Protein AF-0000000074766963 (afdb_homodimer)

InterPro domains:
  IPR006813 Glycosyl transferase, family 17 [PF04724] (10-363)
  IPR006813 Glycosyl transferase, family 17 [PTHR12224] (11-363)

Radius of gyration: 30.23 Å; Cα contacts (8 Å, |Δi|>4): 1271; chains: 2; bounding box: 102×80×58 Å

Solvent-accessible surface area (backbone atoms only — not comparable to full-atom values): 39158 Å² total; per-residue (Å²): 120,71,75,59,56,57,56,62,53,39,50,56,47,51,49,50,47,48,48,48,50,48,49,47,45,39,66,75,32,67,57,47,62,59,46,49,48,38,70,50,28,38,78,77,47,68,80,81,79,68,66,84,35,72,40,66,26,68,41,36,84,87,62,50,67,60,43,44,21,44,59,69,76,29,40,58,54,70,78,57,58,90,94,48,80,70,72,47,31,36,41,40,31,66,51,68,78,58,59,68,41,43,50,44,37,49,64,45,30,52,90,63,41,58,30,40,36,41,37,34,37,37,29,40,40,60,20,44,79,47,68,55,48,59,73,75,44,46,75,82,44,53,93,47,49,94,30,52,44,77,50,78,41,88,54,62,60,57,54,90,93,57,56,35,63,58,48,47,50,51,51,29,51,49,49,35,52,49,44,60,73,68,65,67,46,76,60,16,36,36,34,46,34,55,52,45,43,31,63,33,42,70,45,51,43,48,61,75,41,31,40,83,60,67,62,39,31,26,32,24,33,48,36,20,46,39,23,61,19,22,58,44,91,69,83,47,74,73,48,34,36,43,31,49,41,46,94,82,62,66,58,66,88,64,86,77,46,42,36,33,34,30,72,26,29,36,26,43,46,76,55,57,60,36,61,66,55,52,43,49,47,49,63,38,36,88,64,31,79,54,66,81,52,77,63,57,63,33,62,69,51,45,48,52,24,54,59,53,34,39,58,75,65,71,61,69,53,90,32,55,36,65,69,51,34,62,70,50,53,71,50,42,62,75,43,45,57,39,62,73,44,62,39,57,46,51,65,37,31,83,84,36,30,45,41,35,64,92,20,52,72,62,103,121,70,73,60,55,56,56,63,52,41,50,56,47,50,48,48,47,50,48,48,51,48,49,47,45,39,68,76,31,67,56,46,60,60,47,50,46,39,70,49,28,38,78,77,47,70,77,81,81,67,67,84,36,73,40,64,25,68,41,36,82,88,62,51,67,59,43,44,20,43,61,69,76,28,41,59,55,71,80,58,58,89,94,47,78,69,71,47,32,37,42,40,30,66,52,68,78,59,61,68,42,42,50,44,38,50,63,45,31,52,91,62,42,60,29,40,35,41,37,34,38,37,29,42,41,60,20,45,80,48,68,55,48,58,74,76,45,45,73,84,46,53,94,47,51,92,30,53,43,78,49,77,41,88,53,61,61,59,56,91,91,58,56,35,61,57,47,47,49,50,50,30,52,48,50,34,52,48,44,60,72,69,67,67,45,76,60,18,36,37,34,46,36,54,52,47,45,31,62,34,42,71,46,52,42,48,62,74,40,31,38,82,61,68,62,42,30,25,32,23,34,46,37,20,47,40,23,60,19,22,58,44,91,67,85,49,75,72,47,35,34,44,32,49,40,45,94,86,63,66,59,66,87,63,89,78,45,42,36,33,34,28,72,27,28,36,26,44,46,76,55,57,60,36,61,67,55,52,44,48,47,48,64,39,36,86,64,30,79,54,66,80,52,77,64,58,64,32,62,69,52,45,49,52,24,55,58,53,34,38,59,73,64,72,59,68,54,92,31,56,36,66,68,50,34,62,69,52,51,71,49,42,61,76,44,44,56,39,63,71,44,63,40,58,47,52,65,36,33,82,84,39,31,46,40,36,62,90,20,52,72,64,102

Foldseek 3Di:
DVVVVCVPVVVVVVVVVVVVVVVVCCVVVVCVVVQVCLQCQLVPPDFPFAFPAEAEQDDDPPDDLQRRQVVRVWGFDDDDPPPDDAAFEEEEEEDDAAVVLLLLQCVQQVVLHQAYEYEYEQAFLQFHGDDRNCVVPVVSVVV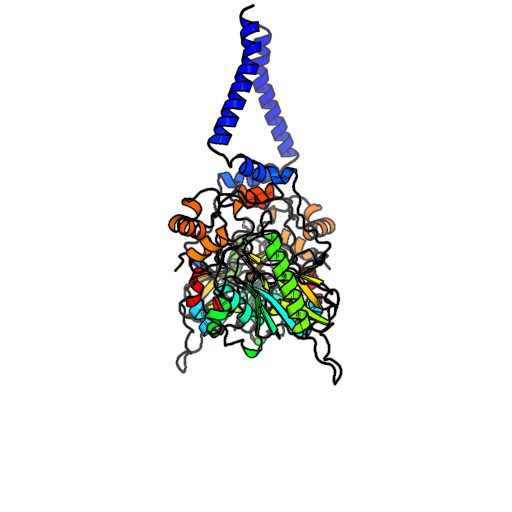RVNRYDYDYDYDGGDPPPDASVVVVVVRQQVSQVSCVVVDRDFFHKYKQAYSQWHFGNVLSNNQSTIPPRDQKEWEQAFEEEQAPFFTDPPVRSGTIMMHGDDPPDTRDRDDPDSYYYYHGYHGYHNNDQALVVVLVCCCRPSVVVLQPDPCLSPSVLSLVCQLQQHDSSNHQDRDNDPVSSVVRPDGGHTDQDPPPHRPVCVVPVVVSVCRHPPNVGHD/DVVVVCVVVVVVVVVVVVVVVVVVCCVVVVCVVVQVCLQCQLVPPDDPFAFPAEQEQDDDPPDDLQRRQVVRVWGFDDDDPPPDDAAFEEEEEEDEAAVVLLLLQCVQQVVLHQAYEYEYEQAFLQFHGDDPNCVVPVVSVPVRVNRYDYDYDYDGGDPPPDASVVVVVVRQQVSQVSCVVVDRDFFHKYKQAYSQWHFGNVLSNNQSTIPPRDQKEWEQAFEEEQAPFFTDPPVRSGTIMMHGDDPPDTRDRDDPDSYYYYHGYHGYHNNDQALVVVLVCCCRPSVVVLQPDPCLSPSVLSLVCQLQQHDSSNHQDRDNDVVSSVVRPDGGHTDQDPPPHRPVCVVPVVVSVCRHPPNVGHD

Organism: Mortierella alpina (NCBI:txid64518)

Sequence (726 aa):
MGLRIFRRRTLPMVLISLVISLLLLINIFPYMYVDFVYLIRPLWDKEILKWDEIMVHYYSEGLTMEERCHAHGWTVTPPPPEGTPKAKVYDAVIFSVELDMLEIRMRELLDVVDHFVVLESTHTFTGHEKELVFAKNRKRFEFAEDKIIYKAVPLGPLPPGQEPWFNEGAMRDQMTILLRTSGVRVGDHLIFSDVDEVPSRHTVELLSSCQGVPQAIHLNMQSYQYSYEFPVDDGGKNTPTFRRWTDDLYYARAQASTVLFANAGWHCSFCFRYLQDFVFKMDAYSHSDRVRYSYMKDPAHIQDAICNGEDLFGMFPEAYSYRDLIHRLGPIPKTKNAVGLPMWVVKNSDKFKFLLPGGCKREMGLRIFRRRTLPMVLISLVISLLLLINIFPYMYVDFVYLIRPLWDKEILKWDEIMVHYYSEGLTMEERCHAHGWTVTPPPPEGTPKAKVYDAVIFSVELDMLEIRMRELLDVVDHFVVLESTHTFTGHEKELVFAKNRKRFEFAEDKIIYKAVPLGPLPPGQEPWFNEGAMRDQMTILLRTSGVRVGDHLIFSDVDEVPSRHTVELLSSCQGVPQAIHLNMQSYQYSYEFPVDDGGKNTPTFRRWTDDLYYARAQASTVLFANAGWHCSFCFRYLQDFVFKMDAYSHSDRVRYSYMKDPAHIQDAICNGEDLFGMFPEAYSYRDLIHRLGPIPKTKNAVGLPMWVVKNSDKFKFLLPGGCKRE

Nearest PDB structures (foldseek):
  5y7f-assembly1_A  TM=5.134E-01  e=9.621E-04  Thermomyces dupontii
  6ts2-assembly3_C  TM=4.392E-01  e=8.356E-03  Thermochaetoides thermophila DSM 1495
  1z85-assembly2_B  TM=3.067E-01  e=5.330E-02  Thermotoga maritima MSB8
  1tq8-assembly2_E-2  TM=3.693E-01  e=1.523E-01  Mycobacterium tuberculosis H37Rv
  5y7f-assembly1_A  TM=5.134E-01  e=5.834E-04  Thermomyces dupontii

pLDDT: mean 88.65, std 12.26, range [34.75, 98.88]

Secondary structure (DSSP, 8-state):
-HHHHHHHHHHHHHHHHHHHHHHHHHHHSTTHHHHHHHHHGGGT---S---SEEE-EEE-TT--HHHHHHHTT-EEPPPPPTTSPPPPEEEEEEESS-HHHHHHHHHHHTTT-SEEEEEEESB-TTS-B---HHHHTGGGGGGGGGGEEEEEE---PPPTT--THHHHHHHHHHHHHHHHHTT--TT-EEEE--TTEEE-HHHHHHHHHEES--SEEEEEEEEEESSTTSEE--TT-S--EEEE--TT-----S---SEEEEEEEEEEET--SSHHHHHHHHHHSTTGGG--SGGGG-HHHHHHHHHHT--TT-PPP--SSHHHHHHH-SSPPP--EEET--HHHHHTTTTTGGGSTT-----/-HHHHHHHHHHHHHHHHHHHHHHHHHHHSTTHHHHHHHHHGGGT---S---SEEE-EEE-TT--HHHHHHHTT-EEPPPPPTTSPPPPEEEEEEESS-HHHHHHHHHHHTTT-SEEEEEEESB-TTS-B---HHHHTGGGGGGGGGGEEEEEE---PPPTT--THHHHHHHHHHHHHHHHHTT--TT-EEEE--TTEEE-HHHHHHHHHEES--SEEEEEEEEEESSTTSEE--TT-S--EEEE--TT-----S---SEEEEEEEEEEET--SSHHHHHHHHHHSTTGGG--SGGGG-HHHHHHHHHHT--TT-PPP--SSHHHHHHH-SSPPP--EEET--HHHHHTTTTTGGGSTT-----

Structure (mmCIF, N/CA/C/O backbone):
data_AF-0000000074766963-model_v1
#
loop_
_entity.id
_entity.type
_entity.pdbx_description
1 polymer 'Beta-1,4-mannosyl-glycoprotein 4-beta-N-acetylglucosaminyltransferase'
#
loop_
_atom_site.group_PDB
_atom_site.id
_atom_site.type_symbol
_atom_site.label_atom_id
_atom_site.label_alt_id
_atom_site.label_comp_id
_atom_site.label_asym_id
_atom_site.label_entity_id
_atom_site.label_seq_id
_atom_site.pdbx_PDB_ins_code
_atom_site.Cartn_x
_atom_site.Cartn_y
_atom_site.Cartn_z
_atom_site.occupancy
_atom_site.B_iso_or_equiv
_atom_site.auth_seq_id
_atom_site.auth_comp_id
_atom_site.auth_asym_id
_atom_site.auth_atom_id
_atom_site.pdbx_PDB_model_num
ATOM 1 N N . MET A 1 1 ? -72.938 -13.906 -5.844 1 35.53 1 MET A N 1
ATOM 2 C CA . MET A 1 1 ? -72.312 -15.172 -6.191 1 35.53 1 MET A CA 1
ATOM 3 C C . MET A 1 1 ? -71.125 -14.953 -7.141 1 35.53 1 MET A C 1
ATOM 5 O O . MET A 1 1 ? -70.312 -15.844 -7.312 1 35.53 1 MET A O 1
ATOM 9 N N . GLY A 1 2 ? -71.188 -13.891 -8.023 1 45.53 2 GLY A N 1
ATOM 10 C CA . GLY A 1 2 ? -70.25 -13.625 -9.078 1 45.53 2 GLY A CA 1
ATOM 11 C C . GLY A 1 2 ? -68.875 -13.219 -8.547 1 45.53 2 GLY A C 1
ATOM 12 O O . GLY A 1 2 ? -67.812 -13.492 -9.172 1 45.53 2 GLY A O 1
ATOM 13 N N . LEU A 1 3 ? -68.875 -12.5 -7.465 1 46.22 3 LEU A N 1
ATOM 14 C CA . LEU A 1 3 ? -67.562 -11.961 -6.996 1 46.22 3 LEU A CA 1
ATOM 15 C C . LEU A 1 3 ? -66.75 -13.047 -6.328 1 46.22 3 LEU A C 1
ATOM 17 O O . LEU A 1 3 ? -65.562 -12.852 -6.078 1 46.22 3 LEU A O 1
ATOM 21 N N . ARG A 1 4 ? -67.375 -14.25 -5.941 1 50.22 4 ARG A N 1
ATOM 22 C CA . ARG A 1 4 ? -66.625 -15.305 -5.254 1 50.22 4 ARG A CA 1
ATOM 23 C C . ARG A 1 4 ? -65.812 -16.125 -6.234 1 50.22 4 ARG A C 1
ATOM 25 O O . ARG A 1 4 ? -64.75 -16.641 -5.875 1 50.22 4 ARG A O 1
ATOM 32 N N . ILE A 1 5 ? -66.312 -16.328 -7.441 1 46.53 5 ILE A N 1
ATOM 33 C CA . ILE A 1 5 ? -65.625 -17.172 -8.406 1 46.53 5 ILE A CA 1
ATOM 34 C C . ILE A 1 5 ? -64.375 -16.469 -8.898 1 46.53 5 ILE A C 1
ATOM 36 O O . ILE A 1 5 ? -63.312 -17.109 -9.086 1 46.53 5 ILE A O 1
ATOM 40 N N . PHE A 1 6 ? -64.5 -15.117 -9.047 1 50.81 6 PHE A N 1
ATOM 41 C CA . PHE A 1 6 ? -63.344 -14.406 -9.586 1 50.81 6 PHE A CA 1
ATOM 42 C C . PHE A 1 6 ? -62.125 -14.508 -8.648 1 50.81 6 PHE A C 1
ATOM 44 O O . PHE A 1 6 ? -61 -14.594 -9.094 1 50.81 6 PHE A O 1
ATOM 51 N N . ARG A 1 7 ? -62.375 -14.656 -7.383 1 54.16 7 ARG A N 1
ATOM 52 C CA . ARG A 1 7 ? -61.312 -14.648 -6.383 1 54.16 7 ARG A CA 1
ATOM 53 C C . ARG A 1 7 ? -60.625 -16 -6.328 1 54.16 7 ARG A C 1
ATOM 55 O O . ARG A 1 7 ? -59.406 -16.078 -6.172 1 54.16 7 ARG A O 1
ATOM 62 N N . ARG A 1 8 ? -61.438 -17.062 -6.516 1 57.53 8 ARG A N 1
ATOM 63 C CA . ARG A 1 8 ? -60.812 -18.375 -6.301 1 57.53 8 ARG A CA 1
ATOM 64 C C . ARG A 1 8 ? -59.969 -18.781 -7.488 1 57.53 8 ARG A C 1
ATOM 66 O O . ARG A 1 8 ? -58.906 -19.438 -7.312 1 57.53 8 ARG A O 1
ATOM 73 N N . ARG A 1 9 ? -60.344 -18.469 -8.656 1 62.25 9 ARG A N 1
ATOM 74 C CA . ARG A 1 9 ? -59.562 -18.859 -9.836 1 62.25 9 ARG A CA 1
ATOM 75 C C . ARG A 1 9 ? -58.469 -17.844 -10.133 1 62.25 9 ARG A C 1
ATOM 77 O O . ARG A 1 9 ? -57.531 -18.141 -10.898 1 62.25 9 ARG A O 1
ATOM 84 N N . THR A 1 10 ? -58.656 -16.703 -9.5 1 63.69 10 THR A N 1
ATOM 85 C CA . THR A 1 10 ? -57.688 -15.648 -9.758 1 63.69 10 THR A CA 1
ATOM 86 C C . THR A 1 10 ? -56.344 -16 -9.141 1 63.69 10 THR A C 1
ATOM 88 O O . THR A 1 10 ? -55.312 -15.758 -9.75 1 63.69 10 THR A O 1
ATOM 91 N N . LEU A 1 11 ? -56.5 -16.594 -8.023 1 68.06 11 LEU A N 1
ATOM 92 C CA . LEU A 1 11 ? -55.25 -16.906 -7.34 1 68.06 11 LEU A CA 1
ATOM 93 C C . LEU A 1 11 ? -54.469 -17.953 -8.102 1 68.06 11 LEU A C 1
ATOM 95 O O . LEU A 1 11 ? -53.281 -17.781 -8.375 1 68.06 11 LEU A O 1
ATOM 99 N N . PRO A 1 12 ? -55.25 -19.078 -8.492 1 68.88 12 PRO A N 1
ATOM 100 C CA . PRO A 1 12 ? -54.5 -20.047 -9.297 1 68.88 12 PRO A CA 1
ATOM 101 C C . PRO A 1 12 ? -54.031 -19.469 -10.633 1 68.88 12 PRO A C 1
ATOM 103 O O . PRO A 1 12 ? -52.938 -19.781 -11.102 1 68.88 12 PRO A O 1
ATOM 106 N N . MET A 1 13 ? -54.75 -18.609 -11.172 1 69.56 13 MET A N 1
ATOM 107 C CA . MET A 1 13 ? -54.344 -17.984 -12.438 1 69.56 13 MET A CA 1
ATOM 108 C C . MET A 1 13 ? -53.156 -17.062 -12.234 1 69.56 13 MET A C 1
ATOM 110 O O . MET A 1 13 ? -52.281 -17 -13.078 1 69.56 13 MET A O 1
ATOM 114 N N . VAL A 1 14 ? -53.219 -16.312 -11.203 1 72.81 14 VAL A N 1
ATOM 115 C CA . VAL A 1 14 ? -52.094 -15.445 -10.883 1 72.81 14 VAL A CA 1
ATOM 116 C C . VAL A 1 14 ? -50.844 -16.281 -10.586 1 72.81 14 VAL A C 1
ATOM 118 O O . VAL A 1 14 ? -49.75 -15.969 -11.055 1 72.81 14 VAL A O 1
ATOM 121 N N . LEU A 1 15 ? -51.125 -17.375 -9.914 1 72.38 15 LEU A N 1
ATOM 122 C CA . LEU A 1 15 ? -50 -18.25 -9.578 1 72.38 15 LEU A CA 1
ATOM 123 C C . LEU A 1 15 ? -49.469 -18.922 -10.828 1 72.38 15 LEU A C 1
ATOM 125 O O . LEU A 1 15 ? -48.25 -19.016 -10.984 1 72.38 15 LEU A O 1
ATOM 129 N N . ILE A 1 16 ? -50.344 -19.344 -11.633 1 69.69 16 ILE A N 1
ATOM 130 C CA . ILE A 1 16 ? -49.938 -19.969 -12.891 1 69.69 16 ILE A CA 1
ATOM 131 C C . ILE A 1 16 ? -49.219 -18.938 -13.758 1 69.69 16 ILE A C 1
ATOM 133 O O . ILE A 1 16 ? -48.188 -19.25 -14.359 1 69.69 16 ILE A O 1
ATOM 137 N N . SER A 1 17 ? -49.719 -17.719 -13.781 1 70.25 17 SER A N 1
ATOM 138 C CA . SER A 1 17 ? -49.062 -16.656 -14.531 1 70.25 17 SER A CA 1
ATOM 139 C C . SER A 1 17 ? -47.688 -16.344 -13.961 1 70.25 17 SER A C 1
ATOM 141 O O . SER A 1 17 ? -46.719 -16.109 -14.711 1 70.25 17 SER A O 1
ATOM 143 N N . LEU A 1 18 ? -47.625 -16.312 -12.695 1 71.69 18 LEU A N 1
ATOM 144 C CA . LEU A 1 18 ? -46.344 -16.078 -12.047 1 71.69 18 LEU A CA 1
ATOM 145 C C . LEU A 1 18 ? -45.375 -17.203 -12.359 1 71.69 18 LEU A C 1
ATOM 147 O O . LEU A 1 18 ? -44.188 -16.938 -12.625 1 71.69 18 LEU A O 1
ATOM 151 N N . VAL A 1 19 ? -45.938 -18.375 -12.344 1 67.81 19 VAL A N 1
ATOM 152 C CA . VAL A 1 19 ? -45.094 -19.531 -12.648 1 67.81 19 VAL A CA 1
ATOM 153 C C . VAL A 1 19 ? -44.656 -19.5 -14.109 1 67.81 19 VAL A C 1
ATOM 155 O O . VAL A 1 19 ? -43.5 -19.734 -14.422 1 67.81 19 VAL A O 1
ATOM 158 N N . ILE A 1 20 ? -45.531 -19.203 -14.953 1 65 20 ILE A N 1
ATOM 159 C CA . ILE A 1 20 ? -45.188 -19.109 -16.375 1 65 20 ILE A CA 1
ATOM 160 C C . ILE A 1 20 ? -44.188 -17.969 -16.594 1 65 20 ILE A C 1
ATOM 162 O O . ILE A 1 20 ? -43.219 -18.109 -17.328 1 65 20 ILE A O 1
ATOM 166 N N . SER A 1 21 ? -44.5 -16.859 -15.984 1 67.06 21 SER A N 1
ATOM 167 C CA . SER A 1 21 ? -43.562 -15.727 -16.094 1 67.06 21 SER A CA 1
ATOM 168 C C . SER A 1 21 ? -42.188 -16.094 -15.555 1 67.06 21 SER A C 1
ATOM 170 O O . SER A 1 21 ? -41.156 -15.734 -16.141 1 67.06 21 SER A O 1
ATOM 172 N N . LEU A 1 22 ? -42.281 -16.766 -14.5 1 66.12 22 LEU A N 1
ATOM 173 C CA . LEU A 1 22 ? -41.031 -17.203 -13.922 1 66.12 22 LEU A CA 1
ATOM 174 C C . LEU A 1 22 ? -40.312 -18.188 -14.844 1 66.12 22 LEU A C 1
ATOM 176 O O . LEU A 1 22 ? -39.094 -18.109 -15.023 1 66.12 22 LEU A O 1
ATOM 180 N N . LEU A 1 23 ? -41.094 -19.062 -15.367 1 62.25 23 LEU A N 1
ATOM 181 C CA . LEU A 1 23 ? -40.531 -20.031 -16.312 1 62.25 23 LEU A CA 1
ATOM 182 C C . LEU A 1 23 ? -40 -19.344 -17.562 1 62.25 23 LEU A C 1
ATOM 184 O O . LEU A 1 23 ? -38.969 -19.703 -18.094 1 62.25 23 LEU A O 1
ATOM 188 N N . LEU A 1 24 ? -40.719 -18.422 -18.016 1 60.91 24 LEU A N 1
ATOM 189 C CA . LEU A 1 24 ? -40.281 -17.641 -19.156 1 60.91 24 LEU A CA 1
ATOM 190 C C . LEU A 1 24 ? -39 -16.859 -18.812 1 60.91 24 LEU A C 1
ATOM 192 O O . LEU A 1 24 ? -38.094 -16.781 -19.609 1 60.91 24 LEU A O 1
ATOM 196 N N . LEU A 1 25 ? -39.062 -16.297 -17.703 1 61.28 25 LEU A N 1
ATOM 197 C CA . LEU A 1 25 ? -37.875 -15.555 -17.281 1 61.28 25 LEU A CA 1
ATOM 198 C C . LEU A 1 25 ? -36.656 -16.469 -17.172 1 61.28 25 LEU A C 1
ATOM 200 O O . LEU A 1 25 ? -35.562 -16.094 -17.578 1 61.28 25 LEU A O 1
ATOM 204 N N . ILE A 1 26 ? -36.969 -17.609 -16.703 1 61.62 26 ILE A N 1
ATOM 205 C CA . ILE A 1 26 ? -35.906 -18.594 -16.547 1 61.62 26 ILE A CA 1
ATOM 206 C C . ILE A 1 26 ? -35.406 -19.016 -17.922 1 61.62 26 ILE A C 1
ATOM 208 O O . ILE A 1 26 ? -34.219 -19.234 -18.125 1 61.62 26 ILE A O 1
ATOM 212 N N . ASN A 1 27 ? -36.344 -19.172 -18.828 1 62.22 27 ASN A N 1
ATOM 213 C CA . ASN A 1 27 ? -35.969 -19.547 -20.188 1 62.22 27 ASN A CA 1
ATOM 214 C C . ASN A 1 27 ? -35.219 -18.422 -20.891 1 62.22 27 ASN A C 1
ATOM 216 O O . ASN A 1 27 ? -34.312 -18.672 -21.656 1 62.22 27 ASN A O 1
ATOM 220 N N . ILE A 1 28 ? -35.656 -17.203 -20.656 1 61.28 28 ILE A N 1
ATOM 221 C CA . ILE A 1 28 ? -35.062 -16.031 -21.312 1 61.28 28 ILE A CA 1
ATOM 222 C C . ILE A 1 28 ? -33.719 -15.703 -20.625 1 61.28 28 ILE A C 1
ATOM 224 O O . ILE A 1 28 ? -32.781 -15.305 -21.297 1 61.28 28 ILE A O 1
ATOM 228 N N . PHE A 1 29 ? -33.781 -15.984 -19.359 1 64.56 29 PHE A N 1
ATOM 229 C CA . PHE A 1 29 ? -32.562 -15.68 -18.609 1 64.56 29 PHE A CA 1
ATOM 230 C C . PHE A 1 29 ? -32.094 -16.906 -17.844 1 64.56 29 PHE A C 1
ATOM 232 O O . PHE A 1 29 ? -32.188 -16.953 -16.609 1 64.56 29 PHE A O 1
ATOM 239 N N . PRO A 1 30 ? -31.547 -17.828 -18.656 1 62.47 30 PRO A N 1
ATOM 240 C CA . PRO A 1 30 ? -31.219 -19.125 -18.031 1 62.47 30 PRO A CA 1
ATOM 241 C C . PRO A 1 30 ? -30.25 -18.984 -16.875 1 62.47 30 PRO A C 1
ATOM 243 O O . PRO A 1 30 ? -30.219 -19.828 -15.977 1 62.47 30 PRO A O 1
ATOM 246 N N . TYR A 1 31 ? -29.594 -17.938 -16.938 1 67.44 31 TYR A N 1
ATOM 247 C CA . TYR A 1 31 ? -28.609 -17.844 -15.867 1 67.44 31 TYR A CA 1
ATOM 248 C C . TYR A 1 31 ? -29.094 -16.922 -14.75 1 67.44 31 TYR A C 1
ATOM 250 O O . TYR A 1 31 ? -28.328 -16.594 -13.844 1 67.44 31 TYR A O 1
ATOM 258 N N . MET A 1 32 ? -30.344 -16.531 -14.789 1 70.31 32 MET A N 1
ATOM 259 C CA . MET A 1 32 ? -30.906 -15.633 -13.781 1 70.31 32 MET A CA 1
ATOM 260 C C . MET A 1 32 ? -30.844 -16.266 -12.398 1 70.31 32 MET A C 1
ATOM 262 O O . MET A 1 32 ? -30.625 -15.57 -11.406 1 70.31 32 MET A O 1
ATOM 266 N N . TYR A 1 33 ? -31.047 -17.594 -12.477 1 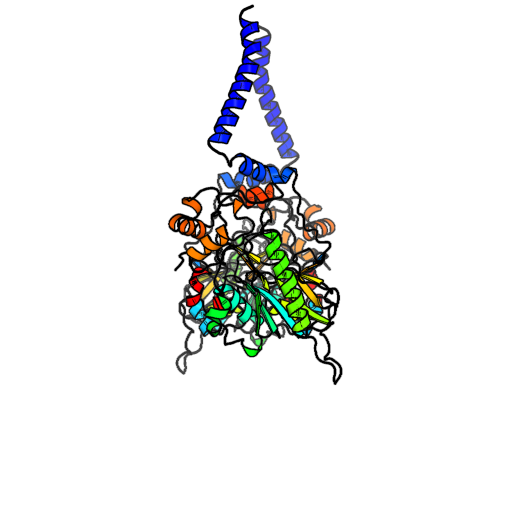69.38 33 TYR A N 1
ATOM 267 C CA . TYR A 1 33 ? -31 -18.281 -11.195 1 69.38 33 TYR A CA 1
ATOM 268 C C . TYR A 1 33 ? -29.625 -18.172 -10.57 1 69.38 33 TYR A C 1
ATOM 270 O O . TYR A 1 33 ? -29.484 -17.953 -9.359 1 69.38 33 TYR A O 1
ATOM 278 N N . VAL A 1 34 ? -28.625 -18.375 -11.422 1 67.88 34 VAL A N 1
ATOM 279 C CA . VAL A 1 34 ? -27.266 -18.281 -10.93 1 67.88 34 VAL A CA 1
ATOM 280 C C . VAL A 1 34 ? -27 -16.859 -10.406 1 67.88 34 VAL A C 1
ATOM 282 O O . VAL A 1 34 ? -26.438 -16.688 -9.32 1 67.88 34 VAL A O 1
ATOM 285 N N . ASP A 1 35 ? -27.531 -15.93 -11.07 1 72.75 35 ASP A N 1
ATOM 286 C CA . ASP A 1 35 ? -27.359 -14.539 -10.664 1 72.75 35 ASP A CA 1
ATOM 287 C C . ASP A 1 35 ? -28.062 -14.258 -9.344 1 72.75 35 ASP A C 1
ATOM 289 O O . ASP A 1 35 ? -27.516 -13.578 -8.469 1 72.75 35 ASP A O 1
ATOM 293 N N . PHE A 1 36 ? -29.219 -14.805 -9.266 1 71.5 36 PHE A N 1
ATOM 294 C CA . PHE A 1 36 ? -30 -14.625 -8.039 1 71.5 36 PHE A CA 1
ATOM 295 C C . PHE A 1 36 ? -29.281 -15.266 -6.852 1 71.5 36 PHE A C 1
ATOM 297 O O . PHE A 1 36 ? -29.234 -14.68 -5.766 1 71.5 36 PHE A O 1
ATOM 304 N N . VAL A 1 37 ? -28.703 -16.359 -7.105 1 69.31 37 VAL A N 1
ATOM 305 C CA . VAL A 1 37 ? -28 -17.062 -6.047 1 69.31 37 VAL A CA 1
ATOM 306 C C . VAL A 1 37 ? -26.812 -16.234 -5.57 1 69.31 37 VAL A C 1
ATOM 308 O O . VAL A 1 37 ? -26.547 -16.125 -4.367 1 69.31 37 VAL A O 1
ATOM 311 N N . TYR A 1 38 ? -26.188 -15.648 -6.473 1 71.75 38 TYR A N 1
ATOM 312 C CA . TYR A 1 38 ? -25.062 -14.805 -6.105 1 71.75 38 TYR A CA 1
ATOM 313 C C . TYR A 1 38 ? -25.516 -13.609 -5.281 1 71.75 38 TYR A C 1
ATOM 315 O O . TYR A 1 38 ? -24.828 -13.188 -4.348 1 71.75 38 TYR A O 1
ATOM 323 N N . LEU A 1 39 ? -26.672 -13.156 -5.52 1 71.5 39 LEU A N 1
ATOM 324 C CA . LEU A 1 39 ? -27.188 -11.969 -4.844 1 71.5 39 LEU A CA 1
ATOM 325 C C . LEU A 1 39 ? -27.625 -12.297 -3.424 1 71.5 39 LEU A C 1
ATOM 327 O O . LEU A 1 39 ? -27.5 -11.469 -2.521 1 71.5 39 LEU A O 1
ATOM 331 N N . ILE A 1 40 ? -28.062 -13.516 -3.227 1 74.38 40 ILE A N 1
ATOM 332 C CA . ILE A 1 40 ? -28.578 -13.844 -1.903 1 74.38 40 ILE A CA 1
ATOM 333 C C . ILE A 1 40 ? -27.547 -14.633 -1.115 1 74.38 40 ILE A C 1
ATOM 335 O O . ILE A 1 40 ? -27.781 -15.023 0.031 1 74.38 40 ILE A O 1
ATOM 339 N N . ARG A 1 41 ? -26.406 -14.883 -1.683 1 71.5 41 ARG A N 1
ATOM 340 C CA . ARG A 1 41 ? -25.328 -15.672 -1.108 1 71.5 41 ARG A CA 1
ATOM 341 C C . ARG A 1 41 ? -25 -15.211 0.31 1 71.5 41 ARG A C 1
ATOM 343 O O . ARG A 1 41 ? -24.781 -16.031 1.197 1 71.5 41 ARG A O 1
ATOM 350 N N . PRO A 1 42 ? -25.078 -13.922 0.582 1 72.56 42 PRO A N 1
ATOM 351 C CA . PRO A 1 42 ? -24.734 -13.484 1.937 1 72.56 42 PRO A CA 1
ATOM 352 C C . PRO A 1 42 ? -25.703 -14.023 2.994 1 72.56 42 PRO A C 1
ATOM 354 O O . PRO A 1 42 ? -25.375 -14.008 4.188 1 72.56 42 PRO A O 1
ATOM 357 N N . LEU A 1 43 ? -26.766 -14.484 2.594 1 71.31 43 LEU A N 1
ATOM 358 C CA . LEU A 1 43 ? -27.766 -14.961 3.543 1 71.31 43 LEU A CA 1
ATOM 359 C C . LEU A 1 43 ? -27.391 -16.328 4.109 1 71.31 43 LEU A C 1
ATOM 361 O O . LEU A 1 43 ? -27.766 -16.672 5.23 1 71.31 43 LEU A O 1
ATOM 365 N N . TRP A 1 44 ? -26.562 -17.172 3.246 1 72.44 44 TRP A N 1
ATOM 366 C CA . TRP A 1 44 ? -26.312 -18.531 3.736 1 72.44 44 TRP A CA 1
ATOM 367 C C . TRP A 1 44 ? -24.828 -18.875 3.65 1 72.44 44 TRP A C 1
ATOM 369 O O . TRP A 1 44 ? -24.375 -19.828 4.285 1 72.44 44 TRP A O 1
ATOM 379 N N . ASP A 1 45 ? -24.094 -18.328 2.828 1 68.56 45 ASP A N 1
ATOM 380 C CA . ASP A 1 45 ? -22.703 -18.688 2.562 1 68.56 45 ASP A CA 1
ATOM 381 C C . ASP A 1 45 ? -21.75 -17.891 3.441 1 68.56 45 ASP A C 1
ATOM 383 O O . ASP A 1 45 ? -22 -16.703 3.715 1 68.56 45 ASP A O 1
ATOM 387 N N . LYS A 1 46 ? -20.906 -18.625 4.105 1 69.31 46 LYS A N 1
ATOM 388 C CA . LYS A 1 46 ? -19.891 -17.984 4.934 1 69.31 46 LYS A CA 1
ATOM 389 C C . LYS A 1 46 ? -18.484 -18.25 4.395 1 69.31 46 LYS A C 1
ATOM 391 O O . LYS A 1 46 ? -18.281 -19.203 3.643 1 69.31 46 LYS A O 1
ATOM 396 N N . GLU A 1 47 ? -17.547 -17.453 4.711 1 65.19 47 GLU A N 1
ATOM 397 C CA . GLU A 1 47 ? -16.172 -17.625 4.281 1 65.19 47 GLU A CA 1
ATOM 398 C C . GLU A 1 47 ? -15.609 -18.953 4.785 1 65.19 47 GLU A C 1
ATOM 400 O O . GLU A 1 47 ? -15.797 -19.312 5.953 1 65.19 47 GLU A O 1
ATOM 405 N N . ILE A 1 48 ? -15.055 -19.703 3.789 1 63.75 48 ILE A N 1
ATOM 406 C CA . ILE A 1 48 ? -14.57 -21.047 4.086 1 63.75 48 ILE A CA 1
ATOM 407 C C . ILE A 1 48 ? -13.281 -20.969 4.902 1 63.75 48 ILE A C 1
ATOM 409 O O . ILE A 1 48 ? -13.117 -21.672 5.895 1 63.75 48 ILE A O 1
ATOM 413 N N . LEU A 1 49 ? -12.414 -20.109 4.496 1 70.69 49 LEU A N 1
ATOM 414 C CA . LEU A 1 49 ? -11.141 -20.031 5.207 1 70.69 49 LEU A CA 1
ATOM 415 C C . LEU A 1 49 ? -11.297 -19.25 6.508 1 70.69 49 LEU A C 1
ATOM 417 O O . LEU A 1 49 ? -11.914 -18.172 6.527 1 70.69 49 LEU A O 1
ATOM 421 N N . LYS A 1 50 ? -10.922 -19.844 7.652 1 79.31 50 LYS A N 1
ATOM 422 C CA . LYS A 1 50 ? -10.938 -19.203 8.961 1 79.31 50 LYS A CA 1
ATOM 423 C C . LYS A 1 50 ? -9.523 -18.938 9.469 1 79.31 50 LYS A C 1
ATOM 425 O O . LYS A 1 50 ? -8.672 -19.828 9.422 1 79.31 50 LYS A O 1
ATOM 430 N N . TRP A 1 51 ? -9.242 -17.766 9.727 1 88.25 51 TRP A N 1
ATOM 431 C CA . TRP A 1 51 ? -7.93 -17.391 10.25 1 88.25 51 TRP A CA 1
ATOM 432 C C . TRP A 1 51 ? -7.984 -17.172 11.758 1 88.25 51 TRP A C 1
ATOM 434 O O . TRP A 1 51 ? -8.742 -16.328 12.242 1 88.25 51 TRP A O 1
ATOM 444 N N . ASP A 1 52 ? -7.219 -18.031 12.492 1 91 52 ASP A N 1
ATOM 445 C CA . ASP A 1 52 ? -7.098 -17.812 13.93 1 91 52 ASP A CA 1
ATOM 446 C C . ASP A 1 52 ? -6.258 -16.578 14.227 1 91 52 ASP A C 1
ATOM 448 O O . ASP A 1 52 ? -6.449 -15.922 15.258 1 91 52 ASP A O 1
ATOM 452 N N . GLU A 1 53 ? -5.371 -16.359 13.25 1 93.62 53 GLU A N 1
ATOM 453 C CA . GLU A 1 53 ? -4.469 -15.227 13.453 1 93.62 53 GLU A CA 1
ATOM 454 C C . GLU A 1 53 ? -4.07 -14.602 12.117 1 93.62 53 GLU A C 1
ATOM 456 O O . GLU A 1 53 ? -3.689 -15.305 11.18 1 93.62 53 GLU A O 1
ATOM 461 N N . ILE A 1 54 ? -4.285 -13.375 12.062 1 94.19 54 ILE A N 1
ATOM 462 C CA . ILE A 1 54 ? -3.658 -12.602 11 1 94.19 54 ILE A CA 1
ATOM 463 C C . ILE A 1 54 ? -2.439 -11.867 11.547 1 94.19 54 ILE A C 1
ATOM 465 O O . ILE A 1 54 ? -2.572 -10.969 12.391 1 94.19 54 ILE A O 1
ATOM 469 N N . MET A 1 55 ? -1.293 -12.242 11.141 1 96.38 55 MET A N 1
ATOM 470 C CA . MET A 1 55 ? -0.041 -11.664 11.625 1 96.38 55 MET A CA 1
ATOM 471 C C . MET A 1 55 ? 0.273 -10.359 10.898 1 96.38 55 MET A C 1
ATOM 473 O O . MET A 1 55 ? 0.161 -10.289 9.672 1 96.38 55 MET A O 1
ATOM 477 N N . VAL A 1 56 ? 0.653 -9.383 11.719 1 97.69 56 VAL A N 1
ATOM 478 C CA . VAL A 1 56 ? 1.05 -8.102 11.141 1 97.69 56 VAL A CA 1
ATOM 479 C C . VAL A 1 56 ? 2.328 -8.273 10.32 1 97.69 56 VAL A C 1
ATOM 481 O O . VAL A 1 56 ? 3.238 -9 10.734 1 97.69 56 VAL A O 1
ATOM 484 N N . HIS A 1 57 ? 2.359 -7.691 9.18 1 98.19 57 HIS A N 1
ATOM 485 C CA . HIS A 1 57 ? 3.57 -7.656 8.367 1 98.19 57 HIS A CA 1
ATOM 486 C C . HIS A 1 57 ? 4.242 -6.293 8.445 1 98.19 57 HIS A C 1
ATOM 488 O O . HIS A 1 57 ? 3.727 -5.309 7.902 1 98.19 57 HIS A O 1
ATOM 494 N N . TYR A 1 58 ? 5.383 -6.238 9.117 1 98.44 58 TYR A N 1
ATOM 495 C CA . TYR A 1 58 ? 6.164 -5.012 9.258 1 98.44 58 TYR A CA 1
ATOM 496 C C . TYR A 1 58 ? 7.266 -4.945 8.211 1 98.44 58 TYR A C 1
ATOM 498 O O . TYR A 1 58 ? 8.156 -5.793 8.18 1 98.44 58 TYR A O 1
ATOM 506 N N . TYR A 1 59 ? 7.195 -3.887 7.371 1 98.06 59 TYR A N 1
ATOM 507 C CA . TYR A 1 59 ? 8.297 -3.705 6.434 1 98.06 59 TYR A CA 1
ATOM 508 C C . TYR A 1 59 ? 8.375 -2.258 5.957 1 98.06 59 TYR A C 1
ATOM 510 O O . TYR A 1 59 ? 7.348 -1.63 5.691 1 98.06 59 TYR A O 1
ATOM 518 N N . SER A 1 60 ? 9.516 -1.742 5.883 1 97.38 60 SER A N 1
ATOM 519 C CA . SER A 1 60 ? 9.852 -0.494 5.207 1 97.38 60 SER A CA 1
ATOM 520 C C . SER A 1 60 ? 11.234 -0.565 4.566 1 97.38 60 SER A C 1
ATOM 522 O O . SER A 1 60 ? 12.125 -1.238 5.082 1 97.38 60 SER A O 1
ATOM 524 N N . GLU A 1 61 ? 11.383 0.114 3.467 1 95.5 61 GLU A N 1
ATOM 525 C CA . GLU A 1 61 ? 12.672 0.156 2.795 1 95.5 61 GLU A CA 1
ATOM 526 C C . GLU A 1 61 ? 13.75 0.733 3.709 1 95.5 61 GLU A C 1
ATOM 528 O O . GLU A 1 61 ? 13.516 1.727 4.402 1 95.5 61 GLU A O 1
ATOM 533 N N . GLY A 1 62 ? 14.875 0.072 3.725 1 94 62 GLY A N 1
ATOM 534 C CA . GLY A 1 62 ? 16 0.589 4.477 1 94 62 GLY A CA 1
ATOM 535 C C . GLY A 1 62 ? 16.25 -0.163 5.77 1 94 62 GLY A C 1
ATOM 536 O O . GLY A 1 62 ? 17.312 -0.005 6.395 1 94 62 GLY A O 1
ATOM 537 N N . LEU A 1 63 ? 15.375 -1.008 6.18 1 97.31 63 LEU A N 1
ATOM 538 C CA . LEU A 1 63 ? 15.531 -1.765 7.418 1 97.31 63 LEU A CA 1
ATOM 539 C C . LEU A 1 63 ? 16.516 -2.906 7.238 1 97.31 63 LEU A C 1
ATOM 541 O O . LEU A 1 63 ? 16.531 -3.566 6.199 1 97.31 63 LEU A O 1
ATOM 545 N N . THR A 1 64 ? 17.328 -3.146 8.234 1 97.69 64 THR A N 1
ATOM 546 C CA . THR A 1 64 ? 18.172 -4.336 8.266 1 97.69 64 THR A CA 1
ATOM 547 C C . THR A 1 64 ? 17.344 -5.574 8.617 1 97.69 64 THR A C 1
ATOM 549 O O . THR A 1 64 ? 16.219 -5.465 9.086 1 97.69 64 THR A O 1
ATOM 552 N N . MET A 1 65 ? 17.875 -6.75 8.336 1 97.69 65 MET A N 1
ATOM 553 C CA . MET A 1 65 ? 17.172 -7.988 8.672 1 97.69 65 MET A CA 1
ATOM 554 C C . MET A 1 65 ? 16.922 -8.078 10.172 1 97.69 65 MET A C 1
ATOM 556 O O . MET A 1 65 ? 15.875 -8.555 10.602 1 97.69 65 MET A O 1
ATOM 560 N N . GLU A 1 66 ? 17.906 -7.641 11.016 1 98 66 GLU A N 1
ATOM 561 C CA . GLU A 1 66 ? 17.75 -7.633 12.461 1 98 66 GLU A CA 1
ATOM 562 C C . GLU A 1 66 ? 16.547 -6.789 12.883 1 98 66 GLU A C 1
ATOM 564 O O . GLU A 1 66 ? 15.75 -7.211 13.727 1 98 66 GLU A O 1
ATOM 569 N N . GLU A 1 67 ? 16.438 -5.617 12.305 1 98 67 GLU A N 1
ATOM 570 C CA . GLU A 1 67 ? 15.336 -4.707 12.617 1 98 67 GLU A CA 1
ATOM 571 C C . GLU A 1 67 ? 14 -5.289 12.172 1 98 67 GLU A C 1
ATOM 573 O O . GLU A 1 67 ? 13 -5.176 12.883 1 98 67 GLU A O 1
ATOM 578 N N . ARG A 1 68 ? 13.977 -5.898 10.969 1 98.12 68 ARG A N 1
ATOM 579 C CA . ARG A 1 68 ? 12.758 -6.504 10.445 1 98.12 68 ARG A CA 1
ATOM 580 C C . ARG A 1 68 ? 12.297 -7.656 11.328 1 98.12 68 ARG A C 1
ATOM 582 O O . ARG A 1 68 ? 11.109 -7.746 11.672 1 98.12 68 ARG A O 1
ATOM 589 N N . CYS A 1 69 ? 13.234 -8.539 11.688 1 98.56 69 CYS A N 1
ATOM 590 C CA . CYS A 1 69 ? 12.891 -9.648 12.562 1 98.56 69 CYS A CA 1
ATOM 591 C C . CYS A 1 69 ? 12.414 -9.148 13.922 1 98.56 69 CYS A C 1
ATOM 593 O O . CYS A 1 69 ? 11.406 -9.617 14.445 1 98.56 69 CYS A O 1
ATOM 595 N N . HIS A 1 70 ? 13.102 -8.18 14.461 1 97.94 70 HIS A N 1
ATOM 596 C CA . HIS A 1 70 ? 12.758 -7.625 15.766 1 97.94 70 HIS A CA 1
ATOM 597 C C . HIS A 1 70 ? 11.336 -7.059 15.766 1 97.94 70 HIS A C 1
ATOM 599 O O . HIS A 1 70 ? 10.594 -7.254 16.734 1 97.94 70 HIS A O 1
ATOM 605 N N . ALA A 1 71 ? 10.992 -6.328 14.719 1 97.5 71 ALA A N 1
ATOM 606 C CA . ALA A 1 71 ? 9.664 -5.73 14.625 1 97.5 71 ALA A CA 1
ATOM 607 C C . ALA A 1 71 ? 8.57 -6.797 14.711 1 97.5 71 ALA A C 1
ATOM 609 O O . ALA A 1 71 ? 7.438 -6.5 15.078 1 97.5 71 ALA A O 1
ATOM 610 N N . HIS A 1 72 ? 8.875 -8.055 14.406 1 98.06 72 HIS A N 1
ATOM 611 C CA . HIS A 1 72 ? 7.91 -9.148 14.43 1 98.06 72 HIS A CA 1
ATOM 612 C C . HIS A 1 72 ? 8.062 -10 15.688 1 98.06 72 HIS A C 1
ATOM 614 O O . HIS A 1 72 ? 7.395 -11.023 15.828 1 98.06 72 HIS A O 1
ATOM 620 N N . GLY A 1 73 ? 8.961 -9.547 16.578 1 96.75 73 GLY A N 1
ATOM 621 C CA . GLY A 1 73 ? 9.234 -10.344 17.75 1 96.75 73 GLY A CA 1
ATOM 622 C C . GLY A 1 73 ? 10.062 -11.578 17.469 1 96.75 73 GLY A C 1
ATOM 623 O O . GLY A 1 73 ? 9.992 -12.57 18.203 1 96.75 73 GLY A O 1
ATOM 624 N N . TRP A 1 74 ? 10.719 -11.617 16.281 1 98.19 74 TRP A N 1
ATOM 625 C CA . TRP A 1 74 ? 11.57 -12.719 15.844 1 98.19 74 TRP A CA 1
ATOM 626 C C . TRP A 1 74 ? 13.039 -12.344 15.961 1 98.19 74 TRP A C 1
ATOM 628 O O . TRP A 1 74 ? 13.375 -11.258 16.438 1 98.19 74 TRP A O 1
ATOM 638 N N . THR A 1 75 ? 13.945 -13.273 15.727 1 98.06 75 THR A N 1
ATOM 639 C CA . THR A 1 75 ? 15.383 -13.047 15.672 1 98.06 75 THR A CA 1
ATOM 640 C C . THR A 1 75 ? 15.977 -13.602 14.383 1 98.06 75 THR A C 1
ATOM 642 O O . THR A 1 75 ? 15.391 -14.492 13.758 1 98.06 75 THR A O 1
ATOM 645 N N . VAL A 1 76 ? 17.031 -13.016 13.93 1 97.62 76 VAL A N 1
ATOM 646 C CA . VAL A 1 76 ? 17.688 -13.469 12.711 1 97.62 76 VAL A CA 1
ATOM 647 C C . VAL A 1 76 ? 18.219 -14.891 12.898 1 97.62 76 VAL A C 1
ATOM 649 O O . VAL A 1 76 ? 18.781 -15.211 13.953 1 97.62 76 VAL A O 1
ATOM 652 N N . THR A 1 77 ? 17.984 -15.727 11.953 1 95.56 77 THR A N 1
ATOM 653 C CA . THR A 1 77 ? 18.516 -17.094 11.984 1 95.56 77 THR A CA 1
ATOM 654 C C . THR A 1 77 ? 20.031 -17.062 11.938 1 95.56 77 THR A C 1
ATOM 656 O O . THR A 1 77 ? 20.625 -16.516 11 1 95.56 77 THR A O 1
ATOM 659 N N . PRO A 1 78 ? 20.641 -17.625 12.898 1 92.88 78 PRO A N 1
ATOM 660 C CA . PRO A 1 78 ? 22.109 -17.688 12.867 1 92.88 78 PRO A CA 1
ATOM 661 C C . PRO A 1 78 ? 22.641 -18.594 11.766 1 92.88 78 PRO A C 1
ATOM 663 O O . PRO A 1 78 ? 21.906 -19.469 11.273 1 92.88 78 PRO A O 1
ATOM 666 N N . PRO A 1 79 ? 23.797 -18.281 11.344 1 89.81 79 PRO A N 1
ATOM 667 C CA . PRO A 1 79 ? 24.391 -19.219 10.391 1 89.81 79 PRO A CA 1
ATOM 668 C C . PRO A 1 79 ? 24.484 -20.641 10.938 1 89.81 79 PRO A C 1
ATOM 670 O O . PRO A 1 79 ? 24.719 -20.828 12.133 1 89.81 79 PRO A O 1
ATOM 673 N N . PRO A 1 80 ? 24.172 -21.516 10.055 1 87.94 80 PRO A N 1
ATOM 674 C CA . PRO A 1 80 ? 24.266 -22.891 10.531 1 87.94 80 PRO A CA 1
ATOM 675 C C . PRO A 1 80 ? 25.688 -23.266 10.977 1 87.94 80 PRO A C 1
ATOM 677 O O . PRO A 1 80 ? 26.656 -22.625 10.547 1 87.94 80 PRO A O 1
ATOM 680 N N . PRO A 1 81 ? 25.719 -24.234 11.883 1 87.31 81 PRO A N 1
ATOM 681 C CA . PRO A 1 81 ? 27.047 -24.719 12.289 1 87.31 81 PRO A CA 1
ATOM 682 C C . PRO A 1 81 ? 27.922 -25.125 11.102 1 87.31 81 PRO A C 1
ATOM 684 O O . PRO A 1 81 ? 27.391 -25.484 10.047 1 87.31 81 PRO A O 1
ATOM 687 N N . GLU A 1 82 ? 29.172 -25.062 11.359 1 86.88 82 GLU A N 1
ATOM 688 C CA . GLU A 1 82 ? 30.109 -25.469 10.312 1 86.88 82 GLU A CA 1
ATOM 689 C C . GLU A 1 82 ? 29.781 -26.859 9.789 1 86.88 82 GLU A C 1
ATOM 691 O O . GLU A 1 82 ? 29.516 -27.781 10.578 1 86.88 82 GLU A O 1
ATOM 696 N N . GLY A 1 83 ? 29.688 -27.141 8.492 1 83.19 83 GLY A N 1
ATOM 697 C CA . GLY A 1 83 ? 29.422 -28.422 7.879 1 83.19 83 GLY A CA 1
ATOM 698 C C . GLY A 1 83 ? 27.953 -28.656 7.598 1 83.19 83 GLY A C 1
ATOM 699 O O . GLY A 1 83 ? 27.594 -29.609 6.898 1 83.19 83 GLY A O 1
ATOM 700 N N . THR A 1 84 ? 27.109 -27.844 8.266 1 85.06 84 THR A N 1
ATOM 701 C CA . THR A 1 84 ? 25.672 -27.984 8.031 1 85.06 84 THR A CA 1
ATOM 702 C C . THR A 1 84 ? 25.203 -27.031 6.945 1 85.06 84 THR A C 1
ATOM 704 O O . THR A 1 84 ? 25.469 -25.828 7.016 1 85.06 84 THR A O 1
ATOM 707 N N . PRO A 1 85 ? 24.609 -27.625 6.004 1 86.94 85 PRO A N 1
ATOM 708 C CA . PRO A 1 85 ? 24.156 -26.734 4.934 1 86.94 85 PRO A CA 1
ATOM 709 C C . PRO A 1 85 ? 23.031 -25.812 5.379 1 86.94 85 PRO A C 1
ATOM 711 O O . PRO A 1 85 ? 22.203 -26.188 6.215 1 86.94 85 PRO A O 1
ATOM 714 N N . LYS A 1 86 ? 23.031 -24.641 4.898 1 90.12 86 LYS A N 1
ATOM 715 C CA . LYS A 1 86 ? 21.969 -23.672 5.148 1 90.12 86 LYS A CA 1
ATOM 716 C C . LYS A 1 86 ? 20.672 -24.094 4.488 1 90.12 86 LYS A C 1
ATOM 718 O O . LYS A 1 86 ? 20.672 -24.688 3.404 1 90.12 86 LYS A O 1
ATOM 723 N N . ALA A 1 87 ? 19.594 -23.859 5.109 1 95.38 87 ALA A N 1
ATOM 724 C CA . ALA A 1 87 ? 18.281 -24.141 4.539 1 95.38 87 ALA A CA 1
ATOM 725 C C . ALA A 1 87 ? 18.062 -23.391 3.23 1 95.38 87 ALA A C 1
ATOM 727 O O . ALA A 1 87 ? 18.391 -22.203 3.135 1 95.38 87 ALA A O 1
ATOM 728 N N . LYS A 1 88 ? 17.531 -24.062 2.258 1 97.44 88 LYS A N 1
ATOM 729 C CA . LYS A 1 88 ? 17.297 -23.484 0.942 1 97.44 88 LYS A CA 1
ATOM 730 C C . LYS A 1 88 ? 15.828 -23.078 0.771 1 97.44 88 LYS A C 1
ATOM 732 O O . LYS A 1 88 ? 14.961 -23.562 1.505 1 97.44 88 LYS A O 1
ATOM 737 N N . VAL A 1 89 ? 15.617 -22.172 -0.123 1 98.56 89 VAL A N 1
ATOM 738 C CA . VAL A 1 89 ? 14.258 -21.75 -0.472 1 98.56 89 VAL A CA 1
ATOM 739 C C . VAL A 1 89 ? 13.898 -22.281 -1.855 1 98.56 89 VAL A C 1
ATOM 741 O O . VAL A 1 89 ? 14.609 -22.031 -2.832 1 98.56 89 VAL A O 1
ATOM 744 N N . TYR A 1 90 ? 12.812 -23.031 -1.908 1 98.62 90 TYR A N 1
ATOM 745 C CA . TYR A 1 90 ? 12.281 -23.562 -3.158 1 98.62 90 TYR A CA 1
ATOM 746 C C . TYR A 1 90 ? 10.969 -22.875 -3.523 1 98.62 90 TYR A C 1
ATOM 748 O O . TYR A 1 90 ? 10.047 -22.812 -2.707 1 98.62 90 TYR A O 1
ATOM 756 N N . ASP A 1 91 ? 10.922 -22.359 -4.672 1 98.5 91 ASP A N 1
ATOM 757 C CA . ASP A 1 91 ? 9.703 -21.781 -5.238 1 98.5 91 ASP A CA 1
ATOM 758 C C . ASP A 1 91 ? 9.078 -22.719 -6.262 1 98.5 91 ASP A C 1
ATOM 760 O O . ASP A 1 91 ? 9.555 -22.828 -7.395 1 98.5 91 ASP A O 1
ATOM 764 N N . ALA A 1 92 ? 7.922 -23.312 -5.871 1 97.81 92 ALA A N 1
ATOM 765 C CA . ALA A 1 92 ? 7.352 -24.375 -6.691 1 97.81 92 ALA A CA 1
ATOM 766 C C . ALA A 1 92 ? 6.051 -23.922 -7.352 1 97.81 92 ALA A C 1
ATOM 768 O O . ALA A 1 92 ? 5.102 -23.531 -6.668 1 97.81 92 ALA A O 1
ATOM 769 N N . VAL A 1 93 ? 6.047 -24.016 -8.68 1 97.06 93 VAL A N 1
ATOM 770 C CA . VAL A 1 93 ? 4.824 -23.609 -9.359 1 97.06 93 VAL A CA 1
ATOM 771 C C . VAL A 1 93 ? 4.484 -24.625 -10.461 1 97.06 93 VAL A C 1
ATOM 773 O O . VAL A 1 93 ? 5.379 -25.234 -11.039 1 97.06 93 VAL A O 1
ATOM 776 N N . ILE A 1 94 ? 3.188 -24.812 -10.664 1 95.06 94 ILE A N 1
ATOM 777 C CA . ILE A 1 94 ? 2.674 -25.5 -11.844 1 95.06 94 ILE A CA 1
ATOM 778 C C . ILE A 1 94 ? 2.375 -24.484 -12.945 1 95.06 94 ILE A C 1
ATOM 780 O O . ILE A 1 94 ? 1.557 -23.578 -12.766 1 95.06 94 ILE A O 1
ATOM 784 N N . PHE A 1 95 ? 3.09 -24.656 -14.102 1 95.75 95 PHE A N 1
ATOM 785 C CA . PHE A 1 95 ? 3.059 -23.641 -15.148 1 95.75 95 PHE A CA 1
ATOM 786 C C . PHE A 1 95 ? 2.16 -24.062 -16.297 1 95.75 95 PHE A C 1
ATOM 788 O O . PHE A 1 95 ? 2.137 -25.25 -16.672 1 95.75 95 PHE A O 1
ATOM 795 N N . SER A 1 96 ? 1.435 -23.125 -16.812 1 91.81 96 SER A N 1
ATOM 796 C CA . SER A 1 96 ? 0.613 -23.375 -17.984 1 91.81 96 SER A CA 1
ATOM 797 C C . SER A 1 96 ? 1.025 -22.484 -19.156 1 91.81 96 SER A C 1
ATOM 799 O O . SER A 1 96 ? 1.917 -22.828 -19.938 1 91.81 96 SER A O 1
ATOM 801 N N . VAL A 1 97 ? 0.64 -21.141 -19.172 1 92.06 97 VAL A N 1
ATOM 802 C CA . VAL A 1 97 ? 0.923 -20.328 -20.344 1 92.06 97 VAL A CA 1
ATOM 803 C C . VAL A 1 97 ? 1.386 -18.938 -19.922 1 92.06 97 VAL A C 1
ATOM 805 O O . VAL A 1 97 ? 1.706 -18.094 -20.766 1 92.06 97 VAL A O 1
ATOM 808 N N . GLU A 1 98 ? 1.509 -18.672 -18.672 1 94.31 98 GLU A N 1
ATOM 809 C CA . GLU A 1 98 ? 1.681 -17.328 -18.141 1 94.31 98 GLU A CA 1
ATOM 810 C C . GLU A 1 98 ? 3.152 -16.922 -18.141 1 94.31 98 GLU A C 1
ATOM 812 O O . GLU A 1 98 ? 3.697 -16.562 -17.094 1 94.31 98 GLU A O 1
ATOM 817 N N . LEU A 1 99 ? 3.746 -16.734 -19.297 1 97.38 99 LEU A N 1
ATOM 818 C CA . LEU A 1 99 ? 5.172 -16.453 -19.438 1 97.38 99 LEU A CA 1
ATOM 819 C C . LEU A 1 99 ? 5.535 -15.133 -18.75 1 97.38 99 LEU A C 1
ATOM 821 O O . LEU A 1 99 ? 6.527 -15.055 -18.031 1 97.38 99 LEU A O 1
ATOM 825 N N . ASP A 1 100 ? 4.746 -14.078 -18.984 1 98.38 100 ASP A N 1
ATOM 826 C CA . ASP A 1 100 ? 5.051 -12.766 -18.422 1 98.38 100 ASP A CA 1
ATOM 827 C C . ASP A 1 100 ? 5.016 -12.805 -16.906 1 98.38 100 ASP A C 1
ATOM 829 O O . ASP A 1 100 ? 5.922 -12.289 -16.234 1 98.38 100 ASP A O 1
ATOM 833 N N . MET A 1 101 ? 3.992 -13.438 -16.359 1 98.25 101 MET A N 1
ATOM 834 C CA . MET A 1 101 ? 3.863 -13.516 -14.898 1 98.25 101 MET A CA 1
ATOM 835 C C . MET A 1 101 ? 5 -14.336 -14.297 1 98.25 101 MET A C 1
ATOM 837 O O . MET A 1 101 ? 5.5 -14.008 -13.219 1 98.25 101 MET A O 1
ATOM 841 N N . LEU A 1 102 ? 5.328 -15.438 -14.992 1 98.56 102 LEU A N 1
ATOM 842 C CA . LEU A 1 102 ? 6.434 -16.25 -14.508 1 98.56 102 LEU A CA 1
ATOM 843 C C . LEU A 1 102 ? 7.738 -15.461 -14.508 1 98.56 102 LEU A C 1
ATOM 845 O O . LEU A 1 102 ? 8.531 -15.562 -13.57 1 98.56 102 LEU A O 1
ATOM 849 N N . GLU A 1 103 ? 8 -14.719 -15.578 1 98.81 103 GLU A N 1
ATOM 850 C CA . GLU A 1 103 ? 9.188 -13.875 -15.648 1 98.81 103 GLU A CA 1
ATOM 851 C C . GLU A 1 103 ? 9.219 -12.867 -14.5 1 98.81 103 GLU A C 1
ATOM 853 O O . GLU A 1 103 ? 10.242 -12.711 -13.828 1 98.81 103 GLU A O 1
ATOM 858 N N . ILE A 1 104 ? 8.125 -12.148 -14.281 1 98.75 104 ILE A N 1
ATOM 859 C CA . ILE A 1 104 ? 8.008 -11.164 -13.211 1 98.75 104 ILE A CA 1
ATOM 860 C C . ILE A 1 104 ? 8.281 -11.828 -11.859 1 98.75 104 ILE A C 1
ATOM 862 O O . ILE A 1 104 ? 9.047 -11.297 -11.047 1 98.75 104 ILE A O 1
ATOM 866 N N . ARG A 1 105 ? 7.703 -13.008 -11.672 1 98.75 105 ARG A N 1
ATOM 867 C CA . ARG A 1 105 ? 7.855 -13.766 -10.43 1 98.75 105 ARG A CA 1
ATOM 868 C C . ARG A 1 105 ? 9.32 -14.141 -10.195 1 98.75 105 ARG A C 1
ATOM 870 O O . ARG A 1 105 ? 9.859 -13.898 -9.117 1 98.75 105 ARG A O 1
ATOM 877 N N . MET A 1 106 ? 9.961 -14.75 -11.211 1 98.81 106 MET A N 1
ATOM 878 C CA . MET A 1 106 ? 11.336 -15.211 -11.055 1 98.81 106 MET A CA 1
ATOM 879 C C . MET A 1 106 ? 12.281 -14.031 -10.852 1 98.81 106 MET A C 1
ATOM 881 O O . MET A 1 106 ? 13.234 -14.125 -10.07 1 98.81 106 MET A O 1
ATOM 885 N N . ARG A 1 107 ? 11.992 -12.93 -11.555 1 98.75 107 ARG A N 1
ATOM 886 C CA . ARG A 1 107 ? 12.812 -11.734 -11.367 1 98.75 107 ARG A CA 1
ATOM 887 C C . ARG A 1 107 ? 12.641 -11.156 -9.969 1 98.75 107 ARG A C 1
ATOM 889 O O . ARG A 1 107 ? 13.609 -10.711 -9.352 1 98.75 107 ARG A O 1
ATOM 896 N N . GLU A 1 108 ? 11.445 -11.133 -9.469 1 98.44 108 GLU A N 1
ATOM 897 C CA . GLU A 1 108 ? 11.148 -10.648 -8.125 1 98.44 108 GLU A CA 1
ATOM 898 C C . GLU A 1 108 ? 11.875 -11.461 -7.062 1 98.44 108 GLU A C 1
ATOM 900 O O . GLU A 1 108 ? 12.391 -10.906 -6.09 1 98.44 108 GLU A O 1
ATOM 905 N N . LEU A 1 109 ? 11.977 -12.773 -7.258 1 98.62 109 LEU A N 1
ATOM 906 C CA . LEU A 1 109 ? 12.398 -13.672 -6.191 1 98.62 109 LEU A CA 1
ATOM 907 C C . LEU A 1 109 ? 13.828 -14.164 -6.43 1 98.62 109 LEU A C 1
ATOM 909 O O . LEU A 1 109 ? 14.367 -14.93 -5.629 1 98.62 109 LEU A O 1
ATOM 913 N N . LEU A 1 110 ? 14.461 -13.703 -7.48 1 98.69 110 LEU A N 1
ATOM 914 C CA . LEU A 1 110 ? 15.727 -14.242 -7.969 1 98.69 110 LEU A CA 1
ATOM 915 C C . LEU A 1 110 ? 16.766 -14.305 -6.844 1 98.69 110 LEU A C 1
ATOM 917 O O . LEU A 1 110 ? 17.469 -15.305 -6.695 1 98.69 110 LEU A O 1
ATOM 921 N N . ASP A 1 111 ? 16.812 -13.305 -6.016 1 97.75 111 ASP A N 1
ATOM 922 C CA . ASP A 1 111 ? 17.906 -13.172 -5.051 1 97.75 111 ASP A CA 1
ATOM 923 C C . ASP A 1 111 ? 17.562 -13.875 -3.736 1 97.75 111 ASP A C 1
ATOM 925 O O . ASP A 1 111 ? 18.422 -14.039 -2.873 1 97.75 111 ASP A O 1
ATOM 929 N N . VAL A 1 112 ? 16.328 -14.32 -3.623 1 98.31 112 VAL A N 1
ATOM 930 C CA . VAL A 1 112 ? 15.938 -14.836 -2.314 1 98.31 112 VAL A CA 1
ATOM 931 C C . VAL A 1 112 ? 15.453 -16.281 -2.447 1 98.31 112 VAL A C 1
ATOM 933 O O . VAL A 1 112 ? 15.016 -16.891 -1.466 1 98.31 112 VAL A O 1
ATOM 936 N N . VAL A 1 113 ? 15.508 -16.812 -3.607 1 98.5 113 VAL A N 1
ATOM 937 C CA . VAL A 1 113 ? 15.141 -18.203 -3.875 1 98.5 113 VAL A CA 1
ATOM 938 C C . VAL A 1 113 ? 16.359 -18.969 -4.383 1 98.5 113 VAL A C 1
ATOM 940 O O . VAL A 1 113 ? 17.156 -18.438 -5.168 1 98.5 113 VAL A O 1
ATOM 943 N N . ASP A 1 114 ? 16.547 -20.203 -3.918 1 98.44 114 ASP A N 1
ATOM 944 C CA . ASP A 1 114 ? 17.656 -21.047 -4.359 1 98.44 114 ASP A CA 1
ATOM 945 C C . ASP A 1 114 ? 17.266 -21.844 -5.602 1 98.44 114 ASP A C 1
ATOM 947 O O . ASP A 1 114 ? 18.094 -22.031 -6.504 1 98.44 114 ASP A O 1
ATOM 951 N N . HIS A 1 115 ? 16.016 -22.297 -5.633 1 98.69 115 HIS A N 1
ATOM 952 C CA . HIS A 1 115 ? 15.562 -23.078 -6.777 1 98.69 115 HIS A CA 1
ATOM 953 C C . HIS A 1 115 ? 14.148 -22.703 -7.184 1 98.69 115 HIS A C 1
ATOM 955 O O . HIS A 1 115 ? 13.266 -22.547 -6.332 1 98.69 115 HIS A O 1
ATOM 961 N N . PHE A 1 116 ? 14.023 -22.5 -8.445 1 98.81 116 PHE A N 1
ATOM 962 C CA . PHE A 1 116 ? 12.703 -22.406 -9.062 1 98.81 116 PHE A CA 1
ATOM 963 C C . PHE A 1 116 ? 12.258 -23.75 -9.617 1 98.81 116 PHE A C 1
ATOM 965 O O . PHE A 1 116 ? 12.836 -24.234 -10.602 1 98.81 116 PHE A O 1
ATOM 972 N N . VAL A 1 117 ? 11.227 -24.328 -9.039 1 98.62 117 VAL A N 1
ATOM 973 C CA . VAL A 1 117 ? 10.727 -25.625 -9.484 1 98.62 117 VAL A CA 1
ATOM 974 C C . VAL A 1 117 ? 9.5 -25.438 -10.367 1 98.62 117 VAL A C 1
ATOM 976 O O . VAL A 1 117 ? 8.453 -24.984 -9.898 1 98.62 117 VAL A O 1
ATOM 979 N N . VAL A 1 118 ? 9.648 -25.766 -11.602 1 98.38 118 VAL A N 1
ATOM 980 C CA . VAL A 1 118 ? 8.594 -25.531 -12.578 1 98.38 118 VAL A CA 1
ATOM 981 C C . VAL A 1 118 ? 8.094 -26.859 -13.141 1 98.38 118 VAL A C 1
ATOM 983 O O . VAL A 1 118 ? 8.867 -27.625 -13.719 1 98.38 118 VAL A O 1
ATOM 986 N N . LEU A 1 119 ? 6.852 -27.125 -12.906 1 97.69 119 LEU A N 1
ATOM 987 C CA . LEU A 1 119 ? 6.184 -28.297 -13.461 1 97.69 119 LEU A CA 1
ATOM 988 C C . LEU A 1 119 ? 5.223 -27.891 -14.578 1 97.69 119 LEU A C 1
ATOM 990 O O . LEU A 1 119 ? 4.398 -27 -14.398 1 97.69 119 LEU A O 1
ATOM 994 N N . GLU A 1 120 ? 5.355 -28.484 -15.656 1 96.38 120 GLU A N 1
ATOM 995 C CA . GLU A 1 120 ? 4.535 -28.219 -16.828 1 96.38 120 GLU A CA 1
ATOM 996 C C . GLU A 1 120 ? 3.943 -29.5 -17.406 1 96.38 120 GLU A C 1
ATOM 998 O O . GLU A 1 120 ? 4.434 -30.594 -17.125 1 96.38 120 GLU A O 1
ATOM 1003 N N . SER A 1 121 ? 2.795 -29.359 -18.016 1 94.44 121 SER A N 1
ATOM 1004 C CA . SER A 1 121 ? 2.164 -30.547 -18.578 1 94.44 121 SER A CA 1
ATOM 1005 C C . SER A 1 121 ? 1.775 -30.328 -20.047 1 94.44 121 SER A C 1
ATOM 1007 O O . SER A 1 121 ? 1.701 -29.188 -20.5 1 94.44 121 SER A O 1
ATOM 1009 N N . THR A 1 122 ? 1.47 -31.422 -20.766 1 93.31 122 THR A N 1
ATOM 1010 C CA . THR A 1 122 ? 1.07 -31.391 -22.172 1 93.31 122 THR A CA 1
ATOM 1011 C C . THR A 1 122 ? -0.439 -31.203 -22.297 1 93.31 122 THR A C 1
ATOM 1013 O O . THR A 1 122 ? -0.957 -31.031 -23.406 1 93.31 122 THR A O 1
ATOM 1016 N N . HIS A 1 123 ? -1.132 -31.266 -21.203 1 91.38 123 HIS A N 1
ATOM 1017 C CA . HIS A 1 123 ? -2.578 -31.094 -21.203 1 91.38 123 HIS A CA 1
ATOM 1018 C C . HIS A 1 123 ? -3.006 -30.094 -20.109 1 91.38 123 HIS A C 1
ATOM 1020 O O . HIS A 1 123 ? -2.303 -29.922 -19.125 1 91.38 123 HIS A O 1
ATOM 1026 N N . THR A 1 124 ? -4.098 -29.406 -20.422 1 89.31 124 THR A N 1
ATOM 1027 C CA . THR A 1 124 ? -4.711 -28.547 -19.406 1 89.31 124 THR A CA 1
ATOM 1028 C C . THR A 1 124 ? -5.41 -29.391 -18.344 1 89.31 124 THR A C 1
ATOM 1030 O O . THR A 1 124 ? -5.535 -30.609 -18.484 1 89.31 124 THR A O 1
ATOM 1033 N N . PHE A 1 125 ? -5.82 -28.766 -17.297 1 85.56 125 PHE A N 1
ATOM 1034 C CA . PHE A 1 125 ? -6.574 -29.453 -16.25 1 85.56 125 PHE A CA 1
ATOM 1035 C C . PHE A 1 125 ? -7.871 -30.031 -16.797 1 85.56 125 PHE A C 1
ATOM 1037 O O . PHE A 1 125 ? -8.359 -31.047 -16.312 1 85.56 125 PHE A O 1
ATOM 1044 N N . THR A 1 126 ? -8.375 -29.375 -17.875 1 84.56 126 THR A N 1
ATOM 1045 C CA . THR A 1 126 ? -9.609 -29.844 -18.484 1 84.56 126 THR A CA 1
ATOM 1046 C C . THR A 1 126 ? -9.336 -30.938 -19.516 1 84.56 126 THR A C 1
ATOM 1048 O O . THR A 1 126 ? -10.258 -31.453 -20.156 1 84.56 126 THR A O 1
ATOM 1051 N N . GLY A 1 127 ? -8.094 -31.234 -19.766 1 87.25 127 GLY A N 1
ATOM 1052 C CA . GLY A 1 127 ? -7.746 -32.375 -20.594 1 87.25 127 GLY A CA 1
ATOM 1053 C C . GLY A 1 127 ? -7.41 -31.984 -22.016 1 87.25 127 GLY A C 1
ATOM 1054 O O . GLY A 1 127 ? -7.129 -32.844 -22.844 1 87.25 127 GLY A O 1
ATOM 1055 N N . HIS A 1 128 ? -7.371 -30.766 -22.266 1 88 128 HIS A N 1
ATOM 1056 C CA . HIS A 1 128 ? -7.039 -30.328 -23.625 1 88 128 HIS A CA 1
ATOM 1057 C C . HIS A 1 128 ? -5.527 -30.297 -23.828 1 88 128 HIS A C 1
ATOM 1059 O O . HIS A 1 128 ? -4.781 -29.922 -22.922 1 88 128 HIS A O 1
ATOM 1065 N N . GLU A 1 129 ? -5.191 -30.641 -25.031 1 90.62 129 GLU A N 1
ATOM 1066 C CA . GLU A 1 129 ? -3.771 -30.609 -25.375 1 90.62 129 GLU A CA 1
ATOM 1067 C C . GLU A 1 129 ? -3.244 -29.188 -25.406 1 90.62 129 GLU A C 1
ATOM 1069 O O . GLU A 1 129 ? -3.951 -28.266 -25.828 1 90.62 129 GLU A O 1
ATOM 1074 N N . LYS A 1 130 ? -2.072 -29.016 -24.953 1 89.31 130 LYS A N 1
ATOM 1075 C CA . LYS A 1 130 ? -1.403 -27.719 -25.031 1 89.31 130 LYS A CA 1
ATOM 1076 C C . LYS A 1 130 ? 0.101 -27.891 -25.219 1 89.31 130 LYS A C 1
ATOM 1078 O O . LYS A 1 130 ? 0.653 -28.953 -24.938 1 89.31 130 LYS A O 1
ATOM 1083 N N . GLU A 1 131 ? 0.78 -26.922 -25.719 1 92.25 131 GLU A N 1
ATOM 1084 C CA . GLU A 1 131 ? 2.23 -26.938 -25.891 1 92.25 131 GLU A CA 1
ATOM 1085 C C . GLU A 1 131 ? 2.945 -26.797 -24.547 1 92.25 131 GLU A C 1
ATOM 1087 O O . GLU A 1 131 ? 2.371 -26.297 -23.578 1 92.25 131 GLU A O 1
ATOM 1092 N N . LEU A 1 132 ? 4.156 -27.328 -24.547 1 96.25 132 LEU A N 1
ATOM 1093 C CA . LEU A 1 132 ? 5.043 -27.047 -23.422 1 96.25 132 LEU A CA 1
ATOM 1094 C C . LEU A 1 132 ? 5.645 -25.641 -23.547 1 96.25 132 LEU A C 1
ATOM 1096 O O . LEU A 1 132 ? 6.809 -25.5 -23.938 1 96.25 132 LEU A O 1
ATOM 1100 N N . VAL A 1 133 ? 4.879 -24.703 -23.141 1 96.06 133 VAL A N 1
ATOM 1101 C CA . VAL A 1 133 ? 5.141 -23.297 -23.422 1 96.06 133 VAL A CA 1
ATOM 1102 C C . VAL A 1 133 ? 6.438 -22.875 -22.734 1 96.06 133 VAL A C 1
ATOM 1104 O O . VAL A 1 133 ? 7.23 -22.125 -23.297 1 96.06 133 VAL A O 1
ATOM 1107 N N . PHE A 1 134 ? 6.668 -23.328 -21.531 1 97.75 134 PHE A N 1
ATOM 1108 C CA . PHE A 1 134 ? 7.891 -22.969 -20.812 1 97.75 134 PHE A CA 1
ATOM 1109 C C . PHE A 1 134 ? 9.117 -23.531 -21.531 1 97.75 134 PHE A C 1
ATOM 1111 O O . PHE A 1 134 ? 10.086 -22.812 -21.781 1 97.75 134 PHE A O 1
ATOM 1118 N N . ALA A 1 135 ? 8.992 -24.781 -21.797 1 97.44 135 ALA A N 1
ATOM 1119 C CA . ALA A 1 135 ? 10.109 -25.438 -22.469 1 97.44 135 ALA A CA 1
ATOM 1120 C C . ALA A 1 135 ? 10.445 -24.734 -23.781 1 97.44 135 ALA A C 1
ATOM 1122 O O . ALA A 1 135 ? 11.617 -24.547 -24.109 1 97.44 135 ALA A O 1
ATOM 1123 N N . LYS A 1 136 ? 9.453 -24.344 -24.453 1 97.56 136 LYS A N 1
ATOM 1124 C CA . LYS A 1 136 ? 9.633 -23.719 -25.75 1 97.56 136 LYS A CA 1
ATOM 1125 C C . LYS A 1 136 ? 10.211 -22.312 -25.609 1 97.56 136 LYS A C 1
ATOM 1127 O O . LYS A 1 136 ? 10.766 -21.766 -26.562 1 97.56 136 LYS A O 1
ATOM 1132 N N . ASN A 1 137 ? 10.055 -21.734 -24.469 1 97.81 137 ASN A N 1
ATOM 1133 C CA . ASN A 1 137 ? 10.516 -20.359 -24.25 1 97.81 137 ASN A CA 1
ATOM 1134 C C . ASN A 1 137 ? 11.602 -20.297 -23.188 1 97.81 137 ASN A C 1
ATOM 1136 O O . ASN A 1 137 ? 11.727 -19.312 -22.469 1 97.81 137 ASN A O 1
ATOM 1140 N N . ARG A 1 138 ? 12.32 -21.359 -23.062 1 97.38 138 ARG A N 1
ATOM 1141 C CA . ARG A 1 138 ? 13.305 -21.5 -22 1 97.38 138 ARG A CA 1
ATOM 1142 C C . ARG A 1 138 ? 14.344 -20.391 -22.062 1 97.38 138 ARG A C 1
ATOM 1144 O O . ARG A 1 138 ? 14.844 -19.953 -21.016 1 97.38 138 ARG A O 1
ATOM 1151 N N . LYS A 1 139 ? 14.672 -19.859 -23.203 1 98.06 139 LYS A N 1
ATOM 1152 C CA . LYS A 1 139 ? 15.656 -18.797 -23.391 1 98.06 139 LYS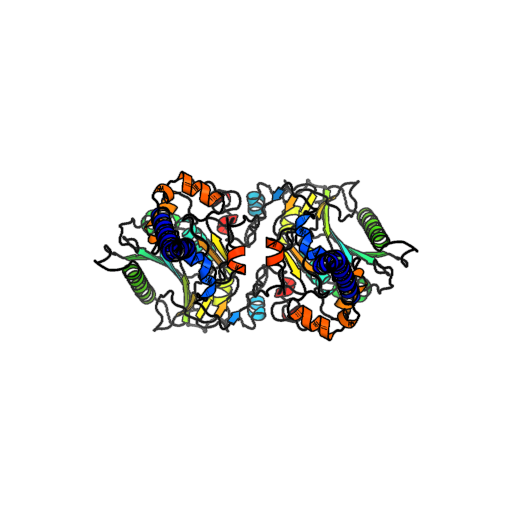 A CA 1
ATOM 1153 C C . LYS A 1 139 ? 15.25 -17.531 -22.641 1 98.06 139 LYS A C 1
ATOM 1155 O O . LYS A 1 139 ? 16.109 -16.797 -22.141 1 98.06 139 LYS A O 1
ATOM 1160 N N . ARG A 1 140 ? 13.961 -17.281 -22.609 1 98 140 ARG A N 1
ATOM 1161 C CA . ARG A 1 140 ? 13.43 -16.109 -21.922 1 98 140 ARG A CA 1
ATOM 1162 C C . ARG A 1 140 ? 13.805 -16.125 -20.438 1 98 140 ARG A C 1
ATOM 1164 O O . ARG A 1 140 ? 13.852 -15.078 -19.797 1 98 140 ARG A O 1
ATOM 1171 N N . PHE A 1 141 ? 14.156 -17.266 -19.953 1 98.56 141 PHE A N 1
ATOM 1172 C CA . PHE A 1 141 ? 14.414 -17.438 -18.531 1 98.56 141 PHE A CA 1
ATOM 1173 C C . PHE A 1 141 ? 15.883 -17.75 -18.281 1 98.56 141 PHE A C 1
ATOM 1175 O O . PHE A 1 141 ? 16.234 -18.25 -17.219 1 98.56 141 PHE A O 1
ATOM 1182 N N . GLU A 1 142 ? 16.734 -17.453 -19.172 1 98.5 142 GLU A N 1
ATOM 1183 C CA . GLU A 1 142 ? 18.172 -17.75 -19.078 1 98.5 142 GLU A CA 1
ATOM 1184 C C . GLU A 1 142 ? 18.781 -17.078 -17.844 1 98.5 142 GLU A C 1
ATOM 1186 O O . GLU A 1 142 ? 19.703 -17.641 -17.234 1 98.5 142 GLU A O 1
ATOM 1191 N N . PHE A 1 143 ? 18.25 -15.953 -1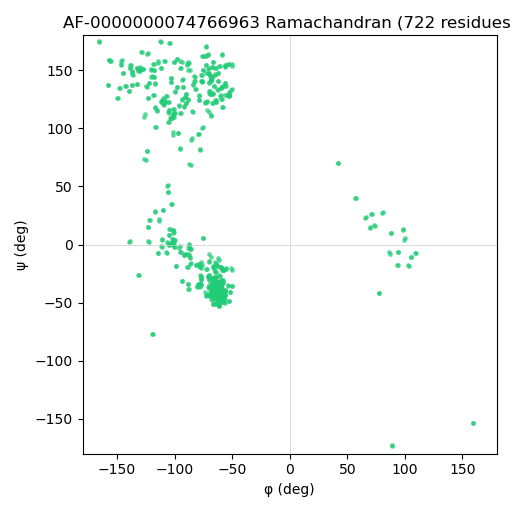7.438 1 98.25 143 PHE A N 1
ATOM 1192 C CA . PHE A 1 143 ? 18.766 -15.203 -16.297 1 98.25 143 PHE A CA 1
ATOM 1193 C C . PHE A 1 143 ? 18.688 -16.031 -15.023 1 98.25 143 PHE A C 1
ATOM 1195 O O . PHE A 1 143 ? 19.406 -15.766 -14.055 1 98.25 143 PHE A O 1
ATOM 1202 N N . ALA A 1 144 ? 17.859 -17.109 -14.961 1 98.5 144 ALA A N 1
ATOM 1203 C CA . ALA A 1 144 ? 17.672 -17.938 -13.773 1 98.5 144 ALA A CA 1
ATOM 1204 C C . ALA A 1 144 ? 17.984 -19.391 -14.07 1 98.5 144 ALA A C 1
ATOM 1206 O O . ALA A 1 144 ? 17.609 -20.281 -13.297 1 98.5 144 ALA A O 1
ATOM 1207 N N . GLU A 1 145 ? 18.625 -19.672 -15.133 1 98 145 GLU A N 1
ATOM 1208 C CA . GLU A 1 145 ? 18.797 -21.047 -15.625 1 98 145 GLU A CA 1
ATOM 1209 C C . GLU A 1 145 ? 19.438 -21.938 -14.57 1 98 145 GLU A C 1
ATOM 1211 O O . GLU A 1 145 ? 19.031 -23.094 -14.398 1 98 145 GLU A O 1
ATOM 1216 N N . ASP A 1 146 ? 20.391 -21.453 -13.836 1 97.88 146 ASP A N 1
ATOM 1217 C CA . ASP A 1 146 ? 21.141 -22.25 -12.859 1 97.88 146 ASP A CA 1
ATOM 1218 C C . ASP A 1 146 ? 20.266 -22.625 -11.664 1 97.88 146 ASP A C 1
ATOM 1220 O O . ASP A 1 146 ? 20.609 -23.516 -10.891 1 97.88 146 ASP A O 1
ATOM 1224 N N . LYS A 1 147 ? 19.141 -21.969 -11.531 1 98.5 147 LYS A N 1
ATOM 1225 C CA . LYS A 1 147 ? 18.281 -22.188 -10.375 1 98.5 147 LYS A CA 1
ATOM 1226 C C . LYS A 1 147 ? 17.031 -22.984 -10.758 1 98.5 147 LYS A C 1
ATOM 1228 O O . LYS A 1 147 ? 16.266 -23.422 -9.883 1 98.5 147 LYS A O 1
ATOM 1233 N N . ILE A 1 148 ? 16.812 -23.234 -12 1 98.62 148 ILE A N 1
ATOM 1234 C CA . ILE A 1 148 ? 15.555 -23.812 -12.461 1 98.62 148 ILE A CA 1
ATOM 1235 C C . ILE A 1 148 ? 15.633 -25.328 -12.422 1 98.62 148 ILE A C 1
ATOM 1237 O O . ILE A 1 148 ? 16.594 -25.922 -12.922 1 98.62 148 ILE A O 1
ATOM 1241 N N . ILE A 1 149 ? 14.742 -25.906 -11.766 1 98.56 149 ILE A N 1
ATOM 1242 C CA . ILE A 1 149 ? 14.422 -27.328 -11.859 1 98.56 149 ILE A CA 1
ATOM 1243 C C . ILE A 1 149 ? 13.125 -27.516 -12.633 1 98.56 149 ILE A C 1
ATOM 1245 O O . ILE A 1 149 ? 12.07 -27.016 -12.227 1 98.56 149 ILE A O 1
ATOM 1249 N N . TYR A 1 150 ? 13.25 -28.156 -13.742 1 98.12 150 TYR A N 1
ATOM 1250 C CA . TYR A 1 150 ? 12.117 -28.25 -14.656 1 98.12 150 TYR A CA 1
ATOM 1251 C C . TYR A 1 150 ? 11.766 -29.703 -14.938 1 98.12 150 TYR A C 1
ATOM 1253 O O . TYR A 1 150 ? 12.648 -30.547 -15.086 1 98.12 150 TYR A O 1
ATOM 1261 N N . LYS A 1 151 ? 10.477 -29.984 -14.984 1 97.81 151 LYS A N 1
ATOM 1262 C CA . LYS A 1 151 ? 9.977 -31.297 -15.414 1 97.81 151 LYS A CA 1
ATOM 1263 C C . LYS A 1 151 ? 8.688 -31.141 -16.219 1 97.81 151 LYS A C 1
ATOM 1265 O O . LYS A 1 151 ? 7.82 -30.328 -15.875 1 97.81 151 LYS A O 1
ATOM 1270 N N . ALA A 1 152 ? 8.586 -31.828 -17.266 1 96.75 152 ALA A N 1
ATOM 1271 C CA . ALA A 1 152 ? 7.355 -31.969 -18.047 1 96.75 152 ALA A CA 1
ATOM 1272 C C . ALA A 1 152 ? 6.641 -33.281 -17.719 1 96.75 152 ALA A C 1
ATOM 1274 O O . ALA A 1 152 ? 7.277 -34.312 -17.609 1 96.75 152 ALA A O 1
ATOM 1275 N N . VAL A 1 153 ? 5.414 -33.156 -17.484 1 94.06 153 VAL A N 1
ATOM 1276 C CA . VAL A 1 153 ? 4.605 -34.312 -17.156 1 94.06 153 VAL A CA 1
ATOM 1277 C C . VAL A 1 153 ? 3.621 -34.625 -18.281 1 94.06 153 VAL A C 1
ATOM 1279 O O . VAL A 1 153 ? 2.832 -33.75 -18.656 1 94.06 153 VAL A O 1
ATOM 1282 N N . PRO A 1 154 ? 3.705 -35.812 -18.75 1 89.5 154 PRO A N 1
ATOM 1283 C CA . PRO A 1 154 ? 2.707 -36.188 -19.75 1 89.5 154 PRO A CA 1
ATOM 1284 C C . PRO A 1 154 ? 1.339 -36.469 -19.156 1 89.5 154 PRO A C 1
ATOM 1286 O O . PRO A 1 154 ? 1.203 -37.406 -18.359 1 89.5 154 PRO A O 1
ATOM 1289 N N . LEU A 1 155 ? 0.502 -35.531 -19.281 1 86.25 155 LEU A N 1
ATOM 1290 C CA . LEU A 1 155 ? -0.881 -35.812 -18.891 1 86.25 155 LEU A CA 1
ATOM 1291 C C . LEU A 1 155 ? -1.714 -36.219 -20.109 1 86.25 155 LEU A C 1
ATOM 1293 O O . LEU A 1 155 ? -1.27 -36.062 -21.25 1 86.25 155 LEU A O 1
ATOM 1297 N N . GLY A 1 156 ? -2.848 -36.938 -19.844 1 83.56 156 GLY A N 1
ATOM 1298 C CA . GLY A 1 156 ? -3.777 -37.281 -20.906 1 83.56 156 GLY A CA 1
ATOM 1299 C C . GLY A 1 156 ? -5.113 -36.594 -20.781 1 83.56 156 GLY A C 1
ATOM 1300 O O . GLY A 1 156 ? -5.285 -35.719 -19.922 1 83.56 156 GLY A O 1
ATOM 1301 N N . PRO A 1 157 ? -5.906 -36.844 -21.828 1 87.94 157 PRO A N 1
ATOM 1302 C CA . PRO A 1 157 ? -7.273 -36.344 -21.703 1 87.94 157 PRO A CA 1
ATOM 1303 C C . PRO A 1 157 ? -7.945 -36.75 -20.391 1 87.94 157 PRO A C 1
ATOM 1305 O O . PRO A 1 157 ? -7.48 -37.656 -19.719 1 87.94 157 PRO A O 1
ATOM 1308 N N . LEU A 1 158 ? -8.898 -35.875 -20.047 1 88.12 158 LEU A N 1
ATOM 1309 C CA . LEU A 1 158 ? -9.648 -36.25 -18.859 1 88.12 158 LEU A CA 1
ATOM 1310 C C . LEU A 1 158 ? -10.328 -37.594 -19.031 1 88.12 158 LEU A C 1
ATOM 1312 O O . LEU A 1 158 ? -11 -37.844 -20.047 1 88.12 158 LEU A O 1
ATOM 1316 N N . PRO A 1 159 ? -10.07 -38.5 -18.109 1 88.25 159 PRO A N 1
ATOM 1317 C CA . PRO A 1 159 ? -10.844 -39.75 -18.172 1 88.25 159 PRO A CA 1
ATOM 1318 C C . PRO A 1 159 ? -12.352 -39.5 -18.125 1 88.25 159 PRO A C 1
ATOM 1320 O O . PRO A 1 159 ? -12.797 -38.5 -17.578 1 88.25 159 PRO A O 1
ATOM 1323 N N . PRO A 1 160 ? -13.055 -40.469 -18.703 1 86.88 160 PRO A N 1
ATOM 1324 C CA . PRO A 1 160 ? -14.508 -40.281 -18.703 1 86.88 160 PRO A CA 1
ATOM 1325 C C . PRO A 1 160 ? -15.078 -40.094 -17.297 1 86.88 160 PRO A C 1
ATOM 1327 O O . PRO A 1 160 ? -14.711 -40.812 -16.375 1 86.88 160 PRO A O 1
ATOM 1330 N N . GLY A 1 161 ? -15.867 -39.031 -17.141 1 85.88 161 GLY A N 1
ATOM 1331 C CA . GLY A 1 161 ? -16.562 -38.781 -15.891 1 85.88 161 GLY A CA 1
ATOM 1332 C C . GLY A 1 161 ? -15.727 -38 -14.891 1 85.88 161 GLY A C 1
ATOM 1333 O O . GLY A 1 161 ? -16.219 -37.625 -13.836 1 85.88 161 GLY A O 1
ATOM 1334 N N . GLN A 1 162 ? -14.523 -37.812 -15.203 1 83.06 162 GLN A N 1
ATOM 1335 C CA . GLN A 1 162 ? -13.664 -37.094 -14.266 1 83.06 162 GLN A CA 1
ATOM 1336 C C . GLN A 1 162 ? -13.742 -35.594 -14.477 1 83.06 162 GLN A C 1
ATOM 1338 O O . GLN A 1 162 ? -14.086 -35.156 -15.57 1 83.06 162 GLN A O 1
ATOM 1343 N N . GLU A 1 163 ? -13.523 -34.875 -13.336 1 83.81 163 GLU A N 1
ATOM 1344 C CA . GLU A 1 163 ? -13.484 -33.438 -13.336 1 83.81 163 GLU A CA 1
ATOM 1345 C C . GLU A 1 163 ? -12.047 -32.906 -13.383 1 83.81 163 GLU A C 1
ATOM 1347 O O . GLU A 1 163 ? -11.109 -33.656 -13.117 1 83.81 163 GLU A O 1
ATOM 1352 N N . PRO A 1 164 ? -11.922 -31.703 -13.789 1 81.94 164 PRO A N 1
ATOM 1353 C CA . PRO A 1 164 ? -10.586 -31.125 -13.938 1 81.94 164 PRO A CA 1
ATOM 1354 C C . PRO A 1 164 ? -9.727 -31.297 -12.68 1 81.94 164 PRO A C 1
ATOM 1356 O O . PRO A 1 164 ? -8.492 -31.328 -12.773 1 81.94 164 PRO A O 1
ATOM 1359 N N . TRP A 1 165 ? -10.281 -31.516 -11.586 1 82.25 165 TRP A N 1
ATOM 1360 C CA . TRP A 1 165 ? -9.562 -31.703 -10.328 1 82.25 165 TRP A CA 1
ATOM 1361 C C . TRP A 1 165 ? -8.719 -32.969 -10.375 1 82.25 165 TRP A C 1
ATOM 1363 O O . TRP A 1 165 ? -7.73 -33.094 -9.648 1 82.25 165 TRP A O 1
ATOM 1373 N N . PHE A 1 166 ? -9.125 -33.906 -11.242 1 85.81 166 PHE A N 1
ATOM 1374 C CA . PHE A 1 166 ? -8.383 -35.156 -11.43 1 85.81 166 PHE A CA 1
ATOM 1375 C C . PHE A 1 166 ? -6.973 -34.875 -11.93 1 85.81 166 PHE A C 1
ATOM 1377 O O . PHE A 1 166 ? -5.988 -35.281 -11.312 1 85.81 166 PHE A O 1
ATOM 1384 N N . ASN A 1 167 ? -6.879 -34.094 -13.031 1 87.56 167 ASN A N 1
ATOM 1385 C CA . ASN A 1 167 ? -5.586 -33.719 -13.586 1 87.56 167 ASN A CA 1
ATOM 1386 C C . ASN A 1 167 ? -4.816 -32.781 -12.648 1 87.56 167 ASN A C 1
ATOM 1388 O O . ASN A 1 167 ? -3.592 -32.875 -12.547 1 87.56 167 ASN A O 1
ATOM 1392 N N . GLU A 1 168 ? -5.484 -31.891 -12.023 1 86.88 168 GLU A N 1
ATOM 1393 C CA . GLU A 1 168 ? -4.848 -31 -11.062 1 86.88 168 GLU A CA 1
ATOM 1394 C C . GLU A 1 168 ? -4.176 -31.797 -9.945 1 86.88 168 GLU A C 1
ATOM 1396 O O . GLU A 1 168 ? -3.043 -31.5 -9.555 1 86.88 168 GLU A O 1
ATOM 1401 N N . GLY A 1 169 ? -4.914 -32.75 -9.422 1 87.5 169 GLY A N 1
ATOM 1402 C CA . GLY A 1 169 ? -4.359 -33.594 -8.398 1 87.5 169 GLY A CA 1
ATOM 1403 C C . GLY A 1 169 ? -3.127 -34.375 -8.859 1 87.5 169 GLY A C 1
ATOM 1404 O O . GLY A 1 169 ? -2.146 -34.469 -8.117 1 87.5 169 GLY A O 1
ATOM 1405 N N . ALA A 1 170 ? -3.221 -34.875 -10.039 1 91.19 170 ALA A N 1
ATOM 1406 C CA . ALA A 1 170 ? -2.082 -35.594 -10.609 1 91.19 170 ALA A CA 1
ATOM 1407 C C . ALA A 1 170 ? -0.86 -34.688 -10.703 1 91.19 170 ALA A C 1
ATOM 1409 O O . ALA A 1 170 ? 0.262 -35.125 -10.422 1 91.19 170 ALA A O 1
ATOM 1410 N N . MET A 1 171 ? -1.082 -33.469 -11.125 1 92.69 171 MET A N 1
ATOM 1411 C CA . MET A 1 171 ? 0.015 -32.531 -11.242 1 92.69 171 MET A CA 1
ATOM 1412 C C . MET A 1 171 ? 0.629 -32.219 -9.875 1 92.69 171 MET A C 1
ATOM 1414 O O . MET A 1 171 ? 1.85 -32.094 -9.75 1 92.69 171 MET A O 1
ATOM 1418 N N . ARG A 1 172 ? -0.14 -32.094 -8.891 1 92.56 172 ARG A N 1
ATOM 1419 C CA . ARG A 1 172 ? 0.35 -31.812 -7.547 1 92.56 172 ARG A CA 1
ATOM 1420 C C . ARG A 1 172 ? 1.137 -33 -6.992 1 92.56 172 ARG A C 1
ATOM 1422 O O . ARG A 1 172 ? 2.133 -32.812 -6.289 1 92.56 172 ARG A O 1
ATOM 1429 N N . ASP A 1 173 ? 0.648 -34.219 -7.316 1 94 173 ASP A N 1
ATOM 1430 C CA . ASP A 1 173 ? 1.405 -35.406 -6.949 1 94 173 ASP A CA 1
ATOM 1431 C C . ASP A 1 173 ? 2.777 -35.406 -7.621 1 94 173 ASP A C 1
ATOM 1433 O O . ASP A 1 173 ? 3.785 -35.719 -6.98 1 94 173 ASP A O 1
ATOM 1437 N N . GLN A 1 174 ? 2.723 -35.094 -8.836 1 95.69 174 GLN A N 1
ATOM 1438 C CA . GLN A 1 174 ? 3.979 -35.062 -9.578 1 95.69 174 GLN A CA 1
ATOM 1439 C C . GLN A 1 174 ? 4.918 -34 -9.016 1 95.69 174 GLN A C 1
ATOM 1441 O O . GLN A 1 174 ? 6.137 -34.188 -8.992 1 95.69 174 GLN A O 1
ATOM 1446 N N . MET A 1 175 ? 4.418 -32.844 -8.633 1 96.56 175 MET A N 1
ATOM 1447 C CA . MET A 1 175 ? 5.234 -31.797 -8.008 1 96.56 175 MET A CA 1
ATOM 1448 C C . MET A 1 175 ? 5.871 -32.312 -6.723 1 96.56 175 MET A C 1
ATOM 1450 O O . MET A 1 175 ? 7.047 -32.062 -6.465 1 96.56 175 MET A O 1
ATOM 1454 N N . THR A 1 176 ? 5.07 -33.031 -5.91 1 96.06 176 THR A N 1
ATOM 1455 C CA . THR A 1 176 ? 5.59 -33.594 -4.672 1 96.06 176 THR A CA 1
ATOM 1456 C C . THR A 1 176 ? 6.77 -34.531 -4.961 1 96.06 176 THR A C 1
ATOM 1458 O O . THR A 1 176 ? 7.801 -34.438 -4.293 1 96.06 176 THR A O 1
ATOM 1461 N N . ILE A 1 177 ? 6.578 -35.375 -5.953 1 95.94 177 ILE A N 1
ATOM 1462 C CA . ILE A 1 177 ? 7.625 -36.312 -6.348 1 95.94 177 ILE A CA 1
ATOM 1463 C C . ILE A 1 177 ? 8.852 -35.531 -6.828 1 95.94 177 ILE A C 1
ATOM 1465 O O . ILE A 1 177 ? 9.984 -35.875 -6.453 1 95.94 177 ILE A O 1
ATOM 1469 N N . LEU A 1 178 ? 8.617 -34.531 -7.652 1 97.12 178 LEU A N 1
ATOM 1470 C CA . LEU A 1 178 ? 9.719 -33.719 -8.188 1 97.12 178 LEU A CA 1
ATOM 1471 C C . LEU A 1 178 ? 10.492 -33.062 -7.059 1 97.12 178 LEU A C 1
ATOM 1473 O O . LEU A 1 178 ? 11.727 -33.031 -7.078 1 97.12 178 LEU A O 1
ATOM 1477 N N . LEU A 1 179 ? 9.852 -32.5 -6.07 1 96.62 179 LEU A N 1
ATOM 1478 C CA . LEU A 1 179 ? 10.492 -31.844 -4.926 1 96.62 179 LEU A CA 1
ATOM 1479 C C . LEU A 1 179 ? 11.336 -32.844 -4.148 1 96.62 179 LEU A C 1
ATOM 1481 O O . LEU A 1 179 ? 12.5 -32.594 -3.836 1 96.62 179 LEU A O 1
ATOM 1485 N N . ARG A 1 180 ? 10.828 -34 -3.945 1 95.5 180 ARG A N 1
ATOM 1486 C CA . ARG A 1 180 ? 11.539 -35.031 -3.201 1 95.5 180 ARG A CA 1
ATOM 1487 C C . ARG A 1 180 ? 12.789 -35.469 -3.953 1 95.5 180 ARG A C 1
ATOM 1489 O O . ARG A 1 180 ? 13.82 -35.75 -3.342 1 95.5 180 ARG A O 1
ATOM 1496 N N . THR A 1 181 ? 12.672 -35.531 -5.234 1 95.5 181 THR A N 1
ATOM 1497 C CA . THR A 1 181 ? 13.781 -36.062 -6.031 1 95.5 181 THR A CA 1
ATOM 1498 C C . THR A 1 181 ? 14.773 -34.938 -6.367 1 95.5 181 THR A C 1
ATOM 1500 O O . THR A 1 181 ? 15.852 -35.219 -6.91 1 95.5 181 THR A O 1
ATOM 1503 N N . SER A 1 182 ? 14.398 -33.656 -6.125 1 94.25 182 SER A N 1
ATOM 1504 C CA . SER A 1 182 ? 15.266 -32.531 -6.434 1 94.25 182 SER A CA 1
ATOM 1505 C C . SER A 1 182 ? 16.219 -32.219 -5.281 1 94.25 182 SER A C 1
ATOM 1507 O O . SER A 1 182 ? 17.031 -31.312 -5.363 1 94.25 182 SER A O 1
ATOM 1509 N N . GLY A 1 183 ? 16.109 -32.938 -4.16 1 90.38 183 GLY A N 1
ATOM 1510 C CA . GLY A 1 183 ? 17.062 -32.812 -3.068 1 90.38 183 GLY A CA 1
ATOM 1511 C C . GLY A 1 183 ? 16.562 -31.906 -1.953 1 90.38 183 GLY A C 1
ATOM 1512 O O . GLY A 1 183 ? 17.359 -31.391 -1.154 1 90.38 183 GLY A O 1
ATOM 1513 N N . VAL A 1 184 ? 15.305 -31.578 -1.956 1 95.38 184 VAL A N 1
ATOM 1514 C CA . VAL A 1 184 ? 14.742 -30.828 -0.834 1 95.38 184 VAL A CA 1
ATOM 1515 C C . VAL A 1 184 ? 14.992 -31.594 0.468 1 95.38 184 VAL A C 1
ATOM 1517 O O . VAL A 1 184 ? 14.883 -32.812 0.512 1 95.38 184 VAL A O 1
ATOM 1520 N N . ARG A 1 185 ? 15.398 -30.906 1.517 1 94.56 185 ARG A N 1
ATOM 1521 C CA . ARG A 1 185 ? 15.672 -31.516 2.816 1 94.56 185 ARG A CA 1
ATOM 1522 C C . ARG A 1 185 ? 14.742 -30.953 3.887 1 94.56 185 ARG A C 1
ATOM 1524 O O . ARG A 1 185 ? 14.203 -29.859 3.738 1 94.56 185 ARG A O 1
ATOM 1531 N N . VAL A 1 186 ? 14.602 -31.797 4.883 1 94.19 186 VAL A N 1
ATOM 1532 C CA . VAL A 1 186 ? 13.828 -31.328 6.031 1 94.19 186 VAL A CA 1
ATOM 1533 C C . VAL A 1 186 ? 14.391 -30 6.523 1 94.19 186 VAL A C 1
ATOM 1535 O O . VAL A 1 186 ? 15.609 -29.859 6.691 1 94.19 186 VAL A O 1
ATOM 1538 N N . GLY A 1 187 ? 13.523 -29.047 6.656 1 94.06 187 GLY A N 1
ATOM 1539 C CA . GLY A 1 187 ? 13.953 -27.734 7.125 1 94.06 187 GLY A CA 1
ATOM 1540 C C . GLY A 1 187 ? 14.055 -26.703 6.016 1 94.06 187 GLY A C 1
ATOM 1541 O O . GLY A 1 187 ? 14.102 -25.5 6.277 1 94.06 187 GLY A O 1
ATOM 1542 N N . ASP A 1 188 ? 14.125 -27.156 4.734 1 97.31 188 ASP A N 1
ATOM 1543 C CA . ASP A 1 188 ? 14.094 -26.234 3.609 1 97.31 188 ASP A CA 1
ATOM 1544 C C . ASP A 1 188 ? 12.758 -25.5 3.537 1 97.31 188 ASP A C 1
ATOM 1546 O O . ASP A 1 188 ? 11.758 -25.953 4.082 1 97.31 188 ASP A O 1
ATOM 1550 N N . HIS A 1 189 ? 12.805 -24.312 2.99 1 97.81 189 HIS A N 1
ATOM 1551 C CA . HIS A 1 189 ? 11.609 -23.484 2.836 1 97.81 189 HIS A CA 1
ATOM 1552 C C . HIS A 1 189 ? 10.969 -23.703 1.468 1 97.81 189 HIS A C 1
ATOM 1554 O O . HIS A 1 189 ? 11.664 -23.75 0.453 1 97.81 189 HIS A O 1
ATOM 1560 N N . LEU A 1 190 ? 9.648 -23.844 1.481 1 97.62 190 LEU A N 1
ATOM 1561 C CA . LEU A 1 190 ? 8.914 -24.047 0.237 1 97.62 190 LEU A CA 1
ATOM 1562 C C . LEU A 1 190 ? 7.824 -23 0.068 1 97.62 190 LEU A C 1
ATOM 1564 O O . LEU A 1 190 ? 7.117 -22.672 1.023 1 97.62 190 LEU A O 1
ATOM 1568 N N . ILE A 1 191 ? 7.727 -22.5 -1.085 1 97.62 191 ILE A N 1
ATOM 1569 C CA . ILE A 1 191 ? 6.613 -21.641 -1.488 1 97.62 191 ILE A CA 1
ATOM 1570 C C . ILE A 1 191 ? 5.68 -22.422 -2.414 1 97.62 191 ILE A C 1
ATOM 1572 O O . ILE A 1 191 ? 6.082 -22.844 -3.502 1 97.62 191 ILE A O 1
ATOM 1576 N N . PHE A 1 192 ? 4.465 -22.672 -1.931 1 95.94 192 PHE A N 1
ATOM 1577 C CA . PHE A 1 192 ? 3.412 -23.281 -2.742 1 95.94 192 PHE A CA 1
ATOM 1578 C C . PHE A 1 192 ? 2.432 -22.219 -3.227 1 95.94 192 PHE A C 1
ATOM 1580 O O . PHE A 1 192 ? 1.712 -21.609 -2.424 1 95.94 192 PHE A O 1
ATOM 1587 N N . SER A 1 193 ? 2.447 -21.938 -4.492 1 94.12 193 SER A N 1
ATOM 1588 C CA . SER A 1 193 ? 1.606 -20.875 -5.043 1 94.12 193 SER A CA 1
ATOM 1589 C C . SER A 1 193 ? 1.351 -21.094 -6.531 1 94.12 193 SER A C 1
ATOM 1591 O O . SER A 1 193 ? 2.064 -21.859 -7.184 1 94.12 193 SER A O 1
ATOM 1593 N N . ASP A 1 194 ? 0.25 -20.453 -7.008 1 93.38 194 ASP A N 1
ATOM 1594 C CA . ASP A 1 194 ? 0.071 -20.344 -8.453 1 93.38 194 ASP A CA 1
ATOM 1595 C C . ASP A 1 194 ? 1.041 -19.328 -9.055 1 93.38 194 ASP A C 1
ATOM 1597 O O . ASP A 1 194 ? 1.613 -18.516 -8.328 1 93.38 194 ASP A O 1
ATOM 1601 N N . VAL A 1 195 ? 1.201 -19.438 -10.336 1 96.38 195 VAL A N 1
ATOM 1602 C CA . VAL A 1 195 ? 2.168 -18.594 -11.031 1 96.38 195 VAL A CA 1
ATOM 1603 C C . VAL A 1 195 ? 1.82 -17.109 -10.82 1 96.38 195 VAL A C 1
ATOM 1605 O O . VAL A 1 195 ? 2.711 -16.281 -10.664 1 96.38 195 VAL A O 1
ATOM 1608 N N . ASP A 1 196 ? 0.515 -16.797 -10.797 1 95.5 196 ASP A N 1
ATOM 1609 C CA . ASP A 1 196 ? 0.082 -15.398 -10.75 1 95.5 196 ASP A CA 1
ATOM 1610 C C . ASP A 1 196 ? -0.018 -14.898 -9.312 1 95.5 196 ASP A C 1
ATOM 1612 O O . ASP A 1 196 ? -0.504 -13.797 -9.07 1 95.5 196 ASP A O 1
ATOM 1616 N N . GLU A 1 197 ? 0.288 -15.75 -8.359 1 96.31 197 GLU A N 1
ATOM 1617 C CA . GLU A 1 197 ? 0.462 -15.383 -6.957 1 96.31 197 GLU A CA 1
ATOM 1618 C C . GLU A 1 197 ? 1.936 -15.172 -6.621 1 96.31 197 GLU A C 1
ATOM 1620 O O . GLU A 1 197 ? 2.643 -16.125 -6.281 1 96.31 197 GLU A O 1
ATOM 1625 N N . VAL A 1 198 ? 2.389 -13.969 -6.66 1 97.69 198 VAL A N 1
ATOM 1626 C CA . VAL A 1 198 ? 3.811 -13.664 -6.562 1 97.69 198 VAL A CA 1
ATOM 1627 C C . VAL A 1 198 ? 4.125 -13.109 -5.176 1 97.69 198 VAL A C 1
ATOM 1629 O O . VAL A 1 198 ? 3.803 -11.953 -4.875 1 97.69 198 VAL A O 1
ATOM 1632 N N . PRO A 1 199 ? 4.766 -13.93 -4.32 1 98.12 199 PRO A N 1
ATOM 1633 C CA . PRO A 1 199 ? 5.227 -13.336 -3.064 1 98.12 199 PRO A CA 1
ATOM 1634 C C . PRO A 1 199 ? 6.258 -12.227 -3.275 1 98.12 199 PRO A C 1
ATOM 1636 O O . PRO A 1 199 ? 7.043 -12.281 -4.227 1 98.12 199 PRO A O 1
ATOM 1639 N N . SER A 1 200 ? 6.242 -11.273 -2.428 1 98.38 200 SER A N 1
ATOM 1640 C CA . SER A 1 200 ? 7.238 -10.219 -2.551 1 98.38 200 SER A CA 1
ATOM 1641 C C . SER A 1 200 ? 8.609 -10.688 -2.068 1 98.38 200 SER A C 1
ATOM 1643 O O . SER A 1 200 ? 8.703 -11.562 -1.203 1 98.38 200 SER A O 1
ATOM 1645 N N . ARG A 1 201 ? 9.633 -10.141 -2.645 1 98.44 201 ARG A N 1
ATOM 1646 C CA . ARG A 1 201 ? 11.008 -10.445 -2.266 1 98.44 201 ARG A CA 1
ATOM 1647 C C . ARG A 1 201 ? 11.211 -10.266 -0.765 1 98.44 201 ARG A C 1
ATOM 1649 O O . ARG A 1 201 ? 11.773 -11.141 -0.102 1 98.44 201 ARG A O 1
ATOM 1656 N N . HIS A 1 202 ? 10.742 -9.102 -0.205 1 98.38 202 HIS A N 1
ATOM 1657 C CA . HIS A 1 202 ? 11 -8.797 1.199 1 98.38 202 HIS A CA 1
ATOM 1658 C C . HIS A 1 202 ? 10.25 -9.758 2.113 1 98.38 202 HIS A C 1
ATOM 1660 O O . HIS A 1 202 ? 10.703 -10.055 3.219 1 98.38 202 HIS A O 1
ATOM 1666 N N . THR A 1 203 ? 9.094 -10.297 1.685 1 98.62 203 THR A N 1
ATOM 1667 C CA . THR A 1 203 ? 8.359 -11.289 2.453 1 98.62 203 THR A CA 1
ATOM 1668 C C . THR A 1 203 ? 9.148 -12.594 2.543 1 98.62 203 THR A C 1
ATOM 1670 O O . THR A 1 203 ? 9.367 -13.117 3.637 1 98.62 203 THR A O 1
ATOM 1673 N N . VAL A 1 204 ? 9.602 -13.086 1.357 1 98.81 204 VAL A N 1
ATOM 1674 C CA . VAL A 1 204 ? 10.32 -14.352 1.305 1 98.81 204 VAL A CA 1
ATOM 1675 C C . VAL A 1 204 ? 11.633 -14.234 2.076 1 98.81 204 VAL A C 1
ATOM 1677 O O . VAL A 1 204 ? 11.992 -15.133 2.832 1 98.81 204 VAL A O 1
ATOM 1680 N N . GLU A 1 205 ? 12.273 -13.117 1.898 1 98.56 205 GLU A N 1
ATOM 1681 C CA . GLU A 1 205 ? 13.523 -12.875 2.613 1 98.56 205 GLU A CA 1
ATOM 1682 C C . GLU A 1 205 ? 13.305 -12.906 4.125 1 98.56 205 GLU A C 1
ATOM 1684 O O . GLU A 1 205 ? 14.078 -13.539 4.852 1 98.56 205 GLU A O 1
ATOM 1689 N N . LEU A 1 206 ? 12.297 -12.25 4.613 1 98.69 206 LEU A N 1
ATOM 1690 C CA . LEU A 1 206 ? 11.992 -12.195 6.039 1 98.69 206 LEU A CA 1
ATOM 1691 C C . LEU A 1 206 ? 11.695 -13.586 6.582 1 98.69 206 LEU A C 1
ATOM 1693 O O . LEU A 1 206 ? 12.297 -14.016 7.57 1 98.69 206 LEU A O 1
ATOM 1697 N N . LEU A 1 207 ? 10.805 -14.32 5.922 1 98.62 207 LEU A N 1
ATOM 1698 C CA . LEU A 1 207 ? 10.305 -15.594 6.426 1 98.62 207 LEU A CA 1
ATOM 1699 C C . LEU A 1 207 ? 11.398 -16.656 6.379 1 98.62 207 LEU A C 1
ATOM 1701 O O . LEU A 1 207 ? 11.391 -17.594 7.18 1 98.62 207 LEU A O 1
ATOM 1705 N N . SER A 1 208 ? 12.383 -16.516 5.469 1 98.31 208 SER A N 1
ATOM 1706 C CA . SER A 1 208 ? 13.445 -17.5 5.355 1 98.31 208 SER A CA 1
ATOM 1707 C C . SER A 1 208 ? 14.641 -17.125 6.223 1 98.31 208 SER A C 1
ATOM 1709 O O . SER A 1 208 ? 15.555 -17.938 6.41 1 98.31 208 SER A O 1
ATOM 1711 N N . SER A 1 209 ? 14.672 -15.898 6.812 1 97.94 209 SER A N 1
ATOM 1712 C CA . SER A 1 209 ? 15.875 -15.43 7.484 1 97.94 209 SER A CA 1
ATOM 1713 C C . SER A 1 209 ? 15.648 -15.266 8.984 1 97.94 209 SER A C 1
ATOM 1715 O O . SER A 1 209 ? 16.578 -14.969 9.734 1 97.94 209 SER A O 1
ATOM 1717 N N . CYS A 1 210 ? 14.453 -15.406 9.422 1 98 210 CYS A N 1
ATOM 1718 C CA . CYS A 1 210 ? 14.164 -15.164 10.828 1 98 210 CYS A CA 1
ATOM 1719 C C . CYS A 1 210 ? 13.789 -16.469 11.539 1 98 210 CYS A C 1
ATOM 1721 O O . CYS A 1 210 ? 13.242 -17.375 10.922 1 98 210 CYS A O 1
ATOM 1723 N N . GLN A 1 211 ? 14.078 -16.484 12.828 1 96.31 211 GLN A N 1
ATOM 1724 C CA . GLN A 1 211 ? 13.594 -17.531 13.734 1 96.31 211 GLN A CA 1
ATOM 1725 C C . GLN A 1 211 ? 12.281 -17.109 14.398 1 96.31 211 GLN A C 1
ATOM 1727 O O . GLN A 1 211 ? 12.094 -15.938 14.734 1 96.31 211 GLN A O 1
ATOM 1732 N N . GLY A 1 212 ? 11.445 -18.031 14.547 1 94.69 212 GLY A N 1
ATOM 1733 C CA . GLY A 1 212 ? 10.156 -17.734 15.148 1 94.69 212 GLY A CA 1
ATOM 1734 C C . GLY A 1 212 ? 9.008 -17.781 14.164 1 94.69 212 GLY A C 1
ATOM 1735 O O . GLY A 1 212 ? 7.844 -17.656 14.547 1 94.69 212 GLY A O 1
ATOM 1736 N N . VAL A 1 213 ? 9.359 -17.938 12.906 1 96.56 213 VAL A N 1
ATOM 1737 C CA . VAL A 1 213 ? 8.352 -18.047 11.852 1 96.56 213 VAL A CA 1
ATOM 1738 C C . VAL A 1 213 ? 7.613 -19.375 11.984 1 96.56 213 VAL A C 1
ATOM 1740 O O . VAL A 1 213 ? 8.242 -20.422 12.164 1 96.56 213 VAL A O 1
ATOM 1743 N N . PRO A 1 214 ? 6.297 -19.375 11.938 1 96.12 214 PRO A N 1
ATOM 1744 C CA . PRO A 1 214 ? 5.547 -20.625 11.992 1 96.12 214 PRO A CA 1
ATOM 1745 C C . PRO A 1 214 ? 5.957 -21.609 10.898 1 96.12 214 PRO A C 1
ATOM 1747 O O . PRO A 1 214 ? 6.391 -21.188 9.82 1 96.12 214 PRO A O 1
ATOM 1750 N N . GLN A 1 215 ? 5.758 -22.906 11.18 1 94.88 215 GLN A N 1
ATOM 1751 C CA . GLN A 1 215 ? 6.133 -23.969 10.258 1 94.88 215 GLN A CA 1
ATOM 1752 C C . GLN A 1 215 ? 5.395 -23.828 8.922 1 94.88 215 GLN A C 1
ATOM 1754 O O . GLN A 1 215 ? 5.926 -24.188 7.875 1 94.88 215 GLN A O 1
ATOM 1759 N N . ALA A 1 216 ? 4.188 -23.391 9.016 1 95.19 216 ALA A N 1
ATOM 1760 C CA . ALA A 1 216 ? 3.359 -23.109 7.844 1 95.19 216 ALA A CA 1
ATOM 1761 C C . ALA A 1 216 ? 2.598 -21.797 8.023 1 95.19 216 ALA A C 1
ATOM 1763 O O . ALA A 1 216 ? 2.1 -21.5 9.117 1 95.19 216 ALA A O 1
ATOM 1764 N N . ILE A 1 217 ? 2.58 -21.047 6.969 1 95.88 217 ILE A N 1
ATOM 1765 C CA . ILE A 1 217 ? 1.894 -19.766 7.023 1 95.88 217 ILE A CA 1
ATOM 1766 C C . ILE A 1 217 ? 1.305 -19.438 5.652 1 95.88 217 ILE A C 1
ATOM 1768 O O . ILE A 1 217 ? 1.926 -19.703 4.621 1 95.88 217 ILE A O 1
ATOM 1772 N N . HIS A 1 218 ? 0.067 -18.984 5.672 1 95.75 218 HIS A N 1
ATOM 1773 C CA . HIS A 1 218 ? -0.535 -18.484 4.441 1 95.75 218 HIS A CA 1
ATOM 1774 C C . HIS A 1 218 ? -0.14 -17.031 4.188 1 95.75 218 HIS A C 1
ATOM 1776 O O . HIS A 1 218 ? -0.01 -16.25 5.125 1 95.75 218 HIS A O 1
ATOM 1782 N N . LEU A 1 219 ? 0.11 -16.719 2.955 1 96.25 219 LEU A N 1
ATOM 1783 C CA . LEU A 1 219 ? 0.51 -15.383 2.549 1 96.25 219 LEU A CA 1
ATOM 1784 C C . LEU A 1 219 ? -0.672 -14.617 1.968 1 96.25 219 LEU A C 1
ATOM 1786 O O . LEU A 1 219 ? -1.202 -14.984 0.918 1 96.25 219 LEU A O 1
ATOM 1790 N N . ASN A 1 220 ? -1.099 -13.586 2.66 1 95.44 220 ASN A N 1
ATOM 1791 C CA . ASN A 1 220 ? -2.141 -12.719 2.119 1 95.44 220 ASN A CA 1
ATOM 1792 C C . ASN A 1 220 ? -1.612 -11.852 0.979 1 95.44 220 ASN A C 1
ATOM 1794 O O . ASN A 1 220 ? -0.676 -11.07 1.166 1 95.44 220 ASN A O 1
ATOM 1798 N N . MET A 1 221 ? -2.27 -11.969 -0.183 1 95.75 221 MET A N 1
ATOM 1799 C CA . MET A 1 221 ? -1.803 -11.266 -1.374 1 95.75 221 MET A CA 1
ATOM 1800 C C . MET A 1 221 ? -2.666 -10.039 -1.655 1 95.75 221 MET A C 1
ATOM 1802 O O . MET A 1 221 ? -3.863 -10.039 -1.359 1 95.75 221 MET A O 1
ATOM 1806 N N . GLN A 1 222 ? -2.008 -8.977 -2.119 1 95.5 222 GLN A N 1
ATOM 1807 C CA . GLN A 1 222 ? -2.793 -7.941 -2.781 1 95.5 222 GLN A CA 1
ATOM 1808 C C . GLN A 1 222 ? -3.383 -8.453 -4.094 1 95.5 222 GLN A C 1
ATOM 1810 O O . GLN A 1 222 ? -2.645 -8.797 -5.02 1 95.5 222 GLN A O 1
ATOM 1815 N N . SER A 1 223 ? -4.676 -8.391 -4.168 1 95.25 223 SER A N 1
ATOM 1816 C CA . SER A 1 223 ? -5.336 -9.008 -5.316 1 95.25 223 SER A CA 1
ATOM 1817 C C . SER A 1 223 ? -5.668 -7.973 -6.387 1 95.25 223 SER A C 1
ATOM 1819 O O . SER A 1 223 ? -6.105 -6.863 -6.066 1 95.25 223 SER A O 1
ATOM 1821 N N . TYR A 1 224 ? -5.398 -8.328 -7.621 1 96.5 224 TYR A N 1
ATOM 1822 C CA . TYR A 1 224 ? -5.711 -7.527 -8.797 1 96.5 224 TYR A CA 1
ATOM 1823 C C . TYR A 1 224 ? -6.375 -8.383 -9.875 1 96.5 224 TYR A C 1
ATOM 1825 O O . TYR A 1 224 ? -6.219 -9.602 -9.891 1 96.5 224 TYR A O 1
ATOM 1833 N N . GLN A 1 225 ? -7.176 -7.715 -10.656 1 96.06 225 GLN A N 1
ATOM 1834 C CA . GLN A 1 225 ? -7.793 -8.344 -11.82 1 96.06 225 GLN A CA 1
ATOM 1835 C C . GLN A 1 225 ? -7.359 -7.656 -13.109 1 96.06 225 GLN A C 1
ATOM 1837 O O . GLN A 1 225 ? -7.309 -6.426 -13.18 1 96.06 225 GLN A O 1
ATOM 1842 N N . TYR A 1 226 ? -6.855 -8.391 -14.172 1 97.81 226 TYR A N 1
ATOM 1843 C CA . TYR A 1 226 ? -6.516 -7.957 -15.523 1 97.81 226 TYR A CA 1
ATOM 1844 C C . TYR A 1 226 ? -5.18 -7.223 -15.539 1 97.81 226 TYR A C 1
ATOM 1846 O O . TYR A 1 226 ? -4.402 -7.352 -16.484 1 97.81 226 TYR A O 1
ATOM 1854 N N . SER A 1 227 ? -4.91 -6.402 -14.617 1 98.38 227 SER A N 1
ATOM 1855 C CA . SER A 1 227 ? -3.689 -5.629 -14.438 1 98.38 227 SER A CA 1
ATOM 1856 C C . SER A 1 227 ? -3.619 -5.027 -13.031 1 98.38 227 SER A C 1
ATOM 1858 O O . SER A 1 227 ? -4.57 -5.137 -12.258 1 98.38 227 SER A O 1
ATOM 1860 N N . TYR A 1 228 ? -2.508 -4.391 -12.711 1 98.44 228 TYR A N 1
ATOM 1861 C CA . TYR A 1 228 ? -2.33 -3.758 -11.414 1 98.44 228 TYR A CA 1
ATOM 1862 C C . TYR A 1 228 ? -3.117 -2.457 -11.328 1 98.44 228 TYR A C 1
ATOM 1864 O O . TYR A 1 228 ? -3.084 -1.771 -10.305 1 98.44 228 TYR A O 1
ATOM 1872 N N . GLU A 1 229 ? -3.918 -2.154 -12.367 1 98 229 GLU A N 1
ATOM 1873 C CA . GLU A 1 229 ? -4.824 -1.007 -12.375 1 98 229 GLU A CA 1
ATOM 1874 C C . GLU A 1 229 ? -6.113 -1.316 -11.625 1 98 229 GLU A C 1
ATOM 1876 O O . GLU A 1 229 ? -6.824 -0.404 -11.203 1 98 229 GLU A O 1
ATOM 1881 N N . PHE A 1 230 ? -6.414 -2.59 -11.406 1 97.19 230 PHE A N 1
ATOM 1882 C CA . PHE A 1 230 ? -7.723 -2.977 -10.891 1 97.19 230 PHE A CA 1
ATOM 1883 C C . PHE A 1 230 ? -7.574 -3.789 -9.609 1 97.19 230 PHE A C 1
ATOM 1885 O O . PHE A 1 230 ? -7.73 -5.012 -9.617 1 97.19 230 PHE A O 1
ATOM 1892 N N . PRO A 1 231 ? -7.367 -3.074 -8.492 1 95.56 231 PRO A N 1
ATOM 1893 C CA . PRO A 1 231 ? -7.316 -3.789 -7.211 1 95.56 231 PRO A CA 1
ATOM 1894 C C . PRO A 1 231 ? -8.672 -4.363 -6.805 1 95.56 231 PRO A C 1
ATOM 1896 O O . PRO A 1 231 ? -9.703 -3.729 -7.027 1 95.56 231 PRO A O 1
ATOM 1899 N N . VAL A 1 232 ? -8.57 -5.566 -6.242 1 90.69 232 VAL A N 1
ATOM 1900 C CA . VAL A 1 232 ? -9.773 -6.258 -5.793 1 90.69 232 VAL A CA 1
ATOM 1901 C C . VAL A 1 232 ? -9.648 -6.598 -4.309 1 90.69 232 VAL A C 1
ATOM 1903 O O . VAL A 1 232 ? -8.609 -7.102 -3.865 1 90.69 232 VAL A O 1
ATOM 1906 N N . ASP A 1 233 ? -10.625 -6.176 -3.537 1 80.75 233 ASP A N 1
ATOM 1907 C CA . ASP A 1 233 ? -10.648 -6.586 -2.137 1 80.75 233 ASP A CA 1
ATOM 1908 C C . ASP A 1 233 ? -11.32 -7.945 -1.973 1 80.75 233 ASP A C 1
ATOM 1910 O O . ASP A 1 233 ? -12.539 -8.023 -1.813 1 80.75 233 ASP A O 1
ATOM 1914 N N . ASP A 1 234 ? -10.57 -9.008 -2.016 1 72.38 234 ASP A N 1
ATOM 1915 C CA . ASP A 1 234 ? -11.195 -10.328 -1.994 1 72.38 234 ASP A CA 1
ATOM 1916 C C . ASP A 1 234 ? -11.031 -10.992 -0.629 1 72.38 234 ASP A C 1
ATOM 1918 O O . ASP A 1 234 ? -11.352 -12.172 -0.465 1 72.38 234 ASP A O 1
ATOM 1922 N N . GLY A 1 235 ? -10.625 -10.242 0.357 1 65.56 235 GLY A N 1
ATOM 1923 C CA . GLY A 1 235 ? -10.547 -10.766 1.713 1 65.56 235 GLY A CA 1
ATOM 1924 C C . GLY A 1 235 ? -9.445 -11.789 1.899 1 65.56 235 GLY A C 1
ATOM 1925 O O . GLY A 1 235 ? -9.438 -12.523 2.891 1 65.56 235 GLY A O 1
ATOM 1926 N N . GLY A 1 236 ? -8.539 -11.867 0.985 1 63.78 236 GLY A N 1
ATOM 1927 C CA . GLY A 1 236 ? -7.426 -12.781 1.168 1 63.78 236 GLY A CA 1
ATOM 1928 C C . GLY A 1 236 ? -7.777 -14.219 0.838 1 63.78 236 GLY A C 1
ATOM 1929 O O . GLY A 1 236 ? -7.234 -15.148 1.44 1 63.78 236 GLY A O 1
ATOM 1930 N N . LYS A 1 237 ? -8.641 -14.625 0.054 1 63.56 237 LYS A N 1
ATOM 1931 C CA . LYS A 1 237 ? -9.125 -15.969 -0.255 1 63.56 237 LYS A CA 1
ATOM 1932 C C . LYS A 1 237 ? -8.039 -16.797 -0.948 1 63.56 237 LYS A C 1
ATOM 1934 O O . LYS A 1 237 ? -7.938 -18 -0.723 1 63.56 237 LYS A O 1
ATOM 1939 N N . ASN A 1 238 ? -7.344 -16.266 -1.736 1 63.19 238 ASN A N 1
ATOM 1940 C CA . ASN A 1 238 ? -6.336 -16.984 -2.502 1 63.19 238 ASN A CA 1
ATOM 1941 C C . ASN A 1 238 ? -4.934 -16.766 -1.941 1 63.19 238 ASN A C 1
ATOM 1943 O O . ASN A 1 238 ? -4.27 -15.781 -2.297 1 63.19 238 ASN A O 1
ATOM 1947 N N . THR A 1 239 ? -4.633 -17.797 -1.06 1 85.19 239 THR A N 1
ATOM 1948 C CA . THR A 1 239 ? -3.408 -17.469 -0.338 1 85.19 239 THR A CA 1
ATOM 1949 C C . THR A 1 239 ? -2.379 -18.594 -0.477 1 85.19 239 THR A C 1
ATOM 1951 O O . THR A 1 239 ? -2.621 -19.719 -0.05 1 85.19 239 THR A O 1
ATOM 1954 N N . PRO A 1 240 ? -1.276 -18.25 -1.199 1 93.69 240 PRO A N 1
ATOM 1955 C CA . PRO A 1 240 ? -0.143 -19.172 -1.212 1 93.69 240 PRO A CA 1
ATOM 1956 C C . PRO A 1 240 ? 0.404 -19.453 0.186 1 93.69 240 PRO A C 1
ATOM 1958 O O . PRO A 1 240 ? -0.015 -18.812 1.157 1 93.69 240 PRO A O 1
ATOM 1961 N N . THR A 1 241 ? 1.188 -20.547 0.241 1 95.88 241 THR A N 1
ATOM 1962 C CA . THR A 1 241 ? 1.725 -20.906 1.548 1 95.88 241 THR A CA 1
ATOM 1963 C C . THR A 1 241 ? 3.25 -20.891 1.524 1 95.88 241 THR A C 1
ATOM 1965 O O . THR A 1 241 ? 3.861 -21.125 0.477 1 95.88 241 THR A O 1
ATOM 1968 N N . PHE A 1 242 ? 3.807 -20.516 2.547 1 97.19 242 PHE A N 1
ATOM 1969 C CA . PHE A 1 242 ? 5.219 -20.656 2.889 1 97.19 242 PHE A CA 1
ATOM 1970 C C . PHE A 1 242 ? 5.406 -21.672 4.008 1 97.19 242 PHE A C 1
ATOM 1972 O O . PHE A 1 242 ? 4.875 -21.5 5.105 1 97.19 242 PHE A O 1
ATOM 1979 N N . ARG A 1 243 ? 6.207 -22.719 3.682 1 96.12 243 ARG A N 1
ATOM 1980 C CA . ARG A 1 243 ? 6.262 -23.844 4.613 1 96.12 243 ARG A CA 1
ATOM 1981 C C . ARG A 1 243 ? 7.691 -24.359 4.758 1 96.12 243 ARG A C 1
ATOM 1983 O O . ARG A 1 243 ? 8.492 -24.266 3.824 1 96.12 243 ARG A O 1
ATOM 1990 N N . ARG A 1 244 ? 7.867 -24.984 5.965 1 96.19 244 ARG A N 1
ATOM 1991 C CA . ARG A 1 244 ? 9.078 -25.781 6.156 1 96.19 244 ARG A CA 1
ATOM 1992 C C . ARG A 1 244 ? 8.852 -27.234 5.742 1 96.19 244 ARG A C 1
ATOM 1994 O O . ARG A 1 244 ? 7.875 -27.859 6.156 1 96.19 244 ARG A O 1
ATOM 2001 N N . TRP A 1 245 ? 9.797 -27.656 4.918 1 95.94 245 TRP A N 1
ATOM 2002 C CA . TRP A 1 245 ? 9.648 -29.016 4.375 1 95.94 245 TRP A CA 1
ATOM 2003 C C . TRP A 1 245 ? 9.773 -30.062 5.48 1 95.94 245 TRP A C 1
ATOM 2005 O O . TRP A 1 245 ? 10.672 -29.984 6.316 1 95.94 245 TRP A O 1
ATOM 2015 N N . THR A 1 246 ? 8.82 -30.969 5.547 1 94.5 246 THR A N 1
ATOM 2016 C CA . THR A 1 246 ? 8.867 -32.188 6.344 1 94.5 246 THR A CA 1
ATOM 2017 C C . THR A 1 246 ? 8.664 -33.406 5.465 1 94.5 246 THR A C 1
ATOM 2019 O O . THR A 1 246 ? 8.164 -33.312 4.344 1 94.5 246 THR A O 1
ATOM 2022 N N . ASP A 1 247 ? 8.977 -34.531 5.988 1 90.94 247 ASP A N 1
ATOM 2023 C CA . ASP A 1 247 ? 8.922 -35.75 5.188 1 90.94 247 ASP A CA 1
ATOM 2024 C C . ASP A 1 247 ? 7.484 -36.062 4.781 1 90.94 247 ASP A C 1
ATOM 2026 O O . ASP A 1 247 ? 7.254 -36.719 3.754 1 90.94 247 ASP A O 1
ATOM 2030 N N . ASP A 1 248 ? 6.562 -35.531 5.492 1 90.69 248 ASP A N 1
ATOM 2031 C CA . ASP A 1 248 ? 5.164 -35.875 5.223 1 90.69 248 ASP A CA 1
ATOM 2032 C C . ASP A 1 248 ? 4.473 -34.75 4.441 1 90.69 248 ASP A C 1
ATOM 2034 O O . ASP A 1 248 ? 3.283 -34.844 4.129 1 90.69 248 ASP A O 1
ATOM 2038 N N . LEU A 1 249 ? 5.227 -33.75 4.121 1 90.56 249 LEU A N 1
ATOM 2039 C CA . LEU A 1 249 ? 4.621 -32.625 3.412 1 90.56 249 LEU A CA 1
ATOM 2040 C C . LEU A 1 249 ? 4.383 -32.969 1.945 1 90.56 249 LEU A C 1
ATOM 2042 O O . LEU A 1 249 ? 5.176 -33.719 1.338 1 90.56 249 LEU A O 1
ATOM 2046 N N . TYR A 1 250 ? 3.248 -32.531 1.411 1 90.75 250 TYR A N 1
ATOM 2047 C CA . TYR A 1 250 ? 2.916 -32.688 -0.003 1 90.75 250 TYR A CA 1
ATOM 2048 C C . TYR A 1 250 ? 2.434 -31.359 -0.579 1 90.75 250 TYR A C 1
ATOM 2050 O O . TYR A 1 250 ? 1.938 -30.5 0.155 1 90.75 250 TYR A O 1
ATOM 2058 N N . TYR A 1 251 ? 2.67 -31.219 -1.817 1 91.88 251 TYR A N 1
ATOM 2059 C CA . TYR A 1 251 ? 2.217 -30.016 -2.518 1 91.88 251 TYR A CA 1
ATOM 2060 C C . TYR A 1 251 ? 0.695 -29.984 -2.613 1 91.88 251 TYR A C 1
ATOM 2062 O O . TYR A 1 251 ? 0.092 -30.828 -3.289 1 91.88 251 TYR A O 1
ATOM 2070 N N . ALA A 1 252 ? 0.098 -29.062 -1.876 1 83.44 252 ALA A N 1
ATOM 2071 C CA . ALA A 1 252 ? -1.36 -28.984 -1.863 1 83.44 252 ALA A CA 1
ATOM 2072 C C . ALA A 1 252 ? -1.825 -27.531 -1.706 1 83.44 252 ALA A C 1
ATOM 2074 O O . ALA A 1 252 ? -1.087 -26.688 -1.19 1 83.44 252 ALA A O 1
ATOM 2075 N N . ARG A 1 253 ? -3.059 -27.328 -2.219 1 77.25 253 ARG A N 1
ATOM 2076 C CA . ARG A 1 253 ? -3.666 -26 -2.086 1 77.25 253 ARG A CA 1
ATOM 2077 C C . ARG A 1 253 ? -4.57 -25.938 -0.86 1 77.25 253 ARG A C 1
ATOM 2079 O O . ARG A 1 253 ? -5.031 -24.859 -0.48 1 77.25 253 ARG A O 1
ATOM 2086 N N . ALA A 1 254 ? -4.715 -26.938 -0.173 1 77.75 254 ALA A N 1
ATOM 2087 C CA . ALA A 1 254 ? -5.566 -26.938 1.014 1 77.75 254 ALA A CA 1
ATOM 2088 C C . ALA A 1 254 ? -4.988 -26.031 2.102 1 77.75 254 ALA A C 1
ATOM 2090 O O . ALA A 1 254 ? -3.818 -25.656 2.041 1 77.75 254 ALA A O 1
ATOM 2091 N N . GLN A 1 255 ? -5.914 -25.594 2.992 1 85.88 255 GLN A N 1
ATOM 2092 C CA . GLN A 1 255 ? -5.445 -24.766 4.098 1 85.88 255 GLN A CA 1
ATOM 2093 C C . GLN A 1 255 ? -4.398 -25.5 4.934 1 85.88 255 GLN A C 1
ATOM 2095 O O . GLN A 1 255 ? -4.668 -26.578 5.473 1 85.88 255 GLN A O 1
ATOM 2100 N N . ALA A 1 256 ? -3.289 -24.953 4.949 1 88.06 256 ALA A N 1
ATOM 2101 C CA . ALA A 1 256 ? -2.148 -25.578 5.609 1 88.06 256 ALA A CA 1
ATOM 2102 C C . ALA A 1 256 ? -1.93 -25 7.004 1 88.06 256 ALA A C 1
ATOM 2104 O O . ALA A 1 256 ? -1.206 -25.578 7.82 1 88.06 256 ALA A O 1
ATOM 2105 N N . SER A 1 257 ? -2.504 -23.859 7.211 1 91.38 257 SER A N 1
ATOM 2106 C CA . SER A 1 257 ? -2.336 -23.156 8.477 1 91.38 257 SER A CA 1
ATOM 2107 C C . SER A 1 257 ? -3.498 -22.203 8.727 1 91.38 257 SER A C 1
ATOM 2109 O O . SER A 1 257 ? -4.262 -21.875 7.809 1 91.38 257 SER A O 1
ATOM 2111 N N . THR A 1 258 ? -3.662 -21.891 9.945 1 92.62 258 THR A N 1
ATOM 2112 C CA . THR A 1 258 ? -4.676 -20.906 10.305 1 92.62 258 THR A CA 1
ATOM 2113 C C . THR A 1 258 ? -4.039 -19.547 10.57 1 92.62 258 THR A C 1
ATOM 2115 O O . THR A 1 258 ? -4.68 -18.641 11.133 1 92.62 258 THR A O 1
ATOM 2118 N N . VAL A 1 259 ? -2.775 -19.469 10.18 1 94.31 259 VAL A N 1
ATOM 2119 C CA . VAL A 1 259 ? -2.066 -18.203 10.312 1 94.31 259 VAL A CA 1
ATOM 2120 C C . VAL A 1 259 ? -1.917 -17.547 8.945 1 94.31 259 VAL A C 1
ATOM 2122 O O . VAL A 1 259 ? -1.429 -18.172 8 1 94.31 259 VAL A O 1
ATOM 2125 N N . LEU A 1 260 ? -2.418 -16.359 8.859 1 94.81 260 LEU A N 1
ATOM 2126 C CA . LEU A 1 260 ? -2.324 -15.578 7.637 1 94.81 260 LEU A CA 1
ATOM 2127 C C . LEU A 1 260 ? -1.362 -14.406 7.82 1 94.81 260 LEU A C 1
ATOM 2129 O O . LEU A 1 260 ? -1.47 -13.656 8.789 1 94.81 260 LEU A O 1
ATOM 2133 N N . PHE A 1 261 ? -0.352 -14.344 7 1 96.5 261 PHE A N 1
ATOM 2134 C CA . PHE A 1 261 ? 0.628 -13.258 7.039 1 96.5 261 PHE A CA 1
ATOM 2135 C C . PHE A 1 261 ? 0.198 -12.109 6.141 1 96.5 261 PHE A C 1
ATOM 2137 O O . PHE A 1 261 ? 0.048 -12.281 4.93 1 96.5 261 PHE A O 1
ATOM 2144 N N . ALA A 1 262 ? 0.056 -10.914 6.723 1 95.88 262 ALA A N 1
ATOM 2145 C CA . ALA A 1 262 ? -0.57 -9.805 6.008 1 95.88 262 ALA A CA 1
ATOM 2146 C C . ALA A 1 262 ? 0.325 -9.297 4.883 1 95.88 262 ALA A C 1
ATOM 2148 O O . ALA A 1 262 ? 1.553 -9.312 5 1 95.88 262 ALA A O 1
ATOM 2149 N N . ASN A 1 263 ? -0.287 -8.805 3.748 1 95.62 263 ASN A N 1
ATOM 2150 C CA . ASN A 1 263 ? 0.344 -8.086 2.646 1 95.62 263 ASN A CA 1
ATOM 2151 C C . ASN A 1 263 ? 1.686 -8.703 2.266 1 95.62 263 ASN A C 1
ATOM 2153 O O . ASN A 1 263 ? 2.723 -8.047 2.342 1 95.62 263 ASN A O 1
ATOM 2157 N N . ALA A 1 264 ? 1.581 -9.891 1.681 1 97.19 264 ALA A N 1
ATOM 2158 C CA . ALA A 1 264 ? 2.795 -10.688 1.505 1 97.19 264 ALA A CA 1
ATOM 2159 C C . ALA A 1 264 ? 3.174 -10.789 0.03 1 97.19 264 ALA A C 1
ATOM 2161 O O . ALA A 1 264 ? 4.129 -11.484 -0.325 1 97.19 264 ALA A O 1
ATOM 2162 N N . GLY A 1 265 ? 2.496 -10.148 -0.806 1 97 265 GLY A N 1
ATOM 2163 C CA . GLY A 1 265 ? 2.766 -10.195 -2.234 1 97 265 GLY A CA 1
ATOM 2164 C C . GLY A 1 265 ? 1.581 -9.773 -3.08 1 97 265 GLY A C 1
ATOM 2165 O O . GLY A 1 265 ? 0.799 -8.906 -2.676 1 97 265 GLY A O 1
ATOM 2166 N N . TRP A 1 266 ? 1.528 -10.289 -4.328 1 97.19 266 TRP A N 1
ATOM 2167 C CA . TRP A 1 266 ? 0.51 -9.859 -5.281 1 97.19 266 TRP A CA 1
ATOM 2168 C C . TRP A 1 266 ? -0.142 -11.07 -5.953 1 97.19 266 TRP A C 1
ATOM 2170 O O . TRP A 1 266 ? 0.53 -12.055 -6.258 1 97.19 266 TRP A O 1
ATOM 2180 N N . HIS A 1 267 ? -1.351 -11.039 -6.098 1 96.75 267 HIS A N 1
ATOM 2181 C CA . HIS A 1 267 ? -2.094 -11.945 -6.969 1 96.75 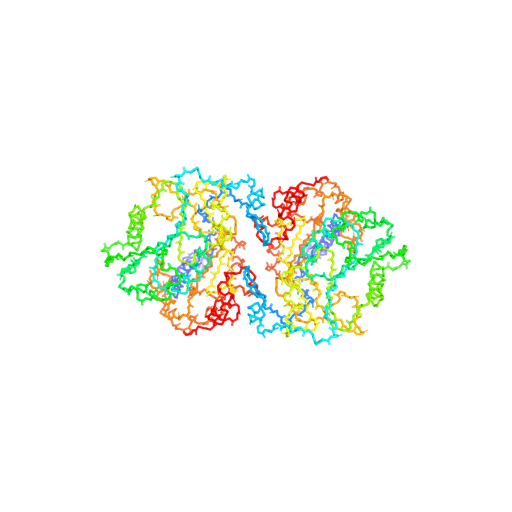267 HIS A CA 1
ATOM 2182 C C . HIS A 1 267 ? -2.758 -11.18 -8.117 1 96.75 267 HIS A C 1
ATOM 2184 O O . HIS A 1 267 ? -3.586 -10.297 -7.883 1 96.75 267 HIS A O 1
ATOM 2190 N N . CYS A 1 268 ? -2.354 -11.422 -9.305 1 96.56 268 CYS A N 1
ATOM 2191 C CA . CYS A 1 268 ? -2.945 -10.758 -10.453 1 96.56 268 CYS A CA 1
ATOM 2192 C C . CYS A 1 268 ? -3.643 -11.758 -11.367 1 96.56 268 CYS A C 1
ATOM 2194 O O . CYS A 1 268 ? -3.004 -12.383 -12.219 1 96.56 268 CYS A O 1
ATOM 2196 N N . SER A 1 269 ? -4.93 -11.805 -11.25 1 93.75 269 SER A N 1
ATOM 2197 C CA . SER A 1 269 ? -5.734 -12.766 -12 1 93.75 269 SER A CA 1
ATOM 2198 C C . SER A 1 269 ? -6.047 -12.25 -13.398 1 93.75 269 SER A C 1
ATOM 2200 O O . SER A 1 269 ? -6.355 -11.07 -13.578 1 93.75 269 SER A O 1
ATOM 2202 N N . PHE A 1 270 ? -5.965 -13.133 -14.445 1 94.94 270 PHE A N 1
ATOM 2203 C CA . PHE A 1 270 ? -6.223 -12.805 -15.844 1 94.94 270 PHE A CA 1
ATOM 2204 C C . PHE A 1 270 ? -5.324 -11.664 -16.312 1 94.94 270 PHE A C 1
ATOM 2206 O O . PHE A 1 270 ? -5.789 -10.734 -16.984 1 94.94 270 PHE A O 1
ATOM 2213 N N . CYS A 1 271 ? -4.129 -11.688 -15.898 1 97.31 271 CYS A N 1
ATOM 2214 C CA . CYS A 1 271 ? -3.152 -10.68 -16.297 1 97.31 271 CYS A CA 1
ATOM 2215 C C . CYS A 1 271 ? -2.32 -11.172 -17.484 1 97.31 271 CYS A C 1
ATOM 2217 O O . CYS A 1 271 ? -1.207 -11.672 -17.297 1 97.31 271 CYS A O 1
ATOM 2219 N N . PHE A 1 272 ? -2.908 -11 -18.641 1 97.44 272 PHE A N 1
ATOM 2220 C CA . PHE A 1 272 ? -2.299 -11.523 -19.859 1 97.44 272 PHE A CA 1
ATOM 2221 C C . PHE A 1 272 ? -2.027 -10.398 -20.859 1 97.44 272 PHE A C 1
ATOM 2223 O O . PHE A 1 272 ? -2.748 -9.398 -20.891 1 97.44 272 PHE A O 1
ATOM 2230 N N . ARG A 1 273 ? -1.029 -10.633 -21.609 1 97.31 273 ARG A N 1
ATOM 2231 C CA . ARG A 1 273 ? -0.61 -9.695 -22.656 1 97.31 273 ARG A CA 1
ATOM 2232 C C . ARG A 1 273 ? -1.5 -9.812 -23.875 1 97.31 273 ARG A C 1
ATOM 2234 O O . ARG A 1 273 ? -1.79 -8.805 -24.547 1 97.31 273 ARG A O 1
ATOM 2241 N N . TYR A 1 274 ? -1.957 -10.992 -24.156 1 96.81 274 TYR A N 1
ATOM 2242 C CA . TYR A 1 274 ? -2.693 -11.25 -25.391 1 96.81 274 TYR A CA 1
ATOM 2243 C C . TYR A 1 274 ? -4.117 -11.711 -25.078 1 96.81 274 TYR A C 1
ATOM 2245 O O . TYR A 1 274 ? -4.344 -12.469 -24.141 1 96.81 274 TYR A O 1
ATOM 2253 N N . LEU A 1 275 ? -5.078 -11.297 -25.922 1 96.19 275 LEU A N 1
ATOM 2254 C CA . LEU A 1 275 ? -6.484 -11.633 -25.734 1 96.19 275 LEU A CA 1
ATOM 2255 C C . LEU A 1 275 ? -6.703 -13.141 -25.859 1 96.19 275 LEU A C 1
ATOM 2257 O O . LEU A 1 275 ? -7.57 -13.703 -25.188 1 96.19 275 LEU A O 1
ATOM 2261 N N . GLN A 1 276 ? -5.934 -13.75 -26.656 1 93.62 276 GLN A N 1
ATOM 2262 C CA . GLN A 1 276 ? -6.078 -15.188 -26.859 1 93.62 276 GLN A CA 1
ATOM 2263 C C . GLN A 1 276 ? -5.844 -15.945 -25.547 1 93.62 276 GLN A C 1
ATOM 2265 O O . GLN A 1 276 ? -6.445 -17 -25.312 1 93.62 276 GLN A O 1
ATOM 2270 N N . ASP A 1 277 ? -4.949 -15.398 -24.703 1 93.5 277 ASP A N 1
ATOM 2271 C CA . ASP A 1 277 ? -4.664 -16.062 -23.438 1 93.5 277 ASP A CA 1
ATOM 2272 C C . ASP A 1 277 ? -5.852 -15.953 -22.484 1 93.5 277 ASP A C 1
ATOM 2274 O O . ASP A 1 277 ? -6.066 -16.844 -21.641 1 93.5 277 ASP A O 1
ATOM 2278 N N . PHE A 1 278 ? -6.637 -14.875 -22.594 1 94 278 PHE A N 1
ATOM 2279 C CA . PHE A 1 278 ? -7.875 -14.766 -21.828 1 94 278 PHE A CA 1
ATOM 2280 C C . PHE A 1 278 ? -8.844 -15.883 -22.203 1 94 278 PHE A C 1
ATOM 2282 O O . PHE A 1 278 ? -9.375 -16.562 -21.328 1 94 278 PHE A O 1
ATOM 2289 N N . VAL A 1 279 ? -8.977 -16.031 -23.453 1 91.69 279 VAL A N 1
ATOM 2290 C CA . VAL A 1 279 ? -9.875 -17.062 -23.969 1 91.69 279 VAL A CA 1
ATOM 2291 C C . VAL A 1 279 ? -9.406 -18.438 -23.516 1 91.69 279 VAL A C 1
ATOM 2293 O O . 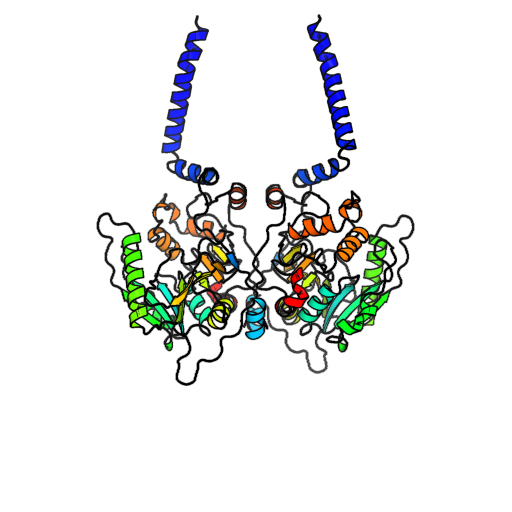VAL A 1 279 ? -10.211 -19.266 -23.078 1 91.69 279 VAL A O 1
ATOM 2296 N N . PHE A 1 280 ? -8.141 -18.656 -23.656 1 90.06 280 PHE A N 1
ATOM 2297 C CA . PHE A 1 280 ? -7.562 -19.938 -23.25 1 90.06 280 PHE A CA 1
ATOM 2298 C C . PHE A 1 280 ? -7.863 -20.234 -21.797 1 90.06 280 PHE A C 1
ATOM 2300 O O . PHE A 1 280 ? -8.281 -21.344 -21.453 1 90.06 280 PHE A O 1
ATOM 2307 N N . LYS A 1 281 ? -7.605 -19.297 -20.938 1 89.44 281 LYS A N 1
ATOM 2308 C CA . LYS A 1 281 ? -7.859 -19.5 -19.516 1 89.44 281 LYS A CA 1
ATOM 2309 C C . LYS A 1 281 ? -9.344 -19.734 -19.25 1 89.44 281 LYS A C 1
ATOM 2311 O O . LYS A 1 281 ? -9.711 -20.547 -18.391 1 89.44 281 LYS A O 1
ATOM 2316 N N . MET A 1 282 ? -10.172 -19.016 -19.906 1 86.56 282 MET A N 1
ATOM 2317 C CA . MET A 1 282 ? -11.609 -19.172 -19.734 1 86.56 282 MET A CA 1
ATOM 2318 C C . MET A 1 282 ? -12.047 -20.594 -20.078 1 86.56 282 MET A C 1
ATOM 2320 O O . MET A 1 282 ? -12.922 -21.156 -19.406 1 86.56 282 MET A O 1
ATOM 2324 N N . ASP A 1 283 ? -11.344 -21.156 -20.984 1 83.12 283 ASP A N 1
ATOM 2325 C CA . ASP A 1 283 ? -11.703 -22.484 -21.453 1 83.12 283 ASP A CA 1
ATOM 2326 C C . ASP A 1 283 ? -11.047 -23.578 -20.594 1 83.12 283 ASP A C 1
ATOM 2328 O O . ASP A 1 283 ? -11.602 -24.656 -20.422 1 83.12 283 ASP A O 1
ATOM 2332 N N . ALA A 1 284 ? -9.875 -23.25 -20.156 1 78.44 284 ALA A N 1
ATOM 2333 C CA . ALA A 1 284 ? -9.031 -24.266 -19.516 1 78.44 284 ALA A CA 1
ATOM 2334 C C . ALA A 1 284 ? -9.297 -24.344 -18.016 1 78.44 284 ALA A C 1
ATOM 2336 O O . ALA A 1 284 ? -8.961 -25.328 -17.375 1 78.44 284 ALA A O 1
ATOM 2337 N N . TYR A 1 285 ? -9.883 -23.25 -17.562 1 72.12 285 TYR A N 1
ATOM 2338 C CA . TYR A 1 285 ? -10.023 -23.109 -16.109 1 72.12 285 TYR A CA 1
ATOM 2339 C C . TYR A 1 285 ? -11.07 -24.078 -15.57 1 72.12 285 TYR A C 1
ATOM 2341 O O . TYR A 1 285 ? -12 -24.469 -16.281 1 72.12 285 TYR A O 1
ATOM 2349 N N . SER A 1 286 ? -10.812 -24.516 -14.359 1 67.69 286 SER A N 1
ATOM 2350 C CA . SER A 1 286 ? -11.719 -25.438 -13.688 1 67.69 286 SER A CA 1
ATOM 2351 C C . SER A 1 286 ? -13.133 -24.859 -13.633 1 67.69 286 SER A C 1
ATOM 2353 O O . SER A 1 286 ? -14.102 -25.609 -13.477 1 67.69 286 SER A O 1
ATOM 2355 N N . HIS A 1 287 ? -13.234 -23.578 -13.781 1 66.75 287 HIS A N 1
ATOM 2356 C CA . HIS A 1 287 ? -14.539 -22.906 -13.758 1 66.75 287 HIS A CA 1
ATOM 2357 C C . HIS A 1 287 ? -14.992 -22.547 -15.172 1 66.75 287 HIS A C 1
ATOM 2359 O O . HIS A 1 287 ? -15.547 -21.469 -15.391 1 66.75 287 HIS A O 1
ATOM 2365 N N . SER A 1 288 ? -14.703 -23.312 -16.094 1 70.25 288 SER A N 1
ATOM 2366 C CA . SER A 1 288 ? -15.07 -23.062 -17.484 1 70.25 288 SER A CA 1
ATOM 2367 C C . SER A 1 288 ? -16.578 -23 -17.656 1 70.25 288 SER A C 1
ATOM 2369 O O . SER A 1 288 ? -17.078 -22.484 -18.672 1 70.25 288 SER A O 1
ATOM 2371 N N . ASP A 1 289 ? -17.266 -23.438 -16.625 1 68.62 289 ASP A N 1
ATOM 2372 C CA . ASP A 1 289 ? -18.734 -23.406 -16.641 1 68.62 289 ASP A CA 1
ATOM 2373 C C . ASP A 1 289 ? -19.234 -21.969 -16.594 1 68.62 289 ASP A C 1
ATOM 2375 O O . ASP A 1 289 ? -20.406 -21.703 -16.891 1 68.62 289 ASP A O 1
ATOM 2379 N N . ARG A 1 290 ? -18.391 -21.062 -16.344 1 73.19 290 ARG A N 1
ATOM 2380 C CA . ARG A 1 290 ? -18.781 -19.656 -16.266 1 73.19 290 ARG A CA 1
ATOM 2381 C C . ARG A 1 290 ? -18.953 -19.062 -17.656 1 73.19 290 ARG A C 1
ATOM 2383 O O . ARG A 1 290 ? -19.547 -17.984 -17.812 1 73.19 290 ARG A O 1
ATOM 2390 N N . VAL A 1 291 ? -18.422 -19.75 -18.609 1 74.75 291 VAL A N 1
ATOM 2391 C CA . VAL A 1 291 ? -18.594 -19.281 -19.984 1 74.75 291 VAL A CA 1
ATOM 2392 C C . VAL A 1 291 ? -19.984 -19.672 -20.484 1 74.75 291 VAL A C 1
ATOM 2394 O O . VAL A 1 291 ? -20.156 -20.719 -21.109 1 74.75 291 VAL A O 1
ATOM 2397 N N . ARG A 1 292 ? -20.922 -18.766 -20.375 1 76.44 292 ARG A N 1
ATOM 2398 C CA . ARG A 1 292 ? -22.328 -19.062 -20.609 1 76.44 292 ARG A CA 1
ATOM 2399 C C . ARG A 1 292 ? -22.734 -18.766 -22.047 1 76.44 292 ARG A C 1
ATOM 2401 O O . ARG A 1 292 ? -23.672 -19.359 -22.578 1 76.44 292 ARG A O 1
ATOM 2408 N N . TYR A 1 293 ? -22.047 -17.766 -22.562 1 79.12 293 TYR A N 1
ATOM 2409 C CA . TYR A 1 293 ? -22.406 -17.328 -23.922 1 79.12 293 TYR A CA 1
ATOM 2410 C C . TYR A 1 293 ? -21.172 -17.219 -24.797 1 79.12 293 TYR A C 1
ATOM 2412 O O . TYR A 1 293 ? -20.078 -16.938 -24.312 1 79.12 293 TYR A O 1
ATOM 2420 N N . SER A 1 294 ? -21.344 -17.438 -26.094 1 81.12 294 SER A N 1
ATOM 2421 C CA . SER A 1 294 ? -20.234 -17.453 -27.031 1 81.12 294 SER A CA 1
ATOM 2422 C C . SER A 1 294 ? -19.578 -16.078 -27.141 1 81.12 294 SER A C 1
ATOM 2424 O O . SER A 1 294 ? -18.359 -15.984 -27.359 1 81.12 294 SER A O 1
ATOM 2426 N N . TYR A 1 295 ? -20.359 -15.086 -27.031 1 84.44 295 TYR A N 1
ATOM 2427 C CA . TYR A 1 295 ? -19.812 -13.742 -27.203 1 84.44 295 TYR A CA 1
ATOM 2428 C C . TYR A 1 295 ? -18.781 -13.422 -26.125 1 84.44 295 TYR A C 1
ATOM 2430 O O . TYR A 1 295 ? -17.953 -12.531 -26.297 1 84.44 295 TYR A O 1
ATOM 2438 N N . MET A 1 296 ? -18.828 -14.148 -25.109 1 86.88 296 MET A N 1
ATOM 2439 C CA . MET A 1 296 ? -17.922 -13.883 -24 1 86.88 296 MET A CA 1
ATOM 2440 C C . MET A 1 296 ? -16.469 -14.133 -24.406 1 86.88 296 MET A C 1
ATOM 2442 O O . MET A 1 296 ? -15.555 -13.602 -23.781 1 86.88 296 MET A O 1
ATOM 2446 N N . LYS A 1 297 ? -16.312 -14.875 -25.438 1 91.31 297 LYS A N 1
ATOM 2447 C CA . LYS A 1 297 ? -14.953 -15.172 -25.906 1 91.31 297 LYS A CA 1
ATOM 2448 C C . LYS A 1 297 ? -14.57 -14.273 -27.078 1 91.31 297 LYS A C 1
ATOM 2450 O O . LYS A 1 297 ? -13.477 -14.414 -27.641 1 91.31 297 LYS A O 1
ATOM 2455 N N . ASP A 1 298 ? -15.438 -13.32 -27.453 1 92.94 298 ASP A N 1
ATOM 2456 C CA . ASP A 1 298 ? -15.133 -12.352 -28.484 1 92.94 298 ASP A CA 1
ATOM 2457 C C . ASP A 1 298 ? -14.039 -11.383 -28.031 1 92.94 298 ASP A C 1
ATOM 2459 O O . ASP A 1 298 ? -14.164 -10.734 -27 1 92.94 298 ASP A O 1
ATOM 2463 N N . PRO A 1 299 ? -13.031 -11.242 -28.891 1 94.75 299 PRO A N 1
ATOM 2464 C CA . PRO A 1 299 ? -11.922 -10.367 -28.5 1 94.75 299 PRO A CA 1
ATOM 2465 C C . PRO A 1 299 ? -12.367 -8.945 -28.188 1 94.75 299 PRO A C 1
ATOM 2467 O O . PRO A 1 299 ? -11.844 -8.32 -27.25 1 94.75 299 PRO A O 1
ATOM 2470 N N . ALA A 1 300 ? -13.258 -8.477 -28.953 1 94.62 300 ALA A N 1
ATOM 2471 C CA . ALA A 1 300 ? -13.727 -7.117 -28.719 1 94.62 300 ALA A CA 1
ATOM 2472 C C . ALA A 1 300 ? -14.422 -7.004 -27.359 1 94.62 300 ALA A C 1
ATOM 2474 O O . ALA A 1 300 ? -14.258 -6.012 -26.656 1 94.62 300 ALA A O 1
ATOM 2475 N N . HIS A 1 301 ? -15.18 -7.973 -27.078 1 92.69 301 HIS A N 1
ATOM 2476 C CA . HIS A 1 301 ? -15.867 -7.992 -25.797 1 92.69 301 HIS A CA 1
ATOM 2477 C C . HIS A 1 301 ? -14.867 -8.062 -24.641 1 92.69 301 HIS A C 1
ATOM 2479 O O . HIS A 1 301 ? -14.984 -7.32 -23.656 1 92.69 301 HIS A O 1
ATOM 2485 N N . ILE A 1 302 ? -13.922 -8.914 -24.766 1 95.75 302 ILE A N 1
ATOM 2486 C CA . ILE A 1 302 ? -12.914 -9.102 -23.734 1 95.75 302 ILE A CA 1
ATOM 2487 C C . ILE A 1 302 ? -12.133 -7.801 -23.531 1 95.75 302 ILE A C 1
ATOM 2489 O O . ILE A 1 302 ? -11.953 -7.344 -22.391 1 95.75 302 ILE A O 1
ATOM 2493 N N . GLN A 1 303 ? -11.734 -7.164 -24.609 1 97.25 303 GLN A N 1
ATOM 2494 C CA . GLN A 1 303 ? -10.977 -5.922 -24.547 1 97.25 303 GLN A CA 1
ATOM 2495 C C . GLN A 1 303 ? -11.75 -4.836 -23.812 1 97.25 303 GLN A C 1
ATOM 2497 O O . GLN A 1 303 ? -11.211 -4.156 -22.938 1 97.25 303 GLN A O 1
ATOM 2502 N N . ASP A 1 304 ? -12.992 -4.738 -24.125 1 94.81 304 ASP A N 1
ATOM 2503 C CA . ASP A 1 304 ? -13.836 -3.73 -23.484 1 94.81 304 ASP A CA 1
ATOM 2504 C C . ASP A 1 304 ? -13.984 -4.012 -21.984 1 94.81 304 ASP A C 1
ATOM 2506 O O . ASP A 1 304 ? -13.867 -3.1 -21.172 1 94.81 304 ASP A O 1
ATOM 2510 N N . ALA A 1 305 ? -14.219 -5.227 -21.672 1 93.25 305 ALA A N 1
ATOM 2511 C CA . ALA A 1 305 ? -14.453 -5.617 -20.297 1 93.25 305 ALA A CA 1
ATOM 2512 C C . ALA A 1 305 ? -13.219 -5.34 -19.438 1 93.25 305 ALA A C 1
ATOM 2514 O O . ALA A 1 305 ? -13.328 -4.777 -18.344 1 93.25 305 ALA A O 1
ATOM 2515 N N . ILE A 1 306 ? -12.055 -5.648 -19.969 1 96.44 306 ILE A N 1
ATOM 2516 C CA . ILE A 1 306 ? -10.859 -5.559 -19.125 1 96.44 306 ILE A CA 1
ATOM 2517 C C . ILE A 1 306 ? -10.438 -4.098 -19 1 96.44 306 ILE A C 1
ATOM 2519 O O . ILE A 1 306 ? -9.859 -3.699 -17.984 1 96.44 306 ILE A O 1
ATOM 2523 N N . CYS A 1 307 ? -10.766 -3.236 -19.984 1 97.44 307 CYS A N 1
ATOM 2524 C CA . CYS A 1 307 ? -10.422 -1.821 -19.891 1 97.44 307 CYS A CA 1
ATOM 2525 C C . CYS A 1 307 ? -11.391 -1.085 -18.969 1 97.44 307 CYS A C 1
ATOM 2527 O O . CYS A 1 307 ? -11.039 -0.053 -18.391 1 97.44 307 CYS A O 1
ATOM 2529 N N . ASN A 1 308 ? -12.531 -1.695 -18.766 1 94.75 308 ASN A N 1
ATOM 2530 C CA . ASN A 1 308 ? -13.531 -1.035 -17.922 1 94.75 308 ASN A CA 1
ATOM 2531 C C . ASN A 1 308 ? -13.609 -1.67 -16.547 1 94.75 308 ASN A C 1
ATOM 2533 O O . ASN A 1 308 ? -14.367 -1.208 -15.688 1 94.75 308 ASN A O 1
ATOM 2537 N N . GLY A 1 309 ? -12.844 -2.664 -16.297 1 95.5 309 GLY A N 1
ATOM 2538 C CA . GLY A 1 309 ? -12.883 -3.352 -15.016 1 95.5 309 GLY A CA 1
ATOM 2539 C C . GLY A 1 309 ? -14.141 -4.176 -14.828 1 95.5 309 GLY A C 1
ATOM 2540 O O . GLY A 1 309 ? -14.594 -4.379 -13.695 1 95.5 309 GLY A O 1
ATOM 2541 N N . GLU A 1 310 ? -14.727 -4.598 -15.883 1 92.38 310 GLU A N 1
ATOM 2542 C CA . GLU A 1 310 ? -15.961 -5.371 -15.828 1 92.38 310 GLU A CA 1
ATOM 2543 C C . GLU A 1 310 ? -15.672 -6.867 -15.734 1 92.38 310 GLU A C 1
ATOM 2545 O O . GLU A 1 310 ? -14.594 -7.32 -16.109 1 92.38 310 GLU A O 1
ATOM 2550 N N . ASP A 1 311 ? -16.672 -7.59 -15.156 1 89.5 311 ASP A N 1
ATOM 2551 C CA . ASP A 1 311 ? -16.547 -9.039 -15.07 1 89.5 311 ASP A CA 1
ATOM 2552 C C . ASP A 1 311 ? -16.641 -9.688 -16.453 1 89.5 311 ASP A C 1
ATOM 2554 O O . ASP A 1 311 ? -17.562 -9.406 -17.203 1 89.5 311 ASP A O 1
ATOM 2558 N N . LEU A 1 312 ? -15.719 -10.5 -16.719 1 88.56 312 LEU A N 1
ATOM 2559 C CA . LEU A 1 312 ? -15.656 -11.133 -18.031 1 88.56 312 LEU A CA 1
ATOM 2560 C C . LEU A 1 312 ? -16.859 -12.039 -18.266 1 88.56 312 LEU A C 1
ATOM 2562 O O . LEU A 1 312 ? -17.297 -12.234 -19.406 1 88.56 312 LEU A O 1
ATOM 2566 N N . PHE A 1 313 ? -17.375 -12.539 -17.172 1 83.94 313 PHE A N 1
ATOM 2567 C CA . PHE A 1 313 ? -18.438 -13.539 -17.266 1 83.94 313 PHE A CA 1
ATOM 2568 C C . PHE A 1 313 ? -19.797 -12.914 -17.016 1 83.94 313 PHE A C 1
ATOM 2570 O O . PHE A 1 313 ? -20.828 -13.602 -17.047 1 83.94 313 PHE A O 1
ATOM 2577 N N . GLY A 1 314 ? -19.797 -11.625 -16.75 1 77.81 314 GLY A N 1
ATOM 2578 C CA . GLY A 1 314 ? -21.047 -10.945 -16.484 1 77.81 314 GLY A CA 1
ATOM 2579 C C . GLY A 1 314 ? -21.719 -11.414 -15.195 1 77.81 314 GLY A C 1
ATOM 2580 O O . GLY A 1 314 ? -22.938 -11.383 -15.086 1 77.81 314 GLY A O 1
ATOM 2581 N N . MET A 1 315 ? -20.953 -11.93 -14.32 1 78.5 315 MET A N 1
ATOM 2582 C CA . MET A 1 315 ? -21.484 -12.484 -13.078 1 78.5 315 MET A CA 1
ATOM 2583 C C . MET A 1 315 ? -21.406 -11.453 -11.961 1 78.5 315 MET A C 1
ATOM 2585 O O . MET A 1 315 ? -20.594 -10.531 -12 1 78.5 315 MET A O 1
ATOM 2589 N N . PHE A 1 316 ? -22.344 -11.586 -11 1 77.81 316 PHE A N 1
ATOM 2590 C CA . PHE A 1 316 ? -22.266 -10.789 -9.781 1 77.81 316 PHE A CA 1
ATOM 2591 C C . PHE A 1 316 ? -21.094 -11.258 -8.914 1 77.81 316 PHE A C 1
ATOM 2593 O O . PHE A 1 316 ? -20.672 -12.414 -8.992 1 77.81 316 PHE A O 1
ATOM 2600 N N . PRO A 1 317 ? -20.578 -10.328 -8.148 1 78.12 317 PRO A N 1
ATOM 2601 C CA . PRO A 1 317 ? -19.422 -10.703 -7.324 1 78.12 317 PRO A CA 1
ATOM 2602 C C . PRO A 1 317 ? -19.797 -11.672 -6.203 1 78.12 317 PRO A C 1
ATOM 2604 O O . PRO A 1 317 ? -20.922 -11.648 -5.707 1 78.12 317 PRO A O 1
ATOM 2607 N N . GLU A 1 318 ? -18.797 -12.531 -5.984 1 75 318 GLU A N 1
ATOM 2608 C CA . GLU A 1 318 ? -18.938 -13.367 -4.793 1 75 318 GLU A CA 1
ATOM 2609 C C . GLU A 1 318 ? -18.734 -12.547 -3.521 1 75 318 GLU A C 1
ATOM 2611 O O . GLU A 1 318 ? -17.703 -11.898 -3.348 1 75 318 GLU A O 1
ATOM 2616 N N . ALA A 1 319 ? -19.766 -12.414 -2.699 1 77 319 ALA A N 1
ATOM 2617 C CA . ALA A 1 319 ? -19.703 -11.672 -1.438 1 77 319 ALA A CA 1
ATOM 2618 C C . ALA A 1 319 ? -20.422 -12.438 -0.328 1 77 319 ALA A C 1
ATOM 2620 O O . ALA A 1 319 ? -21.375 -13.18 -0.588 1 77 319 ALA A O 1
ATOM 2621 N N . TYR A 1 320 ? -19.938 -12.258 0.827 1 77.69 320 TYR A N 1
ATOM 2622 C CA . TYR A 1 320 ? -20.484 -13 1.955 1 77.69 320 TYR A CA 1
ATOM 2623 C C . TYR A 1 320 ? -21.219 -12.078 2.912 1 77.69 320 TYR A C 1
ATOM 2625 O O . TYR A 1 320 ? -21.672 -12.5 3.979 1 77.69 320 TYR A O 1
ATOM 2633 N N . SER A 1 321 ? -21.25 -10.789 2.633 1 76.31 321 SER A N 1
ATOM 2634 C CA . SER A 1 321 ? -22.078 -9.781 3.299 1 76.31 321 SER A CA 1
ATOM 2635 C C . SER A 1 321 ? -22.656 -8.797 2.295 1 76.31 321 SER A C 1
ATOM 2637 O O . SER A 1 321 ? -22.094 -8.586 1.221 1 76.31 321 SER A O 1
ATOM 2639 N N . TYR A 1 322 ? -23.766 -8.289 2.658 1 76.75 322 TYR A N 1
ATOM 2640 C CA . TYR A 1 322 ? -24.391 -7.336 1.749 1 76.75 322 TYR A CA 1
ATOM 2641 C C . TYR A 1 322 ? -23.562 -6.062 1.634 1 76.75 322 TYR A C 1
ATOM 2643 O O . TYR A 1 322 ? -23.531 -5.43 0.576 1 76.75 322 TYR A O 1
ATOM 2651 N N . ARG A 1 323 ? -22.969 -5.73 2.631 1 75.25 323 ARG A N 1
ATOM 2652 C CA . ARG A 1 323 ? -22.047 -4.598 2.562 1 75.25 323 ARG A CA 1
ATOM 2653 C C . ARG A 1 323 ? -20.953 -4.844 1.53 1 75.25 323 ARG A C 1
ATOM 2655 O O . ARG A 1 323 ? -20.656 -3.973 0.708 1 75.25 323 ARG A O 1
ATOM 2662 N N . ASP A 1 324 ? -20.438 -6.055 1.588 1 76.81 324 ASP A N 1
ATOM 2663 C CA . ASP A 1 324 ? -19.406 -6.438 0.625 1 76.81 324 ASP A CA 1
ATOM 2664 C C . ASP A 1 324 ? -19.969 -6.504 -0.79 1 76.81 324 ASP A C 1
ATOM 2666 O O . ASP A 1 324 ? -19.312 -6.09 -1.749 1 76.81 324 ASP A O 1
ATOM 2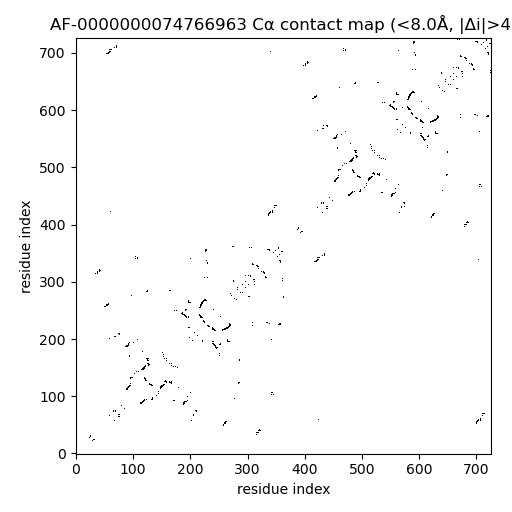670 N N . LEU A 1 325 ? -21.141 -7.078 -0.825 1 78 325 LEU A N 1
ATOM 2671 C CA . LEU A 1 325 ? -21.781 -7.203 -2.127 1 78 325 LEU A CA 1
ATOM 2672 C C . LEU A 1 325 ? -21.969 -5.832 -2.771 1 78 325 LEU A C 1
ATOM 2674 O O . LEU A 1 325 ? -21.609 -5.633 -3.932 1 78 325 LEU A O 1
ATOM 2678 N N . ILE A 1 326 ? -22.453 -4.906 -2.035 1 75.5 326 ILE A N 1
ATOM 2679 C CA . ILE A 1 326 ? -22.719 -3.564 -2.545 1 75.5 326 ILE A CA 1
ATOM 2680 C C . ILE A 1 326 ? -21.406 -2.898 -2.943 1 75.5 326 ILE A C 1
ATOM 2682 O O . ILE A 1 326 ? -21.328 -2.242 -3.984 1 75.5 326 ILE A O 1
ATOM 2686 N N . HIS A 1 327 ? -20.406 -3.135 -2.174 1 75.06 327 HIS A N 1
ATOM 2687 C CA . HIS A 1 327 ? -19.109 -2.533 -2.424 1 75.06 327 HIS A CA 1
ATOM 2688 C C . HIS A 1 327 ? -18.484 -3.086 -3.699 1 75.06 327 HIS A C 1
ATOM 2690 O O . HIS A 1 327 ? -17.75 -2.373 -4.402 1 75.06 327 HIS A O 1
ATOM 2696 N N . ARG A 1 328 ? -18.812 -4.312 -4.008 1 80.56 328 ARG A N 1
ATOM 2697 C CA . ARG A 1 328 ? -18.141 -4.992 -5.105 1 80.56 328 ARG A CA 1
ATOM 2698 C C . ARG A 1 328 ? -18.984 -4.961 -6.375 1 80.56 328 ARG A C 1
ATOM 2700 O O . ARG A 1 328 ? -18.547 -5.438 -7.426 1 80.56 328 ARG A O 1
ATOM 2707 N N . LEU A 1 329 ? -20.141 -4.383 -6.199 1 82.19 329 LEU A N 1
ATOM 2708 C CA . LEU A 1 329 ? -21.016 -4.336 -7.363 1 82.19 329 LEU A CA 1
ATOM 2709 C C . LEU A 1 329 ? -20.469 -3.369 -8.414 1 82.19 329 LEU A C 1
ATOM 2711 O O . LEU A 1 329 ? -20 -2.283 -8.07 1 82.19 329 LEU A O 1
ATOM 2715 N N . GLY A 1 330 ? -20.594 -3.814 -9.648 1 83.31 330 GLY A N 1
ATOM 2716 C CA . GLY A 1 330 ? -20.156 -2.969 -10.742 1 83.31 330 GLY A CA 1
ATOM 2717 C C . GLY A 1 330 ? -18.703 -3.162 -11.102 1 83.31 330 GLY A C 1
ATOM 2718 O O . GLY A 1 330 ? -18.062 -4.129 -10.664 1 83.31 330 GLY A O 1
ATOM 2719 N N . PRO A 1 331 ? -18.219 -2.32 -11.992 1 91.38 331 PRO A N 1
ATOM 2720 C CA . PRO A 1 331 ? -16.812 -2.436 -12.422 1 91.38 331 PRO A CA 1
ATOM 2721 C C . PRO A 1 331 ? -15.828 -2.164 -11.289 1 91.38 331 PRO A C 1
ATOM 2723 O O . PRO A 1 331 ? -16.125 -1.387 -10.375 1 91.38 331 PRO A O 1
ATOM 2726 N N . ILE A 1 332 ? -14.695 -2.857 -11.32 1 93.12 332 ILE A N 1
ATOM 2727 C CA . ILE A 1 332 ? -13.633 -2.605 -10.359 1 93.12 332 ILE A CA 1
ATOM 2728 C C . ILE A 1 332 ? -13.078 -1.195 -10.562 1 93.12 332 ILE A C 1
ATOM 2730 O O . ILE A 1 332 ? -12.734 -0.811 -11.68 1 93.12 332 ILE A O 1
ATOM 2734 N N . PRO A 1 333 ? -13.094 -0.423 -9.5 1 90.75 333 PRO A N 1
ATOM 2735 C CA . PRO A 1 333 ? -12.539 0.924 -9.648 1 90.75 333 PRO A CA 1
ATOM 2736 C C . PRO A 1 333 ? -11.055 0.914 -10 1 90.75 333 PRO A C 1
ATOM 2738 O O . PRO A 1 333 ? -10.297 0.099 -9.469 1 90.75 333 PRO A O 1
ATOM 2741 N N . LYS A 1 334 ? -10.648 1.815 -10.867 1 94.81 334 LYS A N 1
ATOM 2742 C CA . LYS A 1 334 ? -9.258 1.953 -11.297 1 94.81 334 LYS A CA 1
ATOM 2743 C C . LYS A 1 334 ? -8.422 2.643 -10.227 1 94.81 334 LYS A C 1
ATOM 2745 O O . LYS A 1 334 ? -8.93 3.479 -9.477 1 94.81 334 LYS A O 1
ATOM 2750 N N . THR A 1 335 ? -7.242 2.254 -10.141 1 95.38 335 THR A N 1
ATOM 2751 C CA . THR A 1 335 ? -6.305 2.943 -9.258 1 95.38 335 THR A CA 1
ATOM 2752 C C . THR A 1 335 ? -5.156 3.551 -10.055 1 95.38 335 THR A C 1
ATOM 2754 O O . THR A 1 335 ? -4.828 3.07 -11.141 1 95.38 335 THR A O 1
ATOM 2757 N N . LYS A 1 336 ? -4.605 4.672 -9.547 1 95.75 336 LYS A N 1
ATOM 2758 C CA . LYS A 1 336 ? -3.404 5.293 -10.102 1 95.75 336 LYS A CA 1
ATOM 2759 C C . LYS A 1 336 ? -2.191 5.023 -9.219 1 95.75 336 LYS A C 1
ATOM 2761 O O . LYS A 1 336 ? -1.121 5.598 -9.43 1 95.75 336 LYS A O 1
ATOM 2766 N N . ASN A 1 337 ? -2.363 4.16 -8.234 1 95.81 337 ASN A N 1
ATOM 2767 C CA . ASN A 1 337 ? -1.283 3.768 -7.336 1 95.81 337 ASN A CA 1
ATOM 2768 C C . ASN A 1 337 ? -0.447 2.637 -7.93 1 95.81 337 ASN A C 1
ATOM 2770 O O . ASN A 1 337 ? -0.951 1.534 -8.148 1 95.81 337 ASN A O 1
ATOM 2774 N N . ALA A 1 338 ? 0.785 2.879 -8.227 1 98.06 338 ALA A N 1
ATOM 2775 C CA . ALA A 1 338 ? 1.715 1.847 -8.68 1 98.06 338 ALA A CA 1
ATOM 2776 C C . ALA A 1 338 ? 2.928 1.759 -7.758 1 98.06 338 ALA A C 1
ATOM 2778 O O . ALA A 1 338 ? 4 1.314 -8.172 1 98.06 338 ALA A O 1
ATOM 2779 N N . VAL A 1 339 ? 2.746 2.264 -6.539 1 97.81 339 VAL A N 1
ATOM 2780 C CA . VAL A 1 339 ? 3.797 2.145 -5.535 1 97.81 339 VAL A CA 1
ATOM 2781 C C . VAL A 1 339 ? 3.783 0.737 -4.941 1 97.81 339 VAL A C 1
ATOM 2783 O O . VAL A 1 339 ? 2.73 0.231 -4.551 1 97.81 339 VAL A O 1
ATOM 2786 N N . GLY A 1 340 ? 4.914 0.097 -4.926 1 97.06 340 GLY A N 1
ATOM 2787 C CA . GLY A 1 340 ? 5.031 -1.199 -4.277 1 97.06 340 GLY A CA 1
ATOM 2788 C C . GLY A 1 340 ? 4.688 -2.357 -5.195 1 97.06 340 GLY A C 1
ATOM 2789 O O . GLY A 1 340 ? 4.523 -3.492 -4.738 1 97.06 340 GLY A O 1
ATOM 2790 N N . LEU A 1 341 ? 4.535 -2.107 -6.488 1 98.19 341 LEU A N 1
ATOM 2791 C CA . LEU A 1 341 ? 4.359 -3.188 -7.453 1 98.19 341 LEU A CA 1
ATOM 2792 C C . LEU A 1 341 ? 5.656 -3.965 -7.641 1 98.19 341 LEU A C 1
ATOM 2794 O O . LEU A 1 341 ? 6.715 -3.537 -7.176 1 98.19 341 LEU A O 1
ATOM 2798 N N . PRO A 1 342 ? 5.57 -5.184 -8.234 1 98.12 342 PRO A N 1
ATOM 2799 C CA . PRO A 1 342 ? 6.82 -5.906 -8.492 1 98.12 342 PRO A CA 1
ATOM 2800 C C . PRO A 1 342 ? 7.855 -5.055 -9.219 1 98.12 342 PRO A C 1
ATOM 2802 O O . PRO A 1 342 ? 7.535 -4.402 -10.211 1 98.12 342 PRO A O 1
ATOM 2805 N N . MET A 1 343 ? 9.023 -5.082 -8.758 1 97.88 343 MET A N 1
ATOM 2806 C CA . MET A 1 343 ? 10.078 -4.191 -9.242 1 97.88 343 MET A CA 1
ATOM 2807 C C . MET A 1 343 ? 10.266 -4.34 -10.742 1 97.88 343 MET A C 1
ATOM 2809 O O . MET A 1 343 ? 10.375 -3.34 -11.461 1 97.88 343 MET A O 1
ATOM 2813 N N . TRP A 1 344 ? 10.25 -5.539 -11.242 1 98.06 344 TRP A N 1
ATOM 2814 C CA . TRP A 1 344 ? 10.531 -5.82 -12.648 1 98.06 344 TRP A CA 1
ATOM 2815 C C . TRP A 1 344 ? 9.477 -5.188 -13.555 1 98.06 344 TRP A C 1
ATOM 2817 O O . TRP A 1 344 ? 9.781 -4.758 -14.664 1 98.06 344 TRP A O 1
ATOM 2827 N N . VAL A 1 345 ? 8.242 -5.137 -13.102 1 98.56 345 VAL A N 1
ATOM 2828 C CA . VAL A 1 345 ? 7.152 -4.543 -13.867 1 98.56 345 VAL A CA 1
ATOM 2829 C C . VAL A 1 345 ? 7.383 -3.045 -14.023 1 98.56 345 VAL A C 1
ATOM 2831 O O . VAL A 1 345 ? 7.293 -2.51 -15.133 1 98.56 345 VAL A O 1
ATOM 2834 N N . VAL A 1 346 ? 7.738 -2.381 -12.914 1 98 346 VAL A N 1
ATOM 2835 C CA . VAL A 1 346 ? 7.93 -0.934 -12.93 1 98 346 VAL A CA 1
ATOM 2836 C C . VAL A 1 346 ? 9.203 -0.588 -13.703 1 98 346 VAL A C 1
ATOM 2838 O O . VAL A 1 346 ? 9.219 0.353 -14.5 1 98 346 VAL A O 1
ATOM 2841 N N . LYS A 1 347 ? 10.227 -1.365 -13.43 1 97.62 347 LYS A N 1
ATOM 2842 C CA . LYS A 1 347 ? 11.508 -1.168 -14.109 1 97.62 347 LYS A CA 1
ATOM 2843 C C . LYS A 1 347 ? 11.344 -1.244 -15.625 1 97.62 347 LYS A C 1
ATOM 2845 O O . LYS A 1 347 ? 11.984 -0.494 -16.359 1 97.62 347 LYS A O 1
ATOM 2850 N N . ASN A 1 348 ? 10.57 -2.219 -16.062 1 97.88 348 ASN A N 1
ATOM 2851 C CA . ASN A 1 348 ? 10.312 -2.436 -17.469 1 97.88 348 ASN A CA 1
ATOM 2852 C C . ASN A 1 348 ? 8.898 -2.002 -17.859 1 97.88 348 ASN A C 1
ATOM 2854 O O . ASN A 1 348 ? 8.164 -2.764 -18.5 1 97.88 348 ASN A O 1
ATOM 2858 N N . SER A 1 349 ? 8.57 -0.811 -17.484 1 97.06 349 SER A N 1
ATOM 2859 C CA . SER A 1 349 ? 7.219 -0.284 -17.641 1 97.06 349 SER A CA 1
ATOM 2860 C C . SER A 1 349 ? 6.785 -0.297 -19.094 1 97.06 349 SER A C 1
ATOM 2862 O O . SER A 1 349 ? 5.605 -0.49 -19.406 1 97.06 349 SER A O 1
ATOM 2864 N N . ASP A 1 350 ? 7.746 -0.078 -20.062 1 97.19 350 ASP A N 1
ATOM 2865 C CA . ASP A 1 350 ? 7.402 -0.114 -21.469 1 97.19 350 ASP A CA 1
ATOM 2866 C C . ASP A 1 350 ? 6.973 -1.516 -21.906 1 97.19 350 ASP A C 1
ATOM 2868 O O . ASP A 1 350 ? 5.957 -1.678 -22.578 1 97.19 350 ASP A O 1
ATOM 2872 N N . LYS A 1 351 ? 7.723 -2.514 -21.438 1 97.56 351 LYS A N 1
ATOM 2873 C CA . LYS A 1 351 ? 7.445 -3.906 -21.781 1 97.56 351 LYS A CA 1
ATOM 2874 C C . LYS A 1 351 ? 6.148 -4.383 -21.125 1 97.56 351 LYS A C 1
ATOM 2876 O O . LYS A 1 351 ? 5.398 -5.156 -21.719 1 97.56 351 LYS A O 1
ATOM 2881 N N . PHE A 1 352 ? 5.906 -3.943 -19.953 1 98.25 352 PHE A N 1
ATOM 2882 C CA . PHE A 1 352 ? 4.773 -4.453 -19.188 1 98.25 352 PHE A CA 1
ATOM 2883 C C . PHE A 1 352 ? 3.689 -3.391 -19.047 1 98.25 352 PHE A C 1
ATOM 2885 O O . PHE A 1 352 ? 2.943 -3.377 -18.062 1 98.25 352 PHE A O 1
ATOM 2892 N N . LYS A 1 353 ? 3.576 -2.512 -20 1 97.56 353 LYS A N 1
ATOM 2893 C CA . LYS A 1 353 ? 2.592 -1.435 -20 1 97.56 353 LYS A CA 1
ATOM 2894 C C . LYS A 1 353 ? 1.182 -1.979 -19.797 1 97.56 353 LYS A C 1
ATOM 2896 O O . LYS A 1 353 ? 0.364 -1.363 -19.109 1 97.56 353 LYS A O 1
ATOM 2901 N N . PHE A 1 354 ? 0.857 -3.141 -20.312 1 98.25 354 PHE A N 1
ATOM 2902 C CA . PHE A 1 354 ? -0.474 -3.73 -20.266 1 98.25 354 PHE A CA 1
ATOM 2903 C C . PHE A 1 354 ? -0.85 -4.078 -18.828 1 98.25 354 PHE A C 1
ATOM 2905 O O . PHE A 1 354 ? -2.025 -4.281 -18.516 1 98.25 354 PHE A O 1
ATOM 2912 N N . LEU A 1 355 ? 0.136 -4.18 -17.891 1 98.5 355 LEU A N 1
ATOM 2913 C CA . LEU A 1 355 ? -0.12 -4.512 -16.5 1 98.5 355 LEU A CA 1
ATOM 2914 C C . LEU A 1 355 ? -0.24 -3.252 -15.656 1 98.5 355 LEU A C 1
ATOM 2916 O O . LEU A 1 355 ? -0.546 -3.326 -14.461 1 98.5 355 LEU A O 1
ATOM 2920 N N . LEU A 1 356 ? 0.002 -2.115 -16.188 1 98.38 356 LEU A N 1
ATOM 2921 C CA . LEU A 1 356 ? 0.104 -0.875 -15.422 1 98.38 356 LEU A CA 1
ATOM 2922 C C . LEU A 1 356 ? -1.1 0.024 -15.688 1 98.38 356 LEU A C 1
ATOM 2924 O O . LEU A 1 356 ? -1.788 -0.131 -16.688 1 98.38 356 LEU A O 1
ATOM 2928 N N . PRO A 1 357 ? -1.381 0.963 -14.734 1 97.5 357 PRO A N 1
ATOM 2929 C CA . PRO A 1 357 ? -2.508 1.877 -14.938 1 97.5 357 PRO A CA 1
ATOM 2930 C C . PRO A 1 357 ? -2.455 2.602 -16.281 1 97.5 357 PRO A C 1
ATOM 2932 O O . PRO A 1 357 ? -1.42 3.172 -16.641 1 97.5 357 PRO A O 1
ATOM 2935 N N . GLY A 1 358 ? -3.555 2.504 -16.969 1 95.19 358 GLY A N 1
ATOM 2936 C CA . GLY A 1 358 ? -3.652 3.178 -18.266 1 95.19 358 GLY A CA 1
ATOM 2937 C C . GLY A 1 358 ? -3.285 2.285 -19.438 1 95.19 358 GLY A C 1
ATOM 2938 O O . GLY A 1 358 ? -3.439 2.678 -20.594 1 95.19 358 GLY A O 1
ATOM 2939 N N . GLY A 1 359 ? -2.801 1.06 -19.141 1 96.81 359 GLY A N 1
ATOM 2940 C CA . GLY A 1 359 ? -2.336 0.179 -20.203 1 96.81 359 GLY A CA 1
ATOM 2941 C C . GLY A 1 359 ? -3.293 -0.962 -20.484 1 96.81 359 GLY A C 1
ATOM 2942 O O . GLY A 1 359 ? -2.867 -2.104 -20.672 1 96.81 359 GLY A O 1
ATOM 2943 N N . CYS A 1 360 ? -4.566 -0.75 -20.578 1 96.06 360 CYS A N 1
ATOM 2944 C CA . CYS A 1 360 ? -5.555 -1.819 -20.641 1 96.06 360 CYS A CA 1
ATOM 2945 C C . CYS A 1 360 ? -5.617 -2.43 -22.031 1 96.06 360 CYS A C 1
ATOM 2947 O O . CYS A 1 360 ? -6.156 -3.523 -22.219 1 96.06 360 CYS A O 1
ATOM 2949 N N . LYS A 1 361 ? -5.105 -1.729 -23.094 1 97.19 361 LYS A N 1
ATOM 2950 C CA . LYS A 1 361 ? -5.145 -2.26 -24.453 1 97.19 361 LYS A CA 1
ATOM 2951 C C . LYS A 1 361 ? -4.125 -3.383 -24.641 1 97.19 361 LYS A C 1
ATOM 2953 O O . LYS A 1 361 ? -2.932 -3.188 -24.406 1 97.19 361 LYS A O 1
ATOM 2958 N N . ARG A 1 362 ? -4.625 -4.496 -25.016 1 97.62 362 ARG A N 1
ATOM 2959 C CA . ARG A 1 362 ? -3.766 -5.668 -25.156 1 97.62 362 ARG A CA 1
ATOM 2960 C C . ARG A 1 362 ? -3.15 -5.727 -26.547 1 97.62 362 ARG A C 1
ATOM 2962 O O . ARG A 1 362 ? -3.643 -5.082 -27.484 1 97.62 362 ARG A O 1
ATOM 2969 N N . GLU A 1 363 ? -2.014 -6.414 -26.656 1 93.75 363 GLU A N 1
ATOM 2970 C CA . GLU A 1 363 ? -1.255 -6.555 -27.906 1 93.75 363 GLU A CA 1
ATOM 2971 C C . GLU A 1 363 ? -1.86 -7.625 -28.797 1 93.75 363 GLU A C 1
ATOM 2973 O O . GLU A 1 363 ? -2.467 -8.586 -28.312 1 93.75 363 GLU A O 1
ATOM 2978 N N . MET B 1 1 ? -72.188 13.422 10.57 1 34.75 1 MET B N 1
ATOM 2979 C CA . MET B 1 1 ? -71.5 14.711 10.766 1 34.75 1 MET B CA 1
ATOM 2980 C C . MET B 1 1 ? -70.25 14.578 11.633 1 34.75 1 MET B C 1
ATOM 2982 O O . MET B 1 1 ? -69.438 15.492 11.68 1 34.75 1 MET B O 1
ATOM 2986 N N . GLY B 1 2 ? -70.25 13.578 12.57 1 44.03 2 GLY B N 1
ATOM 2987 C CA . GLY B 1 2 ? -69.25 13.383 13.555 1 44.03 2 GLY B CA 1
ATOM 2988 C C . GLY B 1 2 ? -67.875 12.945 12.945 1 44.03 2 GLY B C 1
ATOM 2989 O O . GLY B 1 2 ? -66.812 13.242 13.477 1 44.03 2 GLY B O 1
ATOM 2990 N N . LEU B 1 3 ? -68 12.195 11.891 1 45.78 3 LEU B N 1
ATOM 2991 C CA . LEU B 1 3 ? -66.75 11.617 11.344 1 45.78 3 LEU B CA 1
ATOM 2992 C C . LEU B 1 3 ? -65.938 12.664 10.562 1 45.78 3 LEU B C 1
ATOM 2994 O O . LEU B 1 3 ? -64.812 12.453 10.234 1 45.78 3 LEU B O 1
ATOM 2998 N N . ARG B 1 4 ? -66.625 13.812 10.164 1 51.22 4 ARG B N 1
ATOM 2999 C CA . ARG B 1 4 ? -65.938 14.82 9.344 1 51.22 4 ARG B CA 1
ATOM 3000 C C . ARG B 1 4 ? -65 15.711 10.203 1 51.22 4 ARG B C 1
ATOM 3002 O O . ARG B 1 4 ? -64 16.203 9.734 1 51.22 4 ARG B O 1
ATOM 3009 N N . ILE B 1 5 ? -65.5 15.969 11.422 1 46.62 5 ILE B N 1
ATOM 3010 C CA . ILE B 1 5 ? -64.75 16.875 12.281 1 46.62 5 ILE B CA 1
ATOM 3011 C C . ILE B 1 5 ? -63.438 16.188 12.734 1 46.62 5 ILE B C 1
ATOM 3013 O O . ILE B 1 5 ? -62.375 16.828 12.812 1 46.62 5 ILE B O 1
ATOM 3017 N N . PHE B 1 6 ? -63.531 14.844 12.945 1 50.97 6 PHE B N 1
ATOM 3018 C CA . PHE B 1 6 ? -62.375 14.148 13.445 1 50.97 6 PHE B CA 1
ATOM 3019 C C . PHE B 1 6 ? -61.25 14.18 12.422 1 50.97 6 PHE B C 1
ATOM 3021 O O . PHE B 1 6 ? -60.062 14.273 12.781 1 50.97 6 PHE B O 1
ATOM 3028 N N . ARG B 1 7 ? -61.594 14.273 11.188 1 54.56 7 ARG B N 1
ATOM 3029 C CA . ARG B 1 7 ? -60.594 14.211 10.117 1 54.56 7 ARG B CA 1
ATOM 3030 C C . ARG B 1 7 ? -59.906 15.555 9.961 1 54.56 7 ARG B C 1
ATOM 3032 O O . ARG B 1 7 ? -58.688 15.602 9.727 1 54.56 7 ARG B O 1
ATOM 3039 N N . ARG B 1 8 ? -60.688 16.625 10.148 1 57.53 8 ARG B N 1
ATOM 3040 C CA . ARG B 1 8 ? -60.062 17.922 9.852 1 57.53 8 ARG B CA 1
ATOM 3041 C C . ARG B 1 8 ? -59.125 18.359 10.969 1 57.53 8 ARG B C 1
ATOM 3043 O O . ARG B 1 8 ? -58.094 19 10.703 1 57.53 8 ARG B O 1
ATOM 3050 N N . ARG B 1 9 ? -59.438 18.062 12.156 1 64 9 ARG B N 1
ATOM 3051 C CA . ARG B 1 9 ? -58.594 18.5 13.273 1 64 9 ARG B CA 1
ATOM 3052 C C . ARG B 1 9 ? -57.469 17.5 13.531 1 64 9 ARG B C 1
ATOM 3054 O O . ARG B 1 9 ? -56.531 17.812 14.242 1 64 9 ARG B O 1
ATOM 3061 N N . THR B 1 10 ? -57.719 16.344 12.945 1 64.06 10 THR B N 1
ATOM 3062 C CA . THR B 1 10 ? -56.719 15.289 13.164 1 64.06 10 THR B CA 1
ATOM 3063 C C . THR B 1 10 ? -55.406 15.625 12.461 1 64.06 10 THR B C 1
ATOM 3065 O O . THR B 1 10 ? -54.344 15.398 13.008 1 64.06 10 THR B O 1
ATOM 3068 N N . LEU B 1 11 ? -55.656 16.188 11.352 1 68.44 11 LEU B N 1
ATOM 3069 C CA . LEU B 1 11 ? -54.438 16.484 10.578 1 68.44 11 LEU B CA 1
ATOM 3070 C C . LEU B 1 11 ? -53.625 17.562 11.266 1 68.44 11 LEU B C 1
ATOM 3072 O O . LEU B 1 11 ? -52.406 17.375 11.469 1 68.44 11 LEU B O 1
ATOM 3076 N N . PRO B 1 12 ? -54.375 18.688 11.688 1 69.44 12 PRO B N 1
ATOM 3077 C CA . PRO B 1 12 ? -53.562 19.672 12.422 1 69.44 12 PRO B CA 1
ATOM 3078 C C . PRO B 1 12 ? -53.031 19.141 13.734 1 69.44 12 PRO B C 1
ATOM 3080 O O . PRO B 1 12 ? -51.906 19.469 14.125 1 69.44 12 PRO B O 1
ATOM 3083 N N . MET B 1 13 ? -53.688 18.281 14.328 1 69.75 13 MET B N 1
ATOM 3084 C CA . MET B 1 13 ? -53.219 17.703 15.586 1 69.75 13 MET B CA 1
ATOM 3085 C C . MET B 1 13 ? -52.062 16.75 15.336 1 69.75 13 MET B C 1
ATOM 3087 O O . MET B 1 13 ? -51.094 16.719 16.125 1 69.75 13 MET B O 1
ATOM 3091 N N . VAL B 1 14 ? -52.156 16 14.328 1 72 14 VAL B N 1
ATOM 3092 C CA . VAL B 1 14 ? -51.062 15.117 13.961 1 72 14 VAL B CA 1
ATOM 3093 C C . VAL B 1 14 ? -49.844 15.945 13.57 1 72 14 VAL B C 1
ATOM 3095 O O . VAL B 1 14 ? -48.719 15.633 13.969 1 72 14 VAL B O 1
ATOM 3098 N N . LEU B 1 15 ? -50.156 17.016 12.883 1 72.38 15 LEU B N 1
ATOM 3099 C CA . LEU B 1 15 ? -49.062 17.875 12.461 1 72.38 15 LEU B CA 1
ATOM 3100 C C . LEU B 1 15 ? -48.438 18.562 13.664 1 72.38 15 LEU B C 1
ATOM 3102 O O . LEU B 1 15 ? -47.188 18.672 13.742 1 72.38 15 LEU B O 1
ATOM 3106 N N . ILE B 1 16 ? -49.281 19.016 14.508 1 69.81 16 ILE B N 1
ATOM 3107 C CA . ILE B 1 16 ? -48.781 19.656 15.719 1 69.81 16 ILE B CA 1
ATOM 3108 C C . ILE B 1 16 ? -48 18.656 16.562 1 69.81 16 ILE B C 1
ATOM 3110 O O . ILE B 1 16 ? -46.938 18.969 17.094 1 69.81 16 ILE B O 1
ATOM 3114 N N . SER B 1 17 ? -48.5 17.438 16.641 1 70.06 17 SER B N 1
ATOM 3115 C CA . SER B 1 17 ? -47.812 16.391 17.375 1 70.06 17 SER B CA 1
ATOM 3116 C C . SER B 1 17 ? -46.469 16.062 16.719 1 70.06 17 SER B C 1
ATOM 3118 O O . SER B 1 17 ? -45.469 15.836 17.422 1 70.06 17 SER B O 1
ATOM 3120 N N . LEU B 1 18 ? -46.5 16 15.469 1 71.5 18 LEU B N 1
ATOM 3121 C CA . LEU B 1 18 ? -45.25 15.742 14.742 1 71.5 18 LEU B CA 1
ATOM 3122 C C . LEU B 1 18 ? -44.25 16.859 14.969 1 71.5 18 LEU B C 1
ATOM 3124 O O . LEU B 1 18 ? -43.062 16.609 15.164 1 71.5 18 LEU B O 1
ATOM 3128 N N . VAL B 1 19 ? -44.812 18.062 14.977 1 67.69 19 VAL B N 1
ATOM 3129 C CA . VAL B 1 19 ? -43.938 19.219 15.203 1 67.69 19 VAL B CA 1
ATOM 3130 C C . VAL B 1 19 ? -43.438 19.188 16.641 1 67.69 19 VAL B C 1
ATOM 3132 O O . VAL B 1 19 ? -42.25 19.438 16.875 1 67.69 19 VAL B O 1
ATOM 3135 N N . ILE B 1 20 ? -44.25 18.938 17.531 1 65.38 20 ILE B N 1
ATOM 3136 C CA . ILE B 1 20 ? -43.812 18.844 18.938 1 65.38 20 ILE B CA 1
ATOM 3137 C C . ILE B 1 20 ? -42.812 17.719 19.109 1 65.38 20 ILE B C 1
ATOM 3139 O O . ILE B 1 20 ? -41.812 17.875 19.797 1 65.38 20 ILE B O 1
ATOM 3143 N N . SER B 1 21 ? -43.156 16.594 18.547 1 67.06 21 SER B N 1
ATOM 3144 C CA . SER B 1 21 ? -42.219 15.461 18.609 1 67.06 21 SER B CA 1
ATOM 3145 C C . SER B 1 21 ? -40.875 15.812 17.984 1 67.06 21 SER B C 1
ATOM 3147 O O . SER B 1 21 ? -39.812 15.461 18.516 1 67.06 21 SER B O 1
ATOM 3149 N N . LEU B 1 22 ? -41.031 16.469 16.938 1 66.38 22 LEU B N 1
ATOM 3150 C CA . LEU B 1 22 ? -39.812 16.891 16.266 1 66.38 22 LEU B CA 1
ATOM 3151 C C . LEU B 1 22 ? -39.062 17.891 17.141 1 66.38 22 LEU B C 1
ATOM 3153 O O . LEU B 1 22 ? -37.812 17.812 17.25 1 66.38 22 LEU B O 1
ATOM 3157 N N . LEU B 1 23 ? -39.781 18.766 17.703 1 62.47 23 LEU B N 1
ATOM 3158 C CA . LEU B 1 23 ? -39.188 19.75 18.578 1 62.47 23 LEU B CA 1
ATOM 3159 C C . LEU B 1 23 ? -38.594 19.078 19.812 1 62.47 23 LEU B C 1
ATOM 3161 O O . LEU B 1 23 ? -37.5 19.453 20.266 1 62.47 23 LEU B O 1
ATOM 3165 N N . LEU B 1 24 ? -39.281 18.188 20.312 1 61.12 24 LEU B N 1
ATOM 3166 C CA . LEU B 1 24 ? -38.75 17.406 21.438 1 61.12 24 LEU B CA 1
ATOM 3167 C C . LEU B 1 24 ? -37.5 16.625 21.031 1 61.12 24 LEU B C 1
ATOM 3169 O O . LEU B 1 24 ? -36.531 16.562 21.781 1 61.12 24 LEU B O 1
ATOM 3173 N N . LEU B 1 25 ? -37.625 16.047 19.953 1 61.59 25 LEU B N 1
ATOM 3174 C CA . LEU B 1 25 ? -36.469 15.281 19.469 1 61.59 25 LEU B CA 1
ATOM 3175 C C . LEU B 1 25 ? -35.25 16.188 19.281 1 61.59 25 LEU B C 1
ATOM 3177 O O . LEU B 1 25 ? -34.156 15.812 19.625 1 61.59 25 LEU B O 1
ATOM 3181 N N . ILE B 1 26 ? -35.625 17.328 18.797 1 61.78 26 ILE B N 1
ATOM 3182 C CA . ILE B 1 26 ? -34.562 18.312 18.578 1 61.78 26 ILE B CA 1
ATOM 3183 C C . ILE B 1 26 ? -33.969 18.75 19.922 1 61.78 26 ILE B C 1
ATOM 3185 O O . ILE B 1 26 ? -32.75 18.969 20.031 1 61.78 26 ILE B O 1
ATOM 3189 N N . ASN B 1 27 ? -34.844 18.922 20.859 1 62.28 27 ASN B N 1
ATOM 3190 C CA . ASN B 1 27 ? -34.406 19.312 22.188 1 62.28 27 ASN B CA 1
ATOM 3191 C C . ASN B 1 27 ? -33.594 18.203 22.875 1 62.28 27 ASN B C 1
ATOM 3193 O O . ASN B 1 27 ? -32.625 18.453 23.578 1 62.28 27 ASN B O 1
ATOM 3197 N N . ILE B 1 28 ? -34.031 16.969 22.672 1 61.16 28 ILE B N 1
ATOM 3198 C CA . ILE B 1 28 ? -33.406 15.82 23.297 1 61.16 28 ILE B CA 1
ATOM 3199 C C . ILE B 1 28 ? -32.125 15.477 22.562 1 61.16 28 ILE B C 1
ATOM 3201 O O . ILE B 1 28 ? -31.125 15.086 23.172 1 61.16 28 ILE B O 1
ATOM 3205 N N . PHE B 1 29 ? -32.25 15.719 21.297 1 64.62 29 PHE B N 1
ATOM 3206 C CA . PHE B 1 29 ? -31.094 15.406 20.469 1 64.62 29 PHE B CA 1
ATOM 3207 C C . PHE B 1 29 ? -30.656 16.625 19.656 1 64.62 29 PHE B C 1
ATOM 3209 O O . PHE B 1 29 ? -30.844 16.672 18.438 1 64.62 29 PHE B O 1
ATOM 3216 N N . PRO B 1 30 ? -30.062 17.547 20.438 1 62.22 30 PRO B N 1
ATOM 3217 C CA . PRO B 1 30 ? -29.766 18.828 19.781 1 62.22 30 PRO B CA 1
ATOM 3218 C C . PRO B 1 30 ? -28.875 18.672 18.547 1 62.22 30 PRO B C 1
ATOM 3220 O O . PRO B 1 30 ? -28.906 19.5 17.641 1 62.22 30 PRO B O 1
ATOM 3223 N N . TYR B 1 31 ? -28.219 17.609 18.578 1 67.25 31 TYR B N 1
ATOM 3224 C CA . TYR B 1 31 ? -27.312 17.5 17.453 1 67.25 31 TYR B CA 1
ATOM 3225 C C . TYR B 1 31 ? -27.875 16.594 16.375 1 67.25 31 TYR B C 1
ATOM 3227 O O . TYR B 1 31 ? -27.172 16.25 15.414 1 67.25 31 TYR B O 1
ATOM 3235 N N . MET B 1 32 ? -29.125 16.219 16.484 1 70.44 32 MET B N 1
ATOM 3236 C CA . MET B 1 32 ? -29.75 15.312 15.531 1 70.44 32 MET B CA 1
ATOM 3237 C C . MET B 1 32 ? -29.781 15.938 14.141 1 70.44 32 MET B C 1
ATOM 3239 O O . MET B 1 32 ? -29.641 15.242 13.133 1 70.44 32 MET B O 1
ATOM 3243 N N . TYR B 1 33 ? -29.969 17.266 14.234 1 69.56 33 TYR B N 1
ATOM 3244 C CA . TYR B 1 33 ? -30.016 17.953 12.945 1 69.56 33 TYR B CA 1
ATOM 3245 C C . TYR B 1 33 ? -28.672 17.844 12.227 1 69.56 33 TYR B C 1
ATOM 3247 O O . TYR B 1 33 ? -28.625 17.625 11.008 1 69.56 33 TYR B O 1
ATOM 3255 N N . VAL B 1 34 ? -27.625 18.031 13.008 1 68.06 34 VAL B N 1
ATOM 3256 C CA . VAL B 1 34 ? -26.297 17.922 12.414 1 68.06 34 VAL B CA 1
ATOM 3257 C C . VAL B 1 34 ? -26.094 16.5 11.875 1 68.06 34 VAL B C 1
ATOM 3259 O O . VAL B 1 34 ? -25.609 16.328 10.758 1 68.06 34 VAL B O 1
ATOM 3262 N N . ASP B 1 35 ? -26.578 15.586 12.578 1 72.75 35 ASP B N 1
ATOM 3263 C CA . ASP B 1 35 ? -26.453 14.195 12.164 1 72.75 35 ASP B CA 1
ATOM 3264 C C . ASP B 1 35 ? -27.25 13.93 10.891 1 72.75 35 ASP B C 1
ATOM 3266 O O . ASP B 1 35 ? -26.781 13.242 9.984 1 72.75 35 ASP B O 1
ATOM 3270 N N . PHE B 1 36 ? -28.406 14.477 10.898 1 71.62 36 PHE B N 1
ATOM 3271 C CA . PHE B 1 36 ? -29.266 14.305 9.727 1 71.62 36 PHE B CA 1
ATOM 3272 C C . PHE B 1 36 ? -28.625 14.938 8.492 1 71.62 36 PHE B C 1
ATOM 3274 O O . PHE B 1 36 ? -28.672 14.359 7.406 1 71.62 36 PHE B O 1
ATOM 3281 N N . VAL B 1 37 ? -28.031 16.031 8.711 1 69.38 37 VAL B N 1
ATOM 3282 C CA . VAL B 1 37 ? -27.391 16.719 7.602 1 69.38 37 VAL B CA 1
ATOM 3283 C C . VAL B 1 37 ? -26.25 15.875 7.043 1 69.38 37 VAL B C 1
ATOM 3285 O O . VAL B 1 37 ? -26.078 15.773 5.824 1 69.38 37 VAL B O 1
ATOM 3288 N N . TYR B 1 38 ? -25.578 15.289 7.898 1 72.12 38 TYR B N 1
ATOM 3289 C CA . TYR B 1 38 ? -24.484 14.438 7.453 1 72.12 38 TYR B CA 1
ATOM 3290 C C . TYR B 1 38 ? -25 13.242 6.664 1 72.12 38 TYR B C 1
ATOM 3292 O O . TYR B 1 38 ? -24.391 12.812 5.688 1 72.12 38 TYR B O 1
ATOM 3300 N N . LEU B 1 39 ? -26.141 12.805 6.98 1 71.81 39 LEU B N 1
ATOM 3301 C CA . LEU B 1 39 ? -26.719 11.625 6.344 1 71.81 39 LEU B CA 1
ATOM 3302 C C . LEU B 1 39 ? -27.25 11.961 4.957 1 71.81 39 LEU B C 1
ATOM 3304 O O . LEU B 1 39 ? -27.203 11.125 4.051 1 71.81 39 LEU B O 1
ATOM 3308 N N . ILE B 1 40 ? -27.672 13.188 4.789 1 74.69 40 ILE B N 1
ATOM 3309 C CA . ILE B 1 40 ? -28.281 13.516 3.51 1 74.69 40 ILE B CA 1
ATOM 3310 C C . ILE B 1 40 ? -27.297 14.305 2.65 1 74.69 40 ILE B C 1
ATOM 3312 O O . ILE B 1 40 ? -27.609 14.695 1.525 1 74.69 40 ILE B O 1
ATOM 3316 N N . ARG B 1 41 ? -26.125 14.531 3.137 1 71.62 41 ARG B N 1
ATOM 3317 C CA . ARG B 1 41 ? -25.078 15.312 2.484 1 71.62 41 ARG B CA 1
ATOM 3318 C C . ARG B 1 41 ? -24.859 14.844 1.049 1 71.62 41 ARG B C 1
ATOM 3320 O O . ARG B 1 41 ? -24.688 15.664 0.146 1 71.62 41 ARG B O 1
ATOM 3327 N N . PRO B 1 42 ? -24.969 13.555 0.785 1 72.44 42 PRO B N 1
ATOM 3328 C CA . PRO B 1 42 ? -24.734 13.109 -0.589 1 72.44 42 PRO B CA 1
ATOM 3329 C C . PRO B 1 42 ? -25.75 13.656 -1.578 1 72.44 42 PRO B C 1
ATOM 3331 O O . PRO B 1 42 ? -25.516 13.641 -2.789 1 72.44 42 PRO B O 1
ATOM 3334 N N . LEU B 1 43 ? -26.781 14.133 -1.104 1 71.56 43 LEU B N 1
ATOM 3335 C CA . LEU B 1 43 ? -27.844 14.617 -1.981 1 71.56 43 LEU B CA 1
ATOM 3336 C C . LEU B 1 43 ? -27.484 15.977 -2.572 1 71.56 43 LEU B C 1
ATOM 3338 O O . LEU B 1 43 ? -27.953 16.328 -3.662 1 71.56 43 LEU B O 1
ATOM 3342 N N . TRP B 1 44 ? -26.609 16.812 -1.776 1 72.38 44 TRP B N 1
ATOM 3343 C CA . TRP B 1 44 ? -26.391 18.172 -2.281 1 72.38 44 TRP B CA 1
ATOM 3344 C C . TRP B 1 44 ? -24.906 18.5 -2.299 1 72.38 44 TRP B C 1
ATOM 3346 O O . TRP B 1 44 ? -24.484 19.453 -2.963 1 72.38 44 TRP B O 1
ATOM 3356 N N . ASP B 1 45 ? -24.109 17.953 -1.536 1 68.44 45 ASP B N 1
ATOM 3357 C CA . ASP B 1 45 ? -22.703 18.312 -1.366 1 68.44 45 ASP B CA 1
ATOM 3358 C C . ASP B 1 45 ? -21.812 17.5 -2.318 1 68.44 45 ASP B C 1
ATOM 3360 O O . ASP B 1 45 ? -22.078 16.328 -2.582 1 68.44 45 ASP B O 1
ATOM 3364 N N . LYS B 1 46 ? -21.016 18.25 -3.041 1 69.06 46 LYS B N 1
ATOM 3365 C CA . LYS B 1 46 ? -20.062 17.609 -3.949 1 69.06 46 LYS B CA 1
ATOM 3366 C C . LYS B 1 46 ? -18.625 17.875 -3.508 1 69.06 46 LYS B C 1
ATOM 3368 O O . LYS B 1 46 ? -18.359 18.812 -2.77 1 69.06 46 LYS B O 1
ATOM 3373 N N . GLU B 1 47 ? -17.734 17.047 -3.891 1 65.12 47 GLU B N 1
ATOM 3374 C CA . GLU B 1 47 ? -16.328 17.219 -3.559 1 65.12 47 GLU B CA 1
ATOM 3375 C C . GLU B 1 47 ? -15.781 18.531 -4.098 1 65.12 47 GLU B C 1
ATOM 3377 O O . GLU B 1 47 ? -16.062 18.906 -5.242 1 65.12 47 GLU B O 1
ATOM 3382 N N . ILE B 1 48 ? -15.141 19.281 -3.145 1 63.62 48 ILE B N 1
ATOM 3383 C CA . ILE B 1 48 ? -14.672 20.625 -3.467 1 63.62 48 ILE B CA 1
ATOM 3384 C C . ILE B 1 48 ? -13.445 20.531 -4.371 1 63.62 48 ILE B C 1
ATOM 3386 O O . ILE B 1 48 ? -13.344 21.25 -5.363 1 63.62 48 ILE B O 1
ATOM 3390 N N . LEU B 1 49 ? -12.57 19.656 -4.043 1 71 49 LEU B N 1
ATOM 3391 C CA . LEU B 1 49 ? -11.352 19.562 -4.84 1 71 49 LEU B CA 1
ATOM 3392 C C . LEU B 1 49 ? -11.602 18.797 -6.133 1 71 49 LEU B C 1
ATOM 3394 O O . LEU B 1 49 ? -12.234 17.734 -6.121 1 71 49 LEU B O 1
ATOM 3398 N N . LYS B 1 50 ? -11.297 19.406 -7.301 1 79.31 50 LYS B N 1
ATOM 3399 C CA . LYS B 1 50 ? -11.414 18.781 -8.609 1 79.31 50 LYS B CA 1
ATOM 3400 C C . LYS B 1 50 ? -10.039 18.5 -9.219 1 79.31 50 LYS B C 1
ATOM 3402 O O . LYS B 1 50 ? -9.18 19.375 -9.227 1 79.31 50 LYS B O 1
ATOM 3407 N N . TRP B 1 51 ? -9.797 17.328 -9.5 1 88.31 51 TRP B N 1
ATOM 3408 C CA . TRP B 1 51 ? -8.523 16.938 -10.102 1 88.31 51 TRP B CA 1
ATOM 3409 C C . TRP B 1 51 ? -8.68 16.719 -11.602 1 88.31 51 TRP B C 1
ATOM 3411 O O . TRP B 1 51 ? -9.484 15.891 -12.039 1 88.31 51 TRP B O 1
ATOM 3421 N N . ASP B 1 52 ? -7.957 17.578 -12.391 1 91.06 52 ASP B N 1
ATOM 3422 C CA . ASP B 1 52 ? -7.941 17.359 -13.836 1 91.06 52 ASP B CA 1
ATOM 3423 C C . ASP B 1 52 ? -7.133 16.125 -14.195 1 91.06 52 ASP B C 1
ATOM 3425 O O . ASP B 1 52 ? -7.398 15.469 -15.211 1 91.06 52 ASP B O 1
ATOM 3429 N N . GLU B 1 53 ? -6.188 15.883 -13.281 1 93.56 53 GLU B N 1
ATOM 3430 C CA . GLU B 1 53 ? -5.305 14.75 -13.539 1 93.56 53 GLU B CA 1
ATOM 3431 C C . GLU B 1 53 ? -4.824 14.117 -12.242 1 93.56 53 GLU B C 1
ATOM 3433 O O . GLU B 1 53 ? -4.379 14.82 -11.328 1 93.56 53 GLU B O 1
ATOM 3438 N N . ILE B 1 54 ? -5.043 12.891 -12.18 1 94.19 54 ILE B N 1
ATOM 3439 C CA . ILE B 1 54 ? -4.352 12.117 -11.156 1 94.19 54 ILE B CA 1
ATOM 3440 C C . ILE B 1 54 ? -3.176 11.367 -11.789 1 94.19 54 ILE B C 1
ATOM 3442 O O . ILE B 1 54 ? -3.373 10.477 -12.609 1 94.19 54 ILE B O 1
ATOM 3446 N N . MET B 1 55 ? -1.995 11.734 -11.453 1 96.38 55 MET B N 1
ATOM 3447 C CA . MET B 1 55 ? -0.782 11.148 -12.016 1 96.38 55 MET B CA 1
ATOM 3448 C C . MET B 1 55 ? -0.434 9.844 -11.312 1 96.38 55 MET B C 1
ATOM 3450 O O . MET B 1 55 ? -0.463 9.766 -10.086 1 96.38 55 MET B O 1
ATOM 3454 N N . VAL B 1 56 ? -0.122 8.859 -12.164 1 97.69 56 VAL B N 1
ATOM 3455 C CA . VAL B 1 56 ? 0.3 7.57 -11.609 1 97.69 56 VAL B CA 1
ATOM 3456 C C . VAL B 1 56 ? 1.634 7.73 -10.883 1 97.69 56 VAL B C 1
ATOM 3458 O O . VAL B 1 56 ? 2.521 8.445 -11.352 1 97.69 56 VAL B O 1
ATOM 3461 N N . HIS B 1 57 ? 1.737 7.141 -9.75 1 98.19 57 HIS B N 1
ATOM 3462 C CA . HIS B 1 57 ? 3.002 7.094 -9.023 1 98.19 57 HIS B CA 1
ATOM 3463 C C . HIS B 1 57 ? 3.656 5.723 -9.141 1 98.19 57 HIS B C 1
ATOM 3465 O O . HIS B 1 57 ? 3.176 4.75 -8.562 1 98.19 57 HIS B O 1
ATOM 3471 N N . TYR B 1 58 ? 4.75 5.668 -9.898 1 98.44 58 TYR B N 1
ATOM 3472 C CA . TYR B 1 58 ? 5.508 4.434 -10.094 1 98.44 58 TYR B CA 1
ATOM 3473 C C . TYR B 1 58 ? 6.68 4.359 -9.125 1 98.44 58 TYR B C 1
ATOM 3475 O O . TYR B 1 58 ? 7.578 5.203 -9.156 1 98.44 58 TYR B O 1
ATOM 3483 N N . TYR B 1 59 ? 6.664 3.301 -8.289 1 98.12 59 TYR B N 1
ATOM 3484 C CA . TYR B 1 59 ? 7.828 3.109 -7.43 1 98.12 59 TYR B CA 1
ATOM 3485 C C . TYR B 1 59 ? 7.93 1.662 -6.961 1 98.12 59 TYR B C 1
ATOM 3487 O O . TYR B 1 59 ? 6.918 1.041 -6.625 1 98.12 59 TYR B O 1
ATOM 3495 N N . SER B 1 60 ? 9.07 1.145 -6.969 1 97.31 60 SER B N 1
ATOM 3496 C CA . SER B 1 60 ? 9.445 -0.106 -6.316 1 97.31 60 SER B CA 1
ATOM 3497 C C . SER B 1 60 ? 10.867 -0.041 -5.773 1 97.31 60 SER B C 1
ATOM 3499 O O . SER B 1 60 ? 11.727 0.633 -6.348 1 97.31 60 SER B O 1
ATOM 3501 N N . GLU B 1 61 ? 11.078 -0.729 -4.691 1 95.44 61 GLU B N 1
ATOM 3502 C CA . GLU B 1 61 ? 12.422 -0.78 -4.109 1 95.44 61 GLU B CA 1
ATOM 3503 C C . GLU B 1 61 ? 13.43 -1.364 -5.094 1 95.44 61 GLU B C 1
ATOM 3505 O O . GLU B 1 61 ? 13.141 -2.355 -5.77 1 95.44 61 GLU B O 1
ATOM 3510 N N . GLY B 1 62 ? 14.555 -0.707 -5.184 1 93.88 62 GLY B N 1
ATOM 3511 C CA . GLY B 1 62 ? 15.625 -1.234 -6.012 1 93.88 62 GLY B CA 1
ATOM 3512 C C . GLY B 1 62 ? 15.797 -0.485 -7.32 1 93.88 62 GLY B C 1
ATOM 3513 O O . GLY B 1 62 ? 16.797 -0.652 -8.016 1 93.88 62 GLY B O 1
ATOM 3514 N N . LEU B 1 63 ? 14.898 0.366 -7.68 1 97.25 63 LEU B N 1
ATOM 3515 C CA . LEU B 1 63 ? 14.969 1.12 -8.922 1 97.25 63 LEU B CA 1
ATOM 3516 C C . LEU B 1 63 ? 15.984 2.256 -8.82 1 97.25 63 LEU B C 1
ATOM 3518 O O . LEU B 1 63 ? 16.078 2.916 -7.777 1 97.25 63 LEU B O 1
ATOM 3522 N N . THR B 1 64 ? 16.719 2.494 -9.867 1 97.69 64 THR B N 1
ATOM 3523 C CA . THR B 1 64 ? 17.562 3.678 -9.953 1 97.69 64 THR B CA 1
ATOM 3524 C C . THR B 1 64 ? 16.734 4.922 -10.242 1 97.69 64 THR B C 1
ATOM 3526 O O . THR B 1 64 ? 15.562 4.816 -10.641 1 97.69 64 THR B O 1
ATOM 3529 N N . MET B 1 65 ? 17.281 6.094 -10 1 97.69 65 MET B N 1
ATOM 3530 C CA . MET B 1 65 ? 16.562 7.332 -10.289 1 97.69 65 MET B CA 1
ATOM 3531 C C . MET B 1 65 ? 16.203 7.426 -11.766 1 97.69 65 MET B C 1
ATOM 3533 O O . MET B 1 65 ? 15.125 7.906 -12.117 1 97.69 65 MET B O 1
ATOM 3537 N N . GLU B 1 66 ? 17.125 6.977 -12.672 1 98.06 66 GLU B N 1
ATOM 3538 C CA . GLU B 1 66 ? 16.859 6.973 -14.109 1 98.06 66 GLU B CA 1
ATOM 3539 C C . GLU B 1 66 ? 15.633 6.141 -14.438 1 98.06 66 GLU B C 1
ATOM 3541 O O . GLU B 1 66 ? 14.781 6.566 -15.227 1 98.06 66 GLU B O 1
ATOM 3546 N N . GLU B 1 67 ? 15.555 4.961 -13.859 1 98 67 GLU B N 1
ATOM 3547 C CA . GLU B 1 67 ? 14.43 4.062 -14.094 1 98 67 GLU B CA 1
ATOM 3548 C C . GLU B 1 67 ? 13.133 4.648 -13.555 1 98 67 GLU B C 1
ATOM 3550 O O . GLU B 1 67 ? 12.078 4.547 -14.195 1 98 67 GLU B O 1
ATOM 3555 N N . ARG B 1 68 ? 13.203 5.262 -12.352 1 98.12 68 ARG B N 1
ATOM 3556 C CA . ARG B 1 68 ? 12.031 5.875 -11.742 1 98.12 68 ARG B CA 1
ATOM 3557 C C . ARG B 1 68 ? 11.508 7.031 -12.594 1 98.12 68 ARG B C 1
ATOM 3559 O O . ARG B 1 68 ? 10.305 7.125 -12.852 1 98.12 68 ARG B O 1
ATOM 3566 N N . CYS B 1 69 ? 12.43 7.914 -13.016 1 98.56 69 CYS B N 1
ATOM 3567 C CA . CYS B 1 69 ? 12.031 9.031 -13.867 1 98.56 69 CYS B CA 1
ATOM 3568 C C . CYS B 1 69 ? 11.461 8.531 -15.188 1 98.56 69 CYS B C 1
ATOM 3570 O O . CYS B 1 69 ? 10.414 9.008 -15.641 1 98.56 69 CYS B O 1
ATOM 3572 N N . HIS B 1 70 ? 12.086 7.551 -15.773 1 97.94 70 HIS B N 1
ATOM 3573 C CA . HIS B 1 70 ? 11.656 6.996 -17.047 1 97.94 70 HIS B CA 1
ATOM 3574 C C . HIS B 1 70 ? 10.234 6.438 -16.953 1 97.94 70 HIS B C 1
ATOM 3576 O O . HIS B 1 70 ? 9.422 6.637 -17.859 1 97.94 70 HIS B O 1
ATOM 3582 N N . ALA B 1 71 ? 9.953 5.715 -15.883 1 97.5 71 ALA B N 1
ATOM 3583 C CA . ALA B 1 71 ? 8.625 5.125 -15.695 1 97.5 71 ALA B CA 1
ATOM 3584 C C . ALA B 1 71 ? 7.543 6.199 -15.703 1 97.5 71 ALA B C 1
ATOM 3586 O O . ALA B 1 71 ? 6.383 5.914 -16 1 97.5 71 ALA B O 1
ATOM 3587 N N . HIS B 1 72 ? 7.883 7.461 -15.43 1 98.06 72 HIS B N 1
ATOM 3588 C CA . HIS B 1 72 ? 6.926 8.562 -15.375 1 98.06 72 HIS B CA 1
ATOM 3589 C C . HIS B 1 72 ? 6.992 9.406 -16.641 1 98.06 72 HIS B C 1
ATOM 3591 O O . HIS B 1 72 ? 6.332 10.445 -16.734 1 98.06 72 HIS B O 1
ATOM 3597 N N . GLY B 1 73 ? 7.816 8.945 -17.594 1 96.75 73 GLY B N 1
ATOM 3598 C CA . GLY B 1 73 ? 8.016 9.734 -18.797 1 96.75 73 GLY B CA 1
ATOM 3599 C C . GLY B 1 73 ? 8.867 10.969 -18.562 1 96.75 73 GLY B C 1
ATOM 3600 O O . GLY B 1 73 ? 8.758 11.953 -19.297 1 96.75 73 GLY B O 1
ATOM 3601 N N . TRP B 1 74 ? 9.609 11 -17.422 1 98.19 74 TRP B N 1
ATOM 3602 C CA . TRP B 1 74 ? 10.5 12.102 -17.047 1 98.19 74 TRP B CA 1
ATOM 3603 C C . TRP B 1 74 ? 11.961 11.719 -17.281 1 98.19 74 TRP B C 1
ATOM 3605 O O . TRP B 1 74 ? 12.25 10.633 -17.781 1 98.19 74 TRP B O 1
ATOM 3615 N N . THR B 1 75 ? 12.875 12.648 -17.109 1 98.06 75 THR B N 1
ATOM 3616 C CA . THR B 1 75 ? 14.32 12.406 -17.156 1 98.06 75 THR B CA 1
ATOM 3617 C C . THR B 1 75 ? 15 12.961 -15.898 1 98.06 75 THR B C 1
ATOM 3619 O O . THR B 1 75 ? 14.461 13.852 -15.242 1 98.06 75 THR B O 1
ATOM 3622 N N . VAL B 1 76 ? 16.078 12.352 -15.516 1 97.62 76 VAL B N 1
ATOM 3623 C CA . VAL B 1 76 ? 16.828 12.805 -14.352 1 97.62 76 VAL B CA 1
ATOM 3624 C C . VAL B 1 76 ? 17.359 14.219 -14.578 1 97.62 76 VAL B C 1
ATOM 3626 O O . VAL B 1 76 ? 17.859 14.531 -15.664 1 97.62 76 VAL B O 1
ATOM 3629 N N . THR B 1 77 ? 17.188 15.078 -13.609 1 95.56 77 THR B N 1
ATOM 3630 C CA . THR B 1 77 ? 17.734 16.438 -13.695 1 95.56 77 THR B CA 1
ATOM 3631 C C . THR B 1 77 ? 19.25 16.406 -13.75 1 95.56 77 THR B C 1
ATOM 3633 O O . THR B 1 77 ? 19.906 15.844 -12.859 1 95.56 77 THR B O 1
ATOM 3636 N N . PRO B 1 78 ? 19.797 16.953 -14.758 1 92.81 78 PRO B N 1
ATOM 3637 C CA . PRO B 1 78 ? 21.266 17 -14.828 1 92.81 78 PRO B CA 1
ATOM 3638 C C . PRO B 1 78 ? 21.875 17.906 -13.766 1 92.81 78 PRO B C 1
ATOM 3640 O O . PRO B 1 78 ? 21.188 18.781 -13.227 1 92.81 78 PRO B O 1
ATOM 3643 N N . PRO B 1 79 ? 23.047 17.578 -13.43 1 89.88 79 PRO B N 1
ATOM 3644 C CA . PRO B 1 79 ? 23.719 18.516 -12.516 1 89.88 79 PRO B CA 1
ATOM 3645 C C . PRO B 1 79 ? 23.781 19.938 -13.078 1 89.88 79 PRO B C 1
ATOM 3647 O O . PRO B 1 79 ? 23.938 20.125 -14.281 1 89.88 79 PRO B O 1
ATOM 3650 N N . PRO B 1 80 ? 23.547 20.812 -12.164 1 87.94 80 PRO B N 1
ATOM 3651 C CA . PRO B 1 80 ? 23.625 22.188 -12.648 1 87.94 80 PRO B CA 1
ATOM 3652 C C . PRO B 1 80 ? 25.016 22.547 -13.18 1 87.94 80 PRO B C 1
ATOM 3654 O O . PRO B 1 80 ? 26 21.891 -12.82 1 87.94 80 PRO B O 1
ATOM 3657 N N . PRO B 1 81 ? 25 23.531 -14.102 1 87.31 81 PRO B N 1
ATOM 3658 C CA . PRO B 1 81 ? 26.297 23.984 -14.594 1 87.31 81 PRO B CA 1
ATOM 3659 C C . PRO B 1 81 ? 27.25 24.391 -13.469 1 87.31 81 PRO B C 1
ATOM 3661 O O . PRO B 1 81 ? 26.797 24.75 -12.375 1 87.31 81 PRO B O 1
ATOM 3664 N N . GLU B 1 82 ? 28.469 24.297 -13.805 1 86.94 82 GLU B N 1
ATOM 3665 C CA . GLU B 1 82 ? 29.484 24.688 -12.828 1 86.94 82 GLU B CA 1
ATOM 3666 C C . GLU B 1 82 ? 29.219 26.094 -12.289 1 86.94 82 GLU B C 1
ATOM 3668 O O . GLU B 1 82 ? 28.906 27.016 -13.055 1 86.94 82 GLU B O 1
ATOM 3673 N N . GLY B 1 83 ? 29.203 26.375 -11 1 83.56 83 GLY B N 1
ATOM 3674 C CA . GLY B 1 83 ? 29 27.672 -10.375 1 83.56 83 GLY B CA 1
ATOM 3675 C C . GLY B 1 83 ? 27.547 27.922 -9.992 1 83.56 83 GLY B C 1
ATOM 3676 O O . GLY B 1 83 ? 27.25 28.875 -9.281 1 83.56 83 GLY B O 1
ATOM 3677 N N . THR B 1 84 ? 26.641 27.109 -10.602 1 85.19 84 THR B N 1
ATOM 3678 C CA . THR B 1 84 ? 25.234 27.266 -10.266 1 85.19 84 THR B CA 1
ATOM 3679 C C . THR B 1 84 ? 24.828 26.312 -9.148 1 85.19 84 THR B C 1
ATOM 3681 O O . THR B 1 84 ? 25.078 25.109 -9.227 1 85.19 84 THR B O 1
ATOM 3684 N N . PRO B 1 85 ? 24.297 26.922 -8.164 1 87.06 85 PRO B N 1
ATOM 3685 C CA . PRO B 1 85 ? 23.906 26.047 -7.062 1 87.06 85 PRO B CA 1
ATOM 3686 C C . PRO B 1 85 ? 22.75 25.125 -7.426 1 87.06 85 PRO B C 1
ATOM 3688 O O . PRO B 1 85 ? 21.875 25.5 -8.195 1 87.06 85 PRO B O 1
ATOM 3691 N N . LYS B 1 86 ? 22.797 23.938 -6.941 1 90.62 86 LYS B N 1
ATOM 3692 C CA . LYS B 1 86 ? 21.719 22.984 -7.121 1 90.62 86 LYS B CA 1
ATOM 3693 C C . LYS B 1 86 ? 20.469 23.422 -6.371 1 90.62 86 LYS B C 1
ATOM 3695 O O . LYS B 1 86 ? 20.547 24 -5.289 1 90.62 86 LYS B O 1
ATOM 3700 N N . ALA B 1 87 ? 19.328 23.188 -6.922 1 95.31 87 ALA B N 1
ATOM 3701 C CA . ALA B 1 87 ? 18.062 23.484 -6.262 1 95.31 87 ALA B CA 1
ATOM 3702 C C . ALA B 1 87 ? 17.938 22.734 -4.941 1 95.31 87 ALA B C 1
ATOM 3704 O O . ALA B 1 87 ? 18.266 21.547 -4.863 1 95.31 87 ALA B O 1
ATOM 3705 N N . LYS B 1 88 ? 17.484 23.406 -3.928 1 97.5 88 LYS B N 1
ATOM 3706 C CA . LYS B 1 88 ? 17.344 22.828 -2.598 1 97.5 88 LYS B CA 1
ATOM 3707 C C . LYS B 1 88 ? 15.891 22.438 -2.326 1 97.5 88 LYS B C 1
ATOM 3709 O O . LYS B 1 88 ? 14.977 22.922 -3 1 97.5 88 LYS B O 1
ATOM 3714 N N . VAL B 1 89 ? 15.727 21.531 -1.414 1 98.56 89 VAL B N 1
ATOM 3715 C CA . VAL B 1 89 ? 14.398 21.125 -0.971 1 98.56 89 VAL B CA 1
ATOM 3716 C C . VAL B 1 89 ? 14.133 21.656 0.435 1 98.56 89 VAL B C 1
ATOM 3718 O O . VAL B 1 89 ? 14.914 21.406 1.358 1 98.56 89 VAL B O 1
ATOM 3721 N N . TYR B 1 90 ? 13.062 22.422 0.568 1 98.62 90 TYR B N 1
ATOM 3722 C CA . TYR B 1 90 ? 12.617 22.953 1.853 1 98.62 90 TYR B CA 1
ATOM 3723 C C . TYR B 1 90 ? 11.336 22.281 2.309 1 98.62 90 TYR B C 1
ATOM 3725 O O . TYR B 1 90 ? 10.352 22.219 1.562 1 98.62 90 TYR B O 1
ATOM 3733 N N . ASP B 1 91 ? 11.367 21.75 3.459 1 98.5 91 ASP B N 1
ATOM 3734 C CA . ASP B 1 91 ? 10.188 21.172 4.109 1 98.5 91 ASP B CA 1
ATOM 3735 C C . ASP B 1 91 ? 9.641 22.125 5.176 1 98.5 91 ASP B C 1
ATOM 3737 O O . ASP B 1 91 ? 10.203 22.219 6.27 1 98.5 91 ASP B O 1
ATOM 3741 N N . ALA B 1 92 ? 8.477 22.719 4.867 1 97.88 92 ALA B N 1
ATOM 3742 C CA . ALA B 1 92 ? 7.969 23.797 5.723 1 97.88 92 ALA B CA 1
ATOM 3743 C C . ALA B 1 92 ? 6.711 23.359 6.469 1 97.88 92 ALA B C 1
ATOM 3745 O O . ALA B 1 92 ? 5.715 22.969 5.852 1 97.88 92 ALA B O 1
ATOM 3746 N N . VAL B 1 93 ? 6.797 23.438 7.793 1 97.12 93 VAL B N 1
ATOM 3747 C CA . VAL B 1 93 ? 5.621 23.047 8.562 1 97.12 93 VAL B CA 1
ATOM 3748 C C . VAL B 1 93 ? 5.371 24.047 9.688 1 97.12 93 VAL B C 1
ATOM 3750 O O . VAL B 1 93 ? 6.312 24.656 10.203 1 97.12 93 VAL B O 1
ATOM 3753 N N . ILE B 1 94 ? 4.09 24.25 9.984 1 95.12 94 ILE B N 1
ATOM 3754 C CA . ILE B 1 94 ? 3.668 24.938 11.195 1 95.12 94 ILE B CA 1
ATOM 3755 C C . ILE B 1 94 ? 3.443 23.938 12.32 1 95.12 94 ILE B C 1
ATOM 3757 O O . ILE B 1 94 ? 2.607 23.031 12.195 1 95.12 94 ILE B O 1
ATOM 3761 N N . PHE B 1 95 ? 4.234 24.078 13.43 1 95.81 95 PHE B N 1
ATOM 3762 C CA . PHE B 1 95 ? 4.27 23.062 14.469 1 95.81 95 PHE B CA 1
ATOM 3763 C C . PHE B 1 95 ? 3.465 23.5 15.688 1 95.81 95 PHE B C 1
ATOM 3765 O O . PHE B 1 95 ? 3.48 24.688 16.047 1 95.81 95 PHE B O 1
ATOM 3772 N N . SER B 1 96 ? 2.771 22.578 16.25 1 91.94 96 SER B N 1
ATOM 3773 C CA . SER B 1 96 ? 2.043 22.844 17.484 1 91.94 96 SER B CA 1
ATOM 3774 C C . SER B 1 96 ? 2.529 21.938 18.609 1 91.94 96 SER B C 1
ATOM 3776 O O . SER B 1 96 ? 3.469 22.281 19.328 1 91.94 96 SER B O 1
ATOM 3778 N N . VAL B 1 97 ? 2.125 20.594 18.641 1 92.19 97 VAL B N 1
ATOM 3779 C CA . VAL B 1 97 ? 2.484 19.781 19.797 1 92.19 97 VAL B CA 1
ATOM 3780 C C . VAL B 1 97 ? 2.906 18.391 19.344 1 92.19 97 VAL B C 1
ATOM 3782 O O . VAL B 1 97 ? 3.283 17.547 20.156 1 92.19 97 VAL B O 1
ATOM 3785 N N . GLU B 1 98 ? 2.953 18.125 18.078 1 94.31 98 GLU B N 1
ATOM 3786 C CA . GLU B 1 98 ? 3.078 16.766 17.547 1 94.31 98 GLU B CA 1
ATOM 3787 C C . GLU B 1 98 ? 4.543 16.359 17.438 1 94.31 98 GLU B C 1
ATOM 3789 O O . GLU B 1 98 ? 5.012 15.992 16.359 1 94.31 98 GLU B O 1
ATOM 3794 N N . LEU B 1 99 ? 5.199 16.172 18.562 1 97.38 99 LEU B N 1
ATOM 3795 C CA . LEU B 1 99 ? 6.629 15.875 18.594 1 97.38 99 LEU B CA 1
ATOM 3796 C C . LEU B 1 99 ? 6.934 14.555 17.891 1 97.38 99 LEU B C 1
ATOM 3798 O O . LEU B 1 99 ? 7.879 14.469 17.109 1 97.38 99 LEU B O 1
ATOM 3802 N N . ASP B 1 100 ? 6.164 13.508 18.188 1 98.31 100 ASP B N 1
ATOM 3803 C CA . ASP B 1 100 ? 6.418 12.195 17.594 1 98.31 100 ASP B CA 1
ATOM 3804 C C . ASP B 1 100 ? 6.277 12.234 16.078 1 98.31 100 ASP B C 1
ATOM 3806 O O . ASP B 1 100 ? 7.129 11.719 15.359 1 98.31 100 ASP B O 1
ATOM 3810 N N . MET B 1 101 ? 5.215 12.883 15.609 1 98.19 101 MET B N 1
ATOM 3811 C CA . MET B 1 101 ? 4.984 12.961 14.164 1 98.19 101 MET B CA 1
ATOM 3812 C C . MET B 1 101 ? 6.086 13.766 13.484 1 98.19 101 MET B C 1
ATOM 3814 O O . MET B 1 101 ? 6.504 13.438 12.375 1 98.19 101 MET B O 1
ATOM 3818 N N . LEU B 1 102 ? 6.473 14.867 14.156 1 98.56 102 LEU B N 1
ATOM 3819 C CA . LEU B 1 102 ? 7.547 15.68 13.586 1 98.56 102 LEU B CA 1
ATOM 3820 C C . LEU B 1 102 ? 8.836 14.875 13.5 1 98.56 102 LEU B C 1
ATOM 3822 O O . LEU B 1 102 ? 9.562 14.969 12.508 1 98.56 102 LEU B O 1
ATOM 3826 N N . GLU B 1 103 ? 9.164 14.125 14.547 1 98.75 103 GLU B N 1
ATOM 3827 C CA . GLU B 1 103 ? 10.352 13.273 14.531 1 98.75 103 GLU B CA 1
ATOM 3828 C C . GLU B 1 103 ? 10.289 12.266 13.383 1 98.75 103 GLU B C 1
ATOM 3830 O O . GLU B 1 103 ? 11.266 12.102 12.641 1 98.75 103 GLU B O 1
ATOM 3835 N N . ILE B 1 104 ? 9.188 11.562 13.242 1 98.75 104 ILE B N 1
ATOM 3836 C CA . ILE B 1 104 ? 8.984 10.578 12.18 1 98.75 104 ILE B CA 1
ATOM 3837 C C . ILE B 1 104 ? 9.172 11.242 10.82 1 98.75 104 ILE B C 1
ATOM 3839 O O . ILE B 1 104 ? 9.867 10.703 9.953 1 98.75 104 ILE B O 1
ATOM 3843 N N . ARG B 1 105 ? 8.586 12.422 10.672 1 98.75 105 ARG B N 1
ATOM 3844 C CA . ARG B 1 105 ? 8.656 13.18 9.43 1 98.75 105 ARG B CA 1
ATOM 3845 C C . ARG B 1 105 ? 10.094 13.547 9.094 1 98.75 105 ARG B C 1
ATOM 3847 O O . ARG B 1 105 ? 10.562 13.297 7.977 1 98.75 105 ARG B O 1
ATOM 3854 N N . MET B 1 106 ? 10.812 14.156 10.047 1 98.88 106 MET B N 1
ATOM 3855 C CA . MET B 1 106 ? 12.172 14.602 9.797 1 98.88 106 MET B CA 1
ATOM 3856 C C . MET B 1 106 ? 13.094 13.422 9.523 1 98.88 106 MET B C 1
ATOM 3858 O O . MET B 1 106 ? 13.992 13.508 8.68 1 98.88 106 MET B O 1
ATOM 3862 N N . ARG B 1 107 ? 12.852 12.312 10.242 1 98.75 107 ARG B N 1
ATOM 3863 C CA . ARG B 1 107 ? 13.648 11.117 10 1 98.75 107 ARG B CA 1
ATOM 3864 C C . ARG B 1 107 ? 13.375 10.539 8.617 1 98.75 107 ARG B C 1
ATOM 3866 O O . ARG B 1 107 ? 14.297 10.078 7.934 1 98.75 107 ARG B O 1
ATOM 3873 N N . GLU B 1 108 ? 12.148 10.523 8.195 1 98.44 108 GLU B N 1
ATOM 3874 C CA . GLU B 1 108 ? 11.758 10.039 6.883 1 98.44 108 GLU B CA 1
ATOM 3875 C C . GLU B 1 108 ? 12.414 10.852 5.77 1 98.44 108 GLU B C 1
ATOM 3877 O O . GLU B 1 108 ? 12.852 10.289 4.762 1 98.44 108 GLU B O 1
ATOM 3882 N N . LEU B 1 109 ? 12.531 12.148 5.961 1 98.62 109 LEU B N 1
ATOM 3883 C CA . LEU B 1 109 ? 12.891 13.055 4.867 1 98.62 109 LEU B CA 1
ATOM 3884 C C . LEU B 1 109 ? 14.336 13.531 5.004 1 98.62 109 LEU B C 1
ATOM 3886 O O . LEU B 1 109 ? 14.82 14.297 4.168 1 98.62 109 LEU B O 1
ATOM 3890 N N . LEU B 1 110 ? 15.039 13.078 6.008 1 98.69 110 LEU B N 1
ATOM 3891 C CA . LEU B 1 110 ? 16.344 13.609 6.402 1 98.69 110 LEU B CA 1
ATOM 3892 C C . LEU B 1 110 ? 17.281 13.656 5.211 1 98.69 110 LEU B C 1
ATOM 3894 O O . LEU B 1 110 ? 17.984 14.656 5.012 1 98.69 110 LEU B O 1
ATOM 3898 N N . ASP B 1 111 ? 17.266 12.656 4.375 1 97.75 111 ASP B N 1
ATOM 3899 C CA . ASP B 1 111 ? 18.297 12.516 3.338 1 97.75 111 ASP B CA 1
ATOM 3900 C C . ASP B 1 111 ? 17.859 13.219 2.053 1 97.75 111 ASP B C 1
ATOM 3902 O O . ASP B 1 111 ? 18.656 13.391 1.133 1 97.75 111 ASP B O 1
ATOM 3906 N N . VAL B 1 112 ? 16.625 13.664 2.025 1 98.31 112 VAL B N 1
ATOM 3907 C CA . VAL B 1 112 ? 16.141 14.18 0.747 1 98.31 112 VAL B CA 1
ATOM 3908 C C . VAL B 1 112 ? 15.688 15.625 0.913 1 98.31 112 VAL B C 1
ATOM 3910 O O . VAL B 1 112 ? 15.188 16.234 -0.035 1 98.31 112 VAL B O 1
ATOM 3913 N N . VAL B 1 113 ? 15.828 16.172 2.068 1 98.5 113 VAL B N 1
ATOM 3914 C CA . VAL B 1 113 ? 15.5 17.562 2.359 1 98.5 113 VAL B CA 1
ATOM 3915 C C . VAL B 1 113 ? 16.75 18.312 2.781 1 98.5 113 VAL B C 1
ATOM 3917 O O . VAL B 1 113 ? 17.594 17.781 3.516 1 98.5 113 VAL B O 1
ATOM 3920 N N . ASP B 1 114 ? 16.906 19.547 2.299 1 98.44 114 ASP B N 1
ATOM 3921 C CA . ASP B 1 114 ? 18.047 20.391 2.662 1 98.44 114 ASP B CA 1
ATOM 3922 C C . ASP B 1 114 ? 17.766 21.188 3.928 1 98.44 114 ASP B C 1
ATOM 3924 O O . ASP B 1 114 ? 18.641 21.375 4.77 1 98.44 114 ASP B O 1
ATOM 3928 N N . HIS B 1 115 ? 16.516 21.656 4.059 1 98.69 115 HIS B N 1
ATOM 3929 C CA . HIS B 1 115 ? 16.156 22.438 5.23 1 98.69 115 HIS B CA 1
ATOM 3930 C C . HIS B 1 115 ? 14.766 22.078 5.738 1 98.69 115 HIS B C 1
ATOM 3932 O O . HIS B 1 115 ? 13.828 21.938 4.949 1 98.69 115 HIS B O 1
ATOM 3938 N N . PHE B 1 116 ? 14.727 21.875 7.004 1 98.81 116 PHE B N 1
ATOM 3939 C CA . PHE B 1 116 ? 13.453 21.781 7.711 1 98.81 116 PHE B CA 1
ATOM 3940 C C . PHE B 1 116 ? 13.062 23.125 8.305 1 98.81 116 PHE B C 1
ATOM 3942 O O . PHE B 1 116 ? 13.703 23.609 9.242 1 98.81 116 PHE B O 1
ATOM 3949 N N . VAL B 1 117 ? 11.992 23.719 7.789 1 98.62 117 VAL B N 1
ATOM 3950 C CA . VAL B 1 117 ? 11.539 25.016 8.266 1 98.62 117 VAL B CA 1
ATOM 3951 C C . VAL B 1 117 ? 10.375 24.828 9.242 1 98.62 117 VAL B C 1
ATOM 3953 O O . VAL B 1 117 ? 9.289 24.406 8.844 1 98.62 117 VAL B O 1
ATOM 3956 N N . VAL B 1 118 ? 10.617 25.156 10.461 1 98.38 118 VAL B N 1
ATOM 3957 C CA . VAL B 1 118 ? 9.625 24.922 11.508 1 98.38 118 VAL B CA 1
ATOM 3958 C C . VAL B 1 118 ? 9.18 26.25 12.109 1 98.38 118 VAL B C 1
ATOM 3960 O O . VAL B 1 118 ? 10.008 27.016 12.625 1 98.38 118 VAL B O 1
ATOM 3963 N N . LEU B 1 119 ? 7.926 26.531 11.969 1 97.75 119 LEU B N 1
ATOM 3964 C CA . LEU B 1 119 ? 7.309 27.719 12.57 1 97.75 119 LEU B CA 1
ATOM 3965 C C . LEU B 1 119 ? 6.426 27.328 13.75 1 97.75 119 LEU B C 1
ATOM 3967 O O . LEU B 1 119 ? 5.594 26.422 13.633 1 97.75 119 LEU B O 1
ATOM 3971 N N . GLU B 1 120 ? 6.629 27.906 14.812 1 96.31 120 GLU B N 1
ATOM 3972 C CA . GLU B 1 120 ? 5.891 27.641 16.047 1 96.31 120 GLU B CA 1
ATOM 3973 C C . GLU B 1 120 ? 5.355 28.938 16.656 1 96.31 120 GLU B C 1
ATOM 3975 O O . GLU B 1 120 ? 5.828 30.031 16.328 1 96.31 120 GLU B O 1
ATOM 3980 N N . SER B 1 121 ? 4.258 28.812 17.359 1 94.44 121 SER B N 1
ATOM 3981 C CA . SER B 1 121 ? 3.682 30 17.984 1 94.44 121 SER B CA 1
ATOM 3982 C C . SER B 1 121 ? 3.395 29.781 19.469 1 94.44 121 SER B C 1
ATOM 3984 O O . SER B 1 121 ? 3.338 28.641 19.922 1 94.44 121 SER B O 1
ATOM 3986 N N . THR B 1 122 ? 3.152 30.891 20.203 1 93.31 122 THR B N 1
ATOM 3987 C CA . THR B 1 122 ? 2.852 30.844 21.641 1 93.31 122 THR B CA 1
ATOM 3988 C C . THR B 1 122 ? 1.354 30.672 21.859 1 93.31 122 THR B C 1
ATOM 3990 O O . THR B 1 122 ? 0.913 30.5 23 1 93.31 122 THR B O 1
ATOM 3993 N N . HIS B 1 123 ? 0.589 30.766 20.828 1 91.5 123 HIS B N 1
ATOM 3994 C CA . HIS B 1 123 ? -0.855 30.594 20.922 1 91.5 123 HIS B CA 1
ATOM 3995 C C . HIS B 1 123 ? -1.364 29.609 19.875 1 91.5 123 HIS B C 1
ATOM 3997 O O . HIS B 1 123 ? -0.737 29.422 18.828 1 91.5 123 HIS B O 1
ATOM 4003 N N . THR B 1 124 ? -2.438 28.922 20.25 1 89.38 124 THR B N 1
ATOM 4004 C CA . THR B 1 124 ? -3.125 28.062 19.281 1 89.38 124 THR B CA 1
ATOM 4005 C C . THR B 1 124 ? -3.895 28.906 18.266 1 89.38 124 THR B C 1
ATOM 4007 O O . THR B 1 124 ? -4 30.125 18.422 1 89.38 124 THR B O 1
ATOM 4010 N N . PHE B 1 125 ? -4.391 28.297 17.266 1 85.75 125 PHE B N 1
ATOM 4011 C CA . PHE B 1 125 ? -5.211 29 16.266 1 85.75 125 PHE B CA 1
ATOM 4012 C C . PHE B 1 125 ? -6.461 29.578 16.922 1 85.75 125 PHE B C 1
ATOM 4014 O O . PHE B 1 125 ? -6.977 30.609 16.484 1 85.75 125 PHE B O 1
ATOM 4021 N N . THR B 1 126 ? -6.883 28.938 18.016 1 84.56 126 THR B N 1
ATOM 4022 C CA . THR B 1 126 ? -8.07 29.406 18.719 1 84.56 126 THR B CA 1
ATOM 4023 C C . THR B 1 126 ? -7.703 30.5 19.734 1 84.56 126 THR B C 1
ATOM 4025 O O . THR B 1 126 ? -8.57 31.016 20.422 1 84.56 126 THR B O 1
ATOM 4028 N N . GLY B 1 127 ? -6.449 30.781 19.875 1 87.31 127 GLY B N 1
ATOM 4029 C CA . GLY B 1 127 ? -6.035 31.906 20.688 1 87.31 127 GLY B CA 1
ATOM 4030 C C . GLY B 1 127 ? -5.598 31.516 22.078 1 87.31 127 GLY B C 1
ATOM 4031 O O . GLY B 1 127 ? -5.234 32.375 22.891 1 87.31 127 GLY B O 1
ATOM 4032 N N . HIS B 1 128 ? -5.566 30.297 22.328 1 88.12 128 HIS B N 1
ATOM 4033 C CA . HIS B 1 128 ? -5.141 29.844 23.641 1 88.12 128 HIS B CA 1
ATOM 4034 C C . HIS B 1 128 ? -3.621 29.797 23.75 1 88.12 128 HIS B C 1
ATOM 4036 O O . HIS B 1 128 ? -2.943 29.422 22.781 1 88.12 128 HIS B O 1
ATOM 4042 N N . GLU B 1 129 ? -3.189 30.141 24.938 1 90.62 129 GLU B N 1
ATOM 4043 C CA . GLU B 1 129 ? -1.75 30.094 25.172 1 90.62 129 GLU B CA 1
ATOM 4044 C C . GLU B 1 129 ? -1.233 28.656 25.172 1 90.62 129 GLU B C 1
ATOM 4046 O O . GLU B 1 129 ? -1.915 27.75 25.641 1 90.62 129 GLU B O 1
ATOM 4051 N N . LYS B 1 130 ? -0.102 28.469 24.625 1 89.44 130 LYS B N 1
ATOM 4052 C CA . LYS B 1 130 ? 0.56 27.172 24.656 1 89.44 130 LYS B CA 1
ATOM 4053 C C . LYS B 1 130 ? 2.074 27.328 24.75 1 89.44 130 LYS B C 1
ATOM 4055 O O . LYS B 1 130 ? 2.615 28.391 24.422 1 89.44 130 LYS B O 1
ATOM 4060 N N . GLU B 1 131 ? 2.773 26.359 25.188 1 92.25 131 GLU B N 1
ATOM 4061 C CA . GLU B 1 131 ? 4.23 26.359 25.25 1 92.25 131 GLU B CA 1
ATOM 4062 C C . GLU B 1 131 ? 4.848 26.219 23.859 1 92.25 131 GLU B C 1
ATOM 4064 O O . GLU B 1 131 ? 4.199 25.734 22.938 1 92.25 131 GLU B O 1
ATOM 4069 N N . LEU B 1 132 ? 6.062 26.734 23.766 1 96.25 132 LEU B N 1
ATOM 4070 C CA . LEU B 1 132 ? 6.863 26.453 22.594 1 96.25 132 LEU B CA 1
ATOM 4071 C C . LEU B 1 132 ? 7.465 25.047 22.672 1 96.25 132 LEU B C 1
ATOM 4073 O O . LEU B 1 132 ? 8.656 24.891 22.953 1 96.25 132 LEU B O 1
ATOM 4077 N N . VAL B 1 133 ? 6.664 24.125 22.312 1 96.06 133 VAL B N 1
ATOM 4078 C CA . VAL B 1 133 ? 6.934 22.719 22.562 1 96.06 133 VAL B CA 1
ATOM 4079 C C . VAL B 1 133 ? 8.172 22.281 21.781 1 96.06 133 VAL B C 1
ATOM 4081 O O . VAL B 1 133 ? 9 21.531 22.297 1 96.06 133 VAL B O 1
ATOM 4084 N N . PHE B 1 134 ? 8.328 22.734 20.578 1 97.75 134 PHE B N 1
ATOM 4085 C CA . PHE B 1 134 ? 9.5 22.375 19.781 1 97.75 134 PHE B CA 1
ATOM 4086 C C . PHE B 1 134 ? 10.773 22.922 20.406 1 97.75 134 PHE B C 1
ATOM 4088 O O . PHE B 1 134 ? 11.75 22.188 20.578 1 97.75 134 PHE B O 1
ATOM 4095 N N . ALA B 1 135 ? 10.68 24.188 20.672 1 97.5 135 ALA B N 1
ATOM 4096 C CA . ALA B 1 135 ? 11.852 24.828 21.281 1 97.5 135 ALA B CA 1
ATOM 4097 C C . ALA B 1 135 ? 12.266 24.125 22.562 1 97.5 135 ALA B C 1
ATOM 4099 O O . ALA B 1 135 ? 13.461 23.922 22.797 1 97.5 135 ALA B O 1
ATOM 4100 N N . LYS B 1 136 ? 11.328 23.734 23.297 1 97.56 136 LYS B N 1
ATOM 4101 C CA . LYS B 1 136 ? 11.594 23.109 24.594 1 97.56 136 LYS B CA 1
ATOM 4102 C C . LYS B 1 136 ? 12.148 21.688 24.406 1 97.56 136 LYS B C 1
ATOM 4104 O O . LYS B 1 136 ? 12.766 21.141 25.312 1 97.56 136 LYS B O 1
ATOM 4109 N N . ASN B 1 137 ? 11.906 21.109 23.281 1 97.81 137 ASN B N 1
ATOM 4110 C CA . ASN B 1 137 ? 12.344 19.75 23.031 1 97.81 137 ASN B CA 1
ATOM 4111 C C . ASN B 1 137 ? 13.352 19.672 21.875 1 97.81 137 ASN B C 1
ATOM 4113 O O . ASN B 1 137 ? 13.422 18.672 21.172 1 97.81 137 ASN B O 1
ATOM 4117 N N . ARG B 1 138 ? 14.07 20.719 21.703 1 97.38 138 ARG B N 1
ATOM 4118 C CA . ARG B 1 138 ? 14.977 20.859 20.578 1 97.38 138 ARG B CA 1
ATOM 4119 C C . ARG B 1 138 ? 16 19.734 20.562 1 97.38 138 ARG B C 1
ATOM 4121 O O . ARG B 1 138 ? 16.438 19.297 19.484 1 97.38 138 ARG B O 1
ATOM 4128 N N . LYS B 1 139 ? 16.406 19.219 21.688 1 98.06 139 LYS B N 1
ATOM 4129 C CA . LYS B 1 139 ? 17.391 18.156 21.797 1 98.06 139 LYS B CA 1
ATOM 4130 C C . LYS B 1 139 ? 16.938 16.891 21.078 1 98.06 139 LYS B C 1
ATOM 4132 O O . LYS B 1 139 ? 17.734 16.156 20.516 1 98.06 139 LYS B O 1
ATOM 4137 N N . ARG B 1 140 ? 15.648 16.641 21.141 1 97.94 140 ARG B N 1
ATOM 4138 C CA . ARG B 1 140 ? 15.055 15.469 20.484 1 97.94 140 ARG B CA 1
ATOM 4139 C C . ARG B 1 140 ? 15.328 15.484 18.984 1 97.94 140 ARG B C 1
ATOM 4141 O O . ARG B 1 140 ? 15.328 14.438 18.344 1 97.94 140 ARG B O 1
ATOM 4148 N N . PHE B 1 141 ? 15.648 16.641 18.469 1 98.56 141 PHE B N 1
ATOM 4149 C CA . PHE B 1 141 ? 15.805 16.797 17.031 1 98.56 141 PHE B CA 1
ATOM 4150 C C . PHE B 1 141 ? 17.25 17.109 16.688 1 98.56 141 PHE B C 1
ATOM 4152 O O . PHE B 1 141 ? 17.531 17.609 15.586 1 98.56 141 PHE B O 1
ATOM 4159 N N . GLU B 1 142 ? 18.172 16.797 17.5 1 98.5 142 GLU B N 1
ATOM 4160 C CA . GLU B 1 142 ? 19.578 17.078 17.297 1 98.5 142 GLU B CA 1
ATOM 4161 C C . GLU B 1 142 ? 20.109 16.422 16.031 1 98.5 142 GLU B C 1
ATOM 4163 O O . GLU B 1 142 ? 20.984 16.969 15.352 1 98.5 142 GLU B O 1
ATOM 4168 N N . PHE B 1 143 ? 19.547 15.289 15.672 1 98.25 143 PHE B N 1
ATOM 4169 C CA . PHE B 1 143 ? 19.969 14.531 14.5 1 98.25 143 PHE B CA 1
ATOM 4170 C C . PHE B 1 143 ? 19.812 15.367 13.234 1 98.25 143 PHE B C 1
ATOM 4172 O O . PHE B 1 143 ? 20.453 15.094 12.219 1 98.25 143 PHE B O 1
ATOM 4179 N N . ALA B 1 144 ? 18.984 16.453 13.227 1 98.5 144 ALA B N 1
ATOM 4180 C CA . ALA B 1 144 ? 18.719 17.281 12.055 1 98.5 144 ALA B CA 1
ATOM 4181 C C . ALA B 1 144 ? 19.062 18.734 12.32 1 98.5 144 ALA B C 1
ATOM 4183 O O . ALA B 1 144 ? 18.656 19.625 11.586 1 98.5 144 ALA B O 1
ATOM 4184 N N . GLU B 1 145 ? 19.781 19.016 13.336 1 98.06 145 GLU B N 1
ATOM 4185 C CA . GLU B 1 145 ? 20 20.375 13.812 1 98.06 145 GLU B CA 1
ATOM 4186 C C . GLU B 1 145 ? 20.578 21.266 12.711 1 98.06 145 GLU B C 1
ATOM 4188 O O . GLU B 1 145 ? 20.172 22.422 12.57 1 98.06 145 GLU B O 1
ATOM 4193 N N . ASP B 1 146 ? 21.469 20.781 11.914 1 97.88 146 ASP B N 1
ATOM 4194 C CA . ASP B 1 146 ? 22.156 21.562 10.891 1 97.88 146 ASP B CA 1
ATOM 4195 C C . ASP B 1 146 ? 21.188 21.938 9.758 1 97.88 146 ASP B C 1
ATOM 4197 O O . ASP B 1 146 ? 21.484 22.828 8.961 1 97.88 146 ASP B O 1
ATOM 4201 N N . LYS B 1 147 ? 20.047 21.297 9.711 1 98.5 147 LYS B N 1
ATOM 4202 C CA . LYS B 1 147 ? 19.109 21.531 8.617 1 98.5 147 LYS B CA 1
ATOM 4203 C C . LYS B 1 147 ? 17.906 22.328 9.086 1 98.5 147 LYS B C 1
ATOM 4205 O O . LYS B 1 147 ? 17.094 22.766 8.273 1 98.5 147 LYS B O 1
ATOM 4210 N N . ILE B 1 148 ? 17.781 22.578 10.352 1 98.62 148 ILE B N 1
ATOM 4211 C CA . ILE B 1 148 ? 16.562 23.172 10.898 1 98.62 148 ILE B CA 1
ATOM 4212 C C . ILE B 1 148 ? 16.641 24.688 10.852 1 98.62 148 ILE B C 1
ATOM 4214 O O . ILE B 1 148 ? 17.641 25.281 11.273 1 98.62 148 ILE B O 1
ATOM 4218 N N . ILE B 1 149 ? 15.719 25.266 10.258 1 98.56 149 ILE B N 1
ATOM 4219 C CA . ILE B 1 149 ? 15.406 26.688 10.375 1 98.56 149 ILE B CA 1
ATOM 4220 C C . ILE B 1 149 ? 14.172 26.875 11.242 1 98.56 149 ILE B C 1
ATOM 4222 O O . ILE B 1 149 ? 13.086 26.391 10.906 1 98.56 149 ILE B O 1
ATOM 4226 N N . TYR B 1 150 ? 14.367 27.516 12.344 1 98.12 150 TYR B N 1
ATOM 4227 C CA . TYR B 1 150 ? 13.305 27.625 13.336 1 98.12 150 TYR B CA 1
ATOM 4228 C C . TYR B 1 150 ? 12.984 29.078 13.641 1 98.12 150 TYR B C 1
ATOM 4230 O O . TYR B 1 150 ? 13.883 29.922 13.719 1 98.12 150 TYR B O 1
ATOM 4238 N N . LYS B 1 151 ? 11.703 29.375 13.773 1 97.88 151 LYS B N 1
ATOM 4239 C CA . LYS B 1 151 ? 11.242 30.672 14.242 1 97.88 151 LYS B CA 1
ATOM 4240 C C . LYS B 1 151 ? 10.016 30.531 15.133 1 97.88 151 LYS B C 1
ATOM 4242 O O . LYS B 1 151 ? 9.125 29.734 14.852 1 97.88 151 LYS B O 1
ATOM 4247 N N . ALA B 1 152 ? 9.992 31.219 16.188 1 96.75 152 ALA B N 1
ATOM 4248 C CA . ALA B 1 152 ? 8.82 31.359 17.047 1 96.75 152 ALA B CA 1
ATOM 4249 C C . ALA B 1 152 ? 8.094 32.688 16.781 1 96.75 152 ALA B C 1
ATOM 4251 O O . ALA B 1 152 ? 8.734 33.719 16.641 1 96.75 152 ALA B O 1
ATOM 4252 N N . VAL B 1 153 ? 6.855 32.594 16.641 1 93.94 153 VAL B N 1
ATOM 4253 C CA . VAL B 1 153 ? 6.039 33.75 16.359 1 93.94 153 VAL B CA 1
ATOM 4254 C C . VAL B 1 153 ? 5.141 34.062 17.562 1 93.94 153 VAL B C 1
ATOM 4256 O O . VAL B 1 153 ? 4.371 33.188 18 1 93.94 153 VAL B O 1
ATOM 4259 N N . PRO B 1 154 ? 5.273 35.25 18.031 1 89.31 154 PRO B N 1
ATOM 4260 C CA . PRO B 1 154 ? 4.355 35.625 19.109 1 89.31 154 PRO B CA 1
ATOM 4261 C C . PRO B 1 154 ? 2.949 35.938 18.609 1 89.31 154 PRO B C 1
ATOM 4263 O O . PRO B 1 154 ? 2.766 36.906 17.844 1 89.31 154 PRO B O 1
ATOM 4266 N N . LEU B 1 155 ? 2.113 35 18.766 1 85.94 155 LEU B N 1
ATOM 4267 C CA . LEU B 1 155 ? 0.709 35.281 18.484 1 85.94 155 LEU B CA 1
ATOM 4268 C C . LEU B 1 155 ? -0.026 35.688 19.75 1 85.94 155 LEU B C 1
ATOM 4270 O O . LEU B 1 155 ? 0.5 35.531 20.859 1 85.94 155 LEU B O 1
ATOM 4274 N N . GLY B 1 156 ? -1.167 36.438 19.562 1 83.5 156 GLY B N 1
ATOM 4275 C CA . GLY B 1 156 ? -2.014 36.812 20.703 1 83.5 156 GLY B CA 1
ATOM 4276 C C . GLY B 1 156 ? -3.361 36.125 20.672 1 83.5 156 GLY B C 1
ATOM 4277 O O . GLY B 1 156 ? -3.604 35.25 19.828 1 83.5 156 GLY B O 1
ATOM 4278 N N . PRO B 1 157 ? -4.074 36.375 21.781 1 87.75 157 PRO B N 1
ATOM 4279 C CA . PRO B 1 157 ? -5.449 35.875 21.75 1 87.75 157 PRO B CA 1
ATOM 4280 C C . PRO B 1 157 ? -6.207 36.281 20.484 1 87.75 157 PRO B C 1
ATOM 4282 O O . PRO B 1 157 ? -5.785 37.219 19.781 1 87.75 157 PRO B O 1
ATOM 4285 N N . LEU B 1 158 ? -7.188 35.438 20.219 1 88 158 LEU B N 1
ATOM 4286 C CA . LEU B 1 158 ? -8.016 35.812 19.078 1 88 158 LEU B CA 1
ATOM 4287 C C . LEU B 1 158 ? -8.68 37.188 19.297 1 88 158 LEU B C 1
ATOM 4289 O O . LEU B 1 158 ? -9.281 37.406 20.359 1 88 158 LEU B O 1
ATOM 4293 N N . PRO B 1 159 ? -8.477 38.062 18.375 1 88.31 159 PRO B N 1
ATOM 4294 C CA . PRO B 1 159 ? -9.234 39.312 18.484 1 88.31 159 PRO B CA 1
ATOM 4295 C C . PRO B 1 159 ? -10.742 39.094 18.547 1 88.31 159 PRO B C 1
ATOM 4297 O O . PRO B 1 159 ? -11.242 38.094 18.016 1 88.31 159 PRO B O 1
ATOM 4300 N N . PRO B 1 160 ? -11.406 40.031 19.188 1 87 160 PRO B N 1
ATOM 4301 C CA . PRO B 1 160 ? -12.859 39.875 19.281 1 87 160 PRO B CA 1
ATOM 4302 C C . PRO B 1 160 ? -13.531 39.688 17.922 1 87 160 PRO B C 1
ATOM 4304 O O . PRO B 1 160 ? -13.227 40.406 16.984 1 87 160 PRO B O 1
ATOM 4307 N N . GLY B 1 161 ? -14.336 38.656 17.828 1 85.81 161 GLY B N 1
ATOM 4308 C CA . GLY B 1 161 ? -15.125 38.406 16.625 1 85.81 161 GLY B CA 1
ATOM 4309 C C . GLY B 1 161 ? -14.375 37.625 15.57 1 85.81 161 GLY B C 1
ATOM 4310 O O . GLY B 1 161 ? -14.945 37.219 14.555 1 85.81 161 GLY B O 1
ATOM 4311 N N . GLN B 1 162 ? -13.148 37.406 15.797 1 83 162 GLN B N 1
ATOM 4312 C CA . GLN B 1 162 ? -12.367 36.719 14.789 1 83 162 GLN B CA 1
ATOM 4313 C C . GLN B 1 162 ? -12.445 35.188 15.008 1 83 162 GLN B C 1
ATOM 4315 O O . GLN B 1 162 ? -12.703 34.75 16.125 1 83 162 GLN B O 1
ATOM 4320 N N . GLU B 1 163 ? -12.32 34.5 13.844 1 83.88 163 GLU B N 1
ATOM 4321 C CA . GLU B 1 163 ? -12.289 33.031 13.844 1 83.88 163 GLU B CA 1
ATOM 4322 C C . GLU B 1 163 ? -10.859 32.5 13.789 1 83.88 163 GLU B C 1
ATOM 4324 O O . GLU B 1 163 ? -9.93 33.25 13.453 1 83.88 163 GLU B O 1
ATOM 4329 N N . PRO B 1 164 ? -10.711 31.312 14.188 1 81.88 164 PRO B N 1
ATOM 4330 C CA . PRO B 1 164 ? -9.367 30.719 14.234 1 81.88 164 PRO B CA 1
ATOM 4331 C C . PRO B 1 164 ? -8.602 30.891 12.93 1 81.88 164 PRO B C 1
ATOM 4333 O O . PRO B 1 164 ? -7.363 30.891 12.93 1 81.88 164 PRO B O 1
ATOM 4336 N N . TRP B 1 165 ? -9.227 31.094 11.867 1 82.44 165 TRP B N 1
ATOM 4337 C CA . TRP B 1 165 ? -8.594 31.281 10.57 1 82.44 165 TRP B CA 1
ATOM 4338 C C . TRP B 1 165 ? -7.738 32.531 10.547 1 82.44 165 TRP B C 1
ATOM 4340 O O . TRP B 1 165 ? -6.805 32.656 9.75 1 82.44 165 TRP B O 1
ATOM 4350 N N . PHE B 1 166 ? -8.078 33.469 11.445 1 86.06 166 PHE B N 1
ATOM 4351 C CA . PHE B 1 166 ? -7.309 34.719 11.578 1 86.06 166 PHE B CA 1
ATOM 4352 C C . PHE B 1 166 ? -5.867 34.406 11.984 1 86.06 166 PHE B C 1
ATOM 4354 O O . PHE B 1 166 ? -4.93 34.812 11.297 1 86.06 166 PHE B O 1
ATOM 4361 N N . ASN B 1 167 ? -5.707 33.625 13.07 1 87.69 167 ASN B N 1
ATOM 4362 C CA . ASN B 1 167 ? -4.383 33.25 13.539 1 87.69 167 ASN B CA 1
ATOM 4363 C C . ASN B 1 167 ? -3.688 32.312 12.547 1 87.69 167 ASN B C 1
ATOM 4365 O O . ASN B 1 167 ? -2.473 32.406 12.352 1 87.69 167 ASN B O 1
ATOM 4369 N N . GLU B 1 168 ? -4.406 31.422 11.969 1 86.94 168 GLU B N 1
ATOM 4370 C CA . GLU B 1 168 ? -3.844 30.531 10.953 1 86.94 168 GLU B CA 1
ATOM 4371 C C . GLU B 1 168 ? -3.246 31.312 9.797 1 86.94 168 GLU B C 1
ATOM 4373 O O . GLU B 1 168 ? -2.146 31.016 9.328 1 86.94 168 GLU B O 1
ATOM 4378 N N . GLY B 1 169 ? -4.008 32.281 9.336 1 87.69 169 GLY B N 1
ATOM 4379 C CA . GLY B 1 169 ? -3.52 33.156 8.273 1 87.69 169 GLY B CA 1
ATOM 4380 C C . GLY B 1 169 ? -2.25 33.875 8.648 1 87.69 169 GLY B C 1
ATOM 4381 O O . GLY B 1 169 ? -1.323 34 7.84 1 87.69 169 GLY B O 1
ATOM 4382 N N . ALA B 1 170 ? -2.258 34.406 9.828 1 91.38 170 ALA B N 1
ATOM 4383 C CA . ALA B 1 170 ? -1.073 35.094 10.32 1 91.38 170 ALA B CA 1
ATOM 4384 C C . ALA B 1 170 ? 0.143 34.188 10.328 1 91.38 170 ALA B C 1
ATOM 4386 O O . ALA B 1 170 ? 1.247 34.594 9.969 1 91.38 170 ALA B O 1
ATOM 4387 N N . MET B 1 171 ? -0.06 32.969 10.758 1 92.75 171 MET B N 1
ATOM 4388 C CA . MET B 1 171 ? 1.031 32 10.797 1 92.75 171 MET B CA 1
ATOM 4389 C C . MET B 1 171 ? 1.547 31.703 9.391 1 92.75 171 MET B C 1
ATOM 4391 O O . MET B 1 171 ? 2.754 31.578 9.18 1 92.75 171 MET B O 1
ATOM 4395 N N . ARG B 1 172 ? 0.7 31.578 8.469 1 92.75 172 ARG B N 1
ATOM 4396 C CA . ARG B 1 172 ? 1.091 31.281 7.09 1 92.75 172 ARG B CA 1
ATOM 4397 C C . ARG B 1 172 ? 1.847 32.469 6.48 1 92.75 172 ARG B C 1
ATOM 4399 O O . ARG B 1 172 ? 2.789 32.281 5.711 1 92.75 172 ARG B O 1
ATOM 4406 N N . ASP B 1 173 ? 1.397 33.688 6.84 1 94.12 173 ASP B N 1
ATOM 4407 C CA . ASP B 1 173 ? 2.137 34.875 6.418 1 94.12 173 ASP B CA 1
ATOM 4408 C C . ASP B 1 173 ? 3.553 34.875 6.992 1 94.12 173 ASP B C 1
ATOM 4410 O O . ASP B 1 173 ? 4.512 35.188 6.281 1 94.12 173 ASP B O 1
ATOM 4414 N N . GLN B 1 174 ? 3.588 34.562 8.203 1 95.75 174 GLN B N 1
ATOM 4415 C CA . GLN B 1 174 ? 4.895 34.5 8.852 1 95.75 174 GLN B CA 1
ATOM 4416 C C . GLN B 1 174 ? 5.781 33.438 8.227 1 95.75 174 GLN B C 1
ATOM 4418 O O . GLN B 1 174 ? 6.996 33.625 8.117 1 95.75 174 GLN B O 1
ATOM 4423 N N . MET B 1 175 ? 5.254 32.281 7.879 1 96.62 175 MET B N 1
ATOM 4424 C CA . MET B 1 175 ? 6.016 31.25 7.195 1 96.62 175 MET B CA 1
ATOM 4425 C C . MET B 1 175 ? 6.559 31.75 5.863 1 96.62 175 MET B C 1
ATOM 4427 O O . MET B 1 175 ? 7.711 31.484 5.52 1 96.62 175 MET B O 1
ATOM 4431 N N . THR B 1 176 ? 5.703 32.469 5.113 1 96.19 176 THR B N 1
ATOM 4432 C CA . THR B 1 176 ? 6.133 33.062 3.846 1 96.19 176 THR B CA 1
ATOM 4433 C C . THR B 1 176 ? 7.336 33.969 4.047 1 96.19 176 THR B C 1
ATOM 4435 O O . THR B 1 176 ? 8.32 33.875 3.307 1 96.19 176 THR B O 1
ATOM 4438 N N . ILE B 1 177 ? 7.227 34.812 5.055 1 96 177 ILE B N 1
ATOM 4439 C CA . ILE B 1 177 ? 8.305 35.719 5.371 1 96 177 ILE B CA 1
ATOM 4440 C C . ILE B 1 177 ? 9.562 34.969 5.758 1 96 177 ILE B C 1
ATOM 4442 O O . ILE B 1 177 ? 10.664 35.281 5.305 1 96 177 ILE B O 1
ATOM 4446 N N . LEU B 1 178 ? 9.391 33.938 6.602 1 97.19 178 LEU B N 1
ATOM 4447 C CA . LEU B 1 178 ? 10.516 33.125 7.051 1 97.19 178 LEU B CA 1
ATOM 4448 C C . LEU B 1 178 ? 11.203 32.469 5.867 1 97.19 178 LEU B C 1
ATOM 4450 O O . LEU B 1 178 ? 12.438 32.438 5.797 1 97.19 178 LEU B O 1
ATOM 4454 N N . LEU B 1 179 ? 10.484 31.906 4.93 1 96.69 179 LEU B N 1
ATOM 4455 C CA . LEU B 1 179 ? 11.039 31.266 3.74 1 96.69 179 LEU B CA 1
ATOM 4456 C C . LEU B 1 179 ? 11.828 32.25 2.906 1 96.69 179 LEU B C 1
ATOM 4458 O O . LEU B 1 179 ? 12.961 31.984 2.51 1 96.69 179 LEU B O 1
ATOM 4462 N N . ARG B 1 180 ? 11.305 33.406 2.74 1 95.62 180 ARG B N 1
ATOM 4463 C CA . ARG B 1 180 ? 11.969 34.438 1.946 1 95.62 180 ARG B CA 1
ATOM 4464 C C . ARG B 1 180 ? 13.266 34.875 2.607 1 95.62 180 ARG B C 1
ATOM 4466 O O . ARG B 1 180 ? 14.258 35.156 1.922 1 95.62 180 ARG B O 1
ATOM 4473 N N . THR B 1 181 ? 13.258 34.938 3.896 1 95.56 181 THR B N 1
ATOM 4474 C CA . THR B 1 181 ? 14.422 35.438 4.609 1 95.56 181 THR B CA 1
ATOM 4475 C C . THR B 1 181 ? 15.422 34.312 4.879 1 95.56 181 THR B C 1
ATOM 4477 O O . THR B 1 181 ? 16.531 34.562 5.363 1 95.56 181 THR B O 1
ATOM 4480 N N . SER B 1 182 ? 15.039 33.062 4.648 1 94.31 182 SER B N 1
ATOM 4481 C CA . SER B 1 182 ? 15.906 31.906 4.898 1 94.31 182 SER B CA 1
ATOM 4482 C C . SER B 1 182 ? 16.766 31.594 3.68 1 94.31 182 SER B C 1
ATOM 4484 O O . SER B 1 182 ? 17.547 30.641 3.697 1 94.31 182 SER B O 1
ATOM 4486 N N . GLY B 1 183 ? 16.609 32.312 2.576 1 90.25 183 GLY B N 1
ATOM 4487 C CA . GLY B 1 183 ? 17.484 32.156 1.422 1 90.25 183 GLY B CA 1
ATOM 4488 C C . GLY B 1 183 ? 16.891 31.266 0.346 1 90.25 183 GLY B C 1
ATOM 4489 O O . GLY B 1 183 ? 17.625 30.75 -0.508 1 90.25 183 GLY B O 1
ATOM 4490 N N . VAL B 1 184 ? 15.633 30.953 0.438 1 95.38 184 VAL B N 1
ATOM 4491 C CA . VAL B 1 184 ? 14.977 30.219 -0.64 1 95.38 184 VAL B CA 1
ATOM 4492 C C . VAL B 1 184 ? 15.148 30.969 -1.956 1 95.38 184 VAL B C 1
ATOM 4494 O O . VAL B 1 184 ? 15.039 32.188 -1.991 1 95.38 184 VAL B O 1
ATOM 4497 N N . ARG B 1 185 ? 15.461 30.266 -3.029 1 94.62 185 ARG B N 1
ATOM 4498 C CA . ARG B 1 185 ? 15.656 30.875 -4.348 1 94.62 185 ARG B CA 1
ATOM 4499 C C . ARG B 1 185 ? 14.641 30.328 -5.348 1 94.62 185 ARG B C 1
ATOM 4501 O O . ARG B 1 185 ? 14.102 29.234 -5.16 1 94.62 185 ARG B O 1
ATOM 4508 N N . VAL B 1 186 ? 14.43 31.172 -6.324 1 94.31 186 VAL B N 1
ATOM 4509 C CA . VAL B 1 186 ? 13.578 30.719 -7.414 1 94.31 186 VAL B CA 1
ATOM 4510 C C . VAL B 1 186 ? 14.094 29.375 -7.949 1 94.31 186 VAL B C 1
ATOM 4512 O O . VAL B 1 186 ? 15.289 29.219 -8.203 1 94.31 186 VAL B O 1
ATOM 4515 N N . GLY B 1 187 ? 13.211 28.422 -8.031 1 94.12 187 GLY B N 1
ATOM 4516 C CA . GLY B 1 187 ? 13.594 27.109 -8.523 1 94.12 187 GLY B CA 1
ATOM 4517 C C . GLY B 1 187 ? 13.773 26.078 -7.426 1 94.12 187 GLY B C 1
ATOM 4518 O O . GLY B 1 187 ? 13.789 24.875 -7.691 1 94.12 187 GLY B O 1
ATOM 4519 N N . ASP B 1 188 ? 13.93 26.547 -6.148 1 97.38 188 ASP B N 1
ATOM 4520 C CA . ASP B 1 188 ? 13.977 25.609 -5.023 1 97.38 188 ASP B CA 1
ATOM 4521 C C . ASP B 1 188 ? 12.648 24.891 -4.859 1 97.38 188 ASP B C 1
ATOM 4523 O O . ASP B 1 188 ? 11.609 25.359 -5.324 1 97.38 188 ASP B O 1
ATOM 4527 N N . HIS B 1 189 ? 12.719 23.688 -4.316 1 97.81 189 HIS B N 1
ATOM 4528 C CA . HIS B 1 189 ? 11.531 22.875 -4.078 1 97.81 189 HIS B CA 1
ATOM 4529 C C . HIS B 1 189 ? 10.992 23.094 -2.67 1 97.81 189 HIS B C 1
ATOM 4531 O O . HIS B 1 189 ? 11.758 23.141 -1.706 1 97.81 189 HIS B O 1
ATOM 4537 N N . LEU B 1 190 ? 9.672 23.25 -2.588 1 97.69 190 LEU B N 1
ATOM 4538 C CA . LEU B 1 190 ? 9.031 23.469 -1.294 1 97.69 190 LEU B CA 1
ATOM 4539 C C . LEU B 1 190 ? 7.945 22.422 -1.048 1 97.69 190 LEU B C 1
ATOM 4541 O O . LEU B 1 190 ? 7.168 22.109 -1.951 1 97.69 190 LEU B O 1
ATOM 4545 N N . ILE B 1 191 ? 7.93 21.906 0.107 1 97.75 191 ILE B N 1
ATOM 4546 C CA . ILE B 1 191 ? 6.84 21.078 0.588 1 97.75 191 ILE B CA 1
ATOM 4547 C C . ILE B 1 191 ? 5.98 21.859 1.579 1 97.75 191 ILE B C 1
ATOM 4549 O O . ILE B 1 191 ? 6.465 22.281 2.631 1 97.75 191 ILE B O 1
ATOM 4553 N N . PHE B 1 192 ? 4.734 22.141 1.185 1 96.06 192 PHE B N 1
ATOM 4554 C CA . PHE B 1 192 ? 3.748 22.75 2.068 1 96.06 192 PHE B CA 1
ATOM 4555 C C . PHE B 1 192 ? 2.791 21.688 2.619 1 96.06 192 PHE B C 1
ATOM 4557 O O . PHE B 1 192 ? 2.006 21.109 1.871 1 96.06 192 PHE B O 1
ATOM 4564 N N . SER B 1 193 ? 2.895 21.406 3.887 1 94.25 193 SER B N 1
ATOM 4565 C CA . SER B 1 193 ? 2.084 20.344 4.492 1 94.25 193 SER B CA 1
ATOM 4566 C C . SER B 1 193 ? 1.936 20.562 5.996 1 94.25 193 SER B C 1
ATOM 4568 O O . SER B 1 193 ? 2.697 21.328 6.598 1 94.25 193 SER B O 1
ATOM 4570 N N . ASP B 1 194 ? 0.875 19.938 6.551 1 93.5 194 ASP B N 1
ATOM 4571 C CA . ASP B 1 194 ? 0.798 19.828 8.008 1 93.5 194 ASP B CA 1
ATOM 4572 C C . ASP B 1 194 ? 1.799 18.797 8.531 1 93.5 194 ASP B C 1
ATOM 4574 O O . ASP B 1 194 ? 2.303 17.969 7.773 1 93.5 194 ASP B O 1
ATOM 4578 N N . VAL B 1 195 ? 2.051 18.891 9.805 1 96.44 195 VAL B N 1
ATOM 4579 C CA . VAL B 1 195 ? 3.059 18.047 10.43 1 96.44 195 VAL B CA 1
ATOM 4580 C C . VAL B 1 195 ? 2.686 16.578 10.25 1 96.44 195 VAL B C 1
ATOM 4582 O O . VAL B 1 195 ? 3.557 15.727 10.023 1 96.44 195 VAL B O 1
ATOM 4585 N N . ASP B 1 196 ? 1.387 16.266 10.32 1 95.56 196 ASP B N 1
ATOM 4586 C CA . ASP B 1 196 ? 0.939 14.883 10.305 1 95.56 196 ASP B CA 1
ATOM 4587 C C . ASP B 1 196 ? 0.732 14.375 8.883 1 95.56 196 ASP B C 1
ATOM 4589 O O . ASP B 1 196 ? 0.228 13.273 8.672 1 95.56 196 ASP B O 1
ATOM 4593 N N . GLU B 1 197 ? 0.975 15.219 7.902 1 96.38 197 GLU B N 1
ATOM 4594 C CA . GLU B 1 197 ? 1.044 14.852 6.492 1 96.38 197 GLU B CA 1
ATOM 4595 C C . GLU B 1 197 ? 2.488 14.625 6.051 1 96.38 197 GLU B C 1
ATOM 4597 O O . GLU B 1 197 ? 3.176 15.57 5.656 1 96.38 197 GLU B O 1
ATOM 4602 N N . VAL B 1 198 ? 2.93 13.43 6.043 1 97.75 198 VAL B N 1
ATOM 4603 C CA . VAL B 1 198 ? 4.34 13.109 5.848 1 97.75 198 VAL B CA 1
ATOM 4604 C C . VAL B 1 198 ? 4.551 12.547 4.441 1 97.75 198 VAL B C 1
ATOM 4606 O O . VAL B 1 198 ? 4.203 11.398 4.164 1 97.75 198 VAL B O 1
ATOM 4609 N N . PRO B 1 199 ? 5.137 13.359 3.543 1 98.12 199 PRO B N 1
ATOM 4610 C CA . PRO B 1 199 ? 5.504 12.766 2.256 1 98.12 199 PRO B CA 1
ATOM 4611 C C . PRO B 1 199 ? 6.539 11.648 2.395 1 98.12 199 PRO B C 1
ATOM 4613 O O . PRO B 1 199 ? 7.391 11.703 3.285 1 98.12 199 PRO B O 1
ATOM 4616 N N . SER B 1 200 ? 6.457 10.695 1.545 1 98.38 200 SER B N 1
ATOM 4617 C CA . SER B 1 200 ? 7.453 9.633 1.598 1 98.38 200 SER B CA 1
ATOM 4618 C C . SER B 1 200 ? 8.789 10.094 1.021 1 98.38 200 SER B C 1
ATOM 4620 O O . SER B 1 200 ? 8.828 10.969 0.153 1 98.38 200 SER B O 1
ATOM 4622 N N . ARG B 1 201 ? 9.852 9.539 1.526 1 98.44 201 ARG B N 1
ATOM 4623 C CA . ARG B 1 201 ? 11.195 9.836 1.049 1 98.44 201 ARG B CA 1
ATOM 4624 C C . ARG B 1 201 ? 11.289 9.656 -0.463 1 98.44 201 ARG B C 1
ATOM 4626 O O . ARG B 1 201 ? 11.812 10.523 -1.164 1 98.44 201 ARG B O 1
ATOM 4633 N N . HIS B 1 202 ? 10.781 8.492 -0.989 1 98.38 202 HIS B N 1
ATOM 4634 C CA . HIS B 1 202 ? 10.93 8.188 -2.408 1 98.38 202 HIS B CA 1
ATOM 4635 C C . HIS B 1 202 ? 10.117 9.156 -3.266 1 98.38 202 HIS B C 1
ATOM 4637 O O . HIS B 1 202 ? 10.5 9.453 -4.402 1 98.38 202 HIS B O 1
ATOM 4643 N N . THR B 1 203 ? 9.008 9.703 -2.756 1 98.62 203 THR B N 1
ATOM 4644 C CA . THR B 1 203 ? 8.227 10.711 -3.469 1 98.62 203 THR B CA 1
ATOM 4645 C C . THR B 1 203 ? 9.016 12.008 -3.613 1 98.62 203 THR B C 1
ATOM 4647 O O . THR B 1 203 ? 9.164 12.531 -4.719 1 98.62 203 THR B O 1
ATOM 4650 N N . VAL B 1 204 ? 9.555 12.492 -2.461 1 98.81 204 VAL B N 1
ATOM 4651 C CA . VAL B 1 204 ? 10.289 13.75 -2.459 1 98.81 204 VAL B CA 1
ATOM 4652 C C . VAL B 1 204 ? 11.539 13.625 -3.322 1 98.81 204 VAL B C 1
ATOM 4654 O O . VAL B 1 204 ? 11.859 14.523 -4.102 1 98.81 204 VAL B O 1
ATOM 4657 N N . GLU B 1 205 ? 12.18 12.5 -3.199 1 98.56 205 GLU B N 1
ATOM 4658 C CA . GLU B 1 205 ? 13.375 12.25 -4.004 1 98.56 205 GLU B CA 1
ATOM 4659 C C . GLU B 1 205 ? 13.047 12.289 -5.496 1 98.56 205 GLU B C 1
ATOM 4661 O O . GLU B 1 205 ? 13.773 12.906 -6.273 1 98.56 205 GLU B O 1
ATOM 4666 N N . LEU B 1 206 ? 12.008 11.633 -5.902 1 98.69 206 LEU B N 1
ATOM 4667 C CA . LEU B 1 206 ? 11.602 11.586 -7.301 1 98.69 206 LEU B CA 1
ATOM 4668 C C . LEU B 1 206 ? 11.273 12.977 -7.82 1 98.69 206 LEU B C 1
ATOM 4670 O O . LEU B 1 206 ? 11.805 13.406 -8.852 1 98.69 206 LEU B O 1
ATOM 4674 N N . LEU B 1 207 ? 10.438 13.719 -7.105 1 98.62 207 LEU B N 1
ATOM 4675 C CA . LEU B 1 207 ? 9.914 15 -7.574 1 98.62 207 LEU B CA 1
ATOM 4676 C C . LEU B 1 207 ? 11.016 16.047 -7.602 1 98.62 207 LEU B C 1
ATOM 4678 O O . LEU B 1 207 ? 10.961 16.984 -8.398 1 98.62 207 LEU B O 1
ATOM 4682 N N . SER B 1 208 ? 12.055 15.898 -6.762 1 98.31 208 SER B N 1
ATOM 4683 C CA . SER B 1 208 ? 13.133 16.891 -6.723 1 98.31 208 SER B CA 1
ATOM 4684 C C . SER B 1 208 ? 14.266 16.5 -7.676 1 98.31 208 SER B C 1
ATOM 4686 O O . SER B 1 208 ? 15.172 17.297 -7.922 1 98.31 208 SER B O 1
ATOM 4688 N N . SER B 1 209 ? 14.242 15.281 -8.258 1 97.88 209 SER B N 1
ATOM 4689 C CA . SER B 1 209 ? 15.398 14.805 -9.016 1 97.88 209 SER B CA 1
ATOM 4690 C C . SER B 1 209 ? 15.055 14.641 -10.492 1 97.88 209 SER B C 1
ATOM 4692 O O . SER B 1 209 ? 15.938 14.336 -11.305 1 97.88 209 SER B O 1
ATOM 4694 N N . CYS B 1 210 ? 13.844 14.789 -10.844 1 98 210 CYS B N 1
ATOM 4695 C CA . CYS B 1 210 ? 13.461 14.547 -12.227 1 98 210 CYS B CA 1
ATOM 4696 C C . CYS B 1 210 ? 13.047 15.844 -12.914 1 98 210 CYS B C 1
ATOM 4698 O O . CYS B 1 210 ? 12.539 16.766 -12.266 1 98 210 CYS B O 1
ATOM 4700 N N . GLN B 1 211 ? 13.242 15.859 -14.227 1 96.38 211 GLN B N 1
ATOM 4701 C CA . GLN B 1 211 ? 12.695 16.906 -15.094 1 96.38 211 GLN B CA 1
ATOM 4702 C C . GLN B 1 211 ? 11.344 16.484 -15.664 1 96.38 211 GLN B C 1
ATOM 4704 O O . GLN B 1 211 ? 11.125 15.32 -15.984 1 96.38 211 GLN B O 1
ATOM 4709 N N . GLY B 1 212 ? 10.5 17.422 -15.742 1 94.69 212 GLY B N 1
ATOM 4710 C CA . GLY B 1 212 ? 9.172 17.125 -16.25 1 94.69 212 GLY B CA 1
ATOM 4711 C C . GLY B 1 212 ? 8.094 17.188 -15.188 1 94.69 212 GLY B C 1
ATOM 4712 O O . GLY B 1 212 ? 6.902 17.094 -15.492 1 94.69 212 GLY B O 1
ATOM 4713 N N . VAL B 1 213 ? 8.531 17.344 -13.961 1 96.62 213 VAL B N 1
ATOM 4714 C CA . VAL B 1 213 ? 7.602 17.469 -12.844 1 96.62 213 VAL B CA 1
ATOM 4715 C C . VAL B 1 213 ? 6.871 18.812 -12.922 1 96.62 213 VAL B C 1
ATOM 4717 O O . VAL B 1 213 ? 7.492 19.844 -13.148 1 96.62 213 VAL B O 1
ATOM 4720 N N . PRO B 1 214 ? 5.559 18.828 -12.789 1 96.19 214 PRO B N 1
ATOM 4721 C CA . PRO B 1 214 ? 4.816 20.094 -12.789 1 96.19 214 PRO B CA 1
ATOM 4722 C C . PRO B 1 214 ? 5.316 21.062 -11.727 1 96.19 214 PRO B C 1
ATOM 4724 O O . PRO B 1 214 ? 5.82 20.641 -10.68 1 96.19 214 PRO B O 1
ATOM 4727 N N . GLN B 1 215 ? 5.102 22.359 -11.992 1 95 215 GLN B N 1
ATOM 4728 C CA . GLN B 1 215 ? 5.547 23.422 -11.094 1 95 215 GLN B CA 1
ATOM 4729 C C . GLN B 1 215 ? 4.906 23.281 -9.719 1 95 215 GLN B C 1
ATOM 4731 O O . GLN B 1 215 ? 5.516 23.641 -8.703 1 95 215 GLN B O 1
ATOM 4736 N N . ALA B 1 216 ? 3.693 22.859 -9.711 1 95.31 216 ALA B N 1
ATOM 4737 C CA . ALA B 1 216 ? 2.949 22.562 -8.492 1 95.31 216 ALA B CA 1
ATOM 4738 C C . ALA B 1 216 ? 2.164 21.266 -8.617 1 95.31 216 ALA B C 1
ATOM 4740 O O . ALA B 1 216 ? 1.586 20.984 -9.672 1 95.31 216 ALA B O 1
ATOM 4741 N N . ILE B 1 217 ? 2.223 20.516 -7.562 1 95.94 217 ILE B N 1
ATOM 4742 C CA . ILE B 1 217 ? 1.522 19.234 -7.57 1 95.94 217 ILE B CA 1
ATOM 4743 C C . ILE B 1 217 ? 1.029 18.906 -6.164 1 95.94 217 ILE B C 1
ATOM 4745 O O . ILE B 1 217 ? 1.722 19.188 -5.18 1 95.94 217 ILE B O 1
ATOM 4749 N N . HIS B 1 218 ? -0.211 18.469 -6.094 1 95.88 218 HIS B N 1
ATOM 4750 C CA . HIS B 1 218 ? -0.73 17.969 -4.824 1 95.88 218 HIS B CA 1
ATOM 4751 C C . HIS B 1 218 ? -0.328 16.516 -4.598 1 95.88 218 HIS B C 1
ATOM 4753 O O . HIS B 1 218 ? -0.269 15.727 -5.543 1 95.88 218 HIS B O 1
ATOM 4759 N N . LEU B 1 219 ? -0 16.203 -3.391 1 96.31 219 LEU B N 1
ATOM 4760 C CA . LEU B 1 219 ? 0.418 14.859 -3.016 1 96.31 219 LEU B CA 1
ATOM 4761 C C . LEU B 1 219 ? -0.726 14.102 -2.354 1 96.31 219 LEU B C 1
ATOM 4763 O O . LEU B 1 219 ? -1.182 14.477 -1.271 1 96.31 219 LEU B O 1
ATOM 4767 N N . ASN B 1 220 ? -1.208 13.07 -3.006 1 95.44 220 ASN B N 1
ATOM 4768 C CA . ASN B 1 220 ? -2.211 12.203 -2.393 1 95.44 220 ASN B CA 1
ATOM 4769 C C . ASN B 1 220 ? -1.609 11.336 -1.289 1 95.44 220 ASN B C 1
ATOM 4771 O O . ASN B 1 220 ? -0.688 10.562 -1.539 1 95.44 220 ASN B O 1
ATOM 4775 N N . MET B 1 221 ? -2.184 11.469 -0.083 1 95.75 221 MET B N 1
ATOM 4776 C CA . MET B 1 221 ? -1.643 10.758 1.074 1 95.75 221 MET B CA 1
ATOM 4777 C C . MET B 1 221 ? -2.492 9.539 1.414 1 95.75 221 MET B C 1
ATOM 4779 O O . MET B 1 221 ? -3.707 9.547 1.196 1 95.75 221 MET B O 1
ATOM 4783 N N . GLN B 1 222 ? -1.807 8.477 1.833 1 95.5 222 GLN B N 1
ATOM 4784 C CA . GLN B 1 222 ? -2.555 7.445 2.547 1 95.5 222 GLN B CA 1
ATOM 4785 C C . GLN B 1 222 ? -3.047 7.961 3.896 1 95.5 222 GLN B C 1
ATOM 4787 O O . GLN B 1 222 ? -2.244 8.305 4.766 1 95.5 222 GLN B O 1
ATOM 4792 N N . SER B 1 223 ? -4.336 7.906 4.062 1 95.25 223 SER B N 1
ATOM 4793 C CA . SER B 1 223 ? -4.91 8.523 5.254 1 95.25 223 SER B CA 1
ATOM 4794 C C . SER B 1 223 ? -5.172 7.492 6.344 1 95.25 223 SER B C 1
ATOM 4796 O O . SER B 1 223 ? -5.637 6.387 6.059 1 95.25 223 SER B O 1
ATOM 4798 N N . TYR B 1 224 ? -4.809 7.844 7.559 1 96.5 224 TYR B N 1
ATOM 4799 C CA . TYR B 1 224 ? -5.043 7.047 8.758 1 96.5 224 TYR B CA 1
ATOM 4800 C C . TYR B 1 224 ? -5.625 7.902 9.875 1 96.5 224 TYR B C 1
ATOM 4802 O O . TYR B 1 224 ? -5.465 9.125 9.875 1 96.5 224 TYR B O 1
ATOM 4810 N N . GLN B 1 225 ? -6.367 7.238 10.719 1 96 225 GLN B N 1
ATOM 4811 C CA . GLN B 1 225 ? -6.898 7.871 11.922 1 96 225 GLN B CA 1
ATOM 4812 C C . GLN B 1 225 ? -6.379 7.184 13.18 1 96 225 GLN B C 1
ATOM 4814 O O . GLN B 1 225 ? -6.336 5.953 13.25 1 96 225 GLN B O 1
ATOM 4819 N N . TYR B 1 226 ? -5.797 7.918 14.203 1 97.75 226 TYR B N 1
ATOM 4820 C CA . TYR B 1 226 ? -5.363 7.477 15.523 1 97.75 226 TYR B CA 1
ATOM 4821 C C . TYR B 1 226 ? -4.039 6.73 15.445 1 97.75 226 TYR B C 1
ATOM 4823 O O . TYR B 1 226 ? -3.191 6.863 16.328 1 97.75 226 TYR B O 1
ATOM 4831 N N . SER B 1 227 ? -3.85 5.906 14.508 1 98.38 227 SER B N 1
ATOM 4832 C CA . SER B 1 227 ? -2.648 5.121 14.242 1 98.38 227 SER B CA 1
ATOM 4833 C C . SER B 1 227 ? -2.678 4.52 12.844 1 98.38 227 SER B C 1
ATOM 4835 O O . SER B 1 227 ? -3.68 4.637 12.133 1 98.38 227 SER B O 1
ATOM 4837 N N . TYR B 1 228 ? -1.593 3.881 12.445 1 98.44 228 TYR B N 1
ATOM 4838 C CA . TYR B 1 228 ? -1.507 3.248 11.133 1 98.44 228 TYR B CA 1
ATOM 4839 C C . TYR B 1 228 ? -2.307 1.951 11.102 1 98.44 228 TYR B C 1
ATOM 4841 O O . TYR B 1 228 ? -2.346 1.265 10.078 1 98.44 228 TYR B O 1
ATOM 4849 N N . GLU B 1 229 ? -3.035 1.657 12.195 1 98 229 GLU B N 1
ATOM 4850 C CA . GLU B 1 229 ? -3.943 0.516 12.266 1 98 229 GLU B CA 1
ATOM 4851 C C . GLU B 1 229 ? -5.281 0.836 11.609 1 98 229 GLU B C 1
ATOM 4853 O O . GLU B 1 229 ? -6.027 -0.071 11.227 1 98 229 GLU B O 1
ATOM 4858 N N . PHE B 1 230 ? -5.586 2.113 11.406 1 97.19 230 PHE B N 1
ATOM 4859 C CA . PHE B 1 230 ? -6.922 2.51 10.977 1 97.19 230 PHE B CA 1
ATOM 4860 C C . PHE B 1 230 ? -6.863 3.322 9.688 1 97.19 230 PHE B C 1
ATOM 4862 O O . PHE B 1 230 ? -7.012 4.543 9.711 1 97.19 230 PHE B O 1
ATOM 4869 N N . PRO B 1 231 ? -6.73 2.602 8.562 1 95.56 231 PRO B N 1
ATOM 4870 C CA . PRO B 1 231 ? -6.77 3.316 7.285 1 95.56 231 PRO B CA 1
ATOM 4871 C C . PRO B 1 231 ? -8.148 3.895 6.977 1 95.56 231 PRO B C 1
ATOM 4873 O O . PRO B 1 231 ? -9.172 3.264 7.273 1 95.56 231 PRO B O 1
ATOM 4876 N N . VAL B 1 232 ? -8.086 5.102 6.418 1 90.69 232 VAL B N 1
ATOM 4877 C CA . VAL B 1 232 ? -9.32 5.793 6.051 1 90.69 232 VAL B CA 1
ATOM 4878 C C . VAL B 1 232 ? -9.297 6.129 4.562 1 90.69 232 VAL B C 1
ATOM 4880 O O . VAL B 1 232 ? -8.297 6.621 4.043 1 90.69 232 VAL B O 1
ATOM 4883 N N . ASP B 1 233 ? -10.328 5.715 3.863 1 80.75 233 ASP B N 1
ATOM 4884 C CA . ASP B 1 233 ? -10.453 6.109 2.463 1 80.75 233 ASP B CA 1
ATOM 4885 C C . ASP B 1 233 ? -11.133 7.473 2.336 1 80.75 233 ASP B C 1
ATOM 4887 O O . ASP B 1 233 ? -12.359 7.551 2.238 1 80.75 233 ASP B O 1
ATOM 4891 N N . ASP B 1 234 ? -10.383 8.539 2.342 1 72.25 234 ASP B N 1
ATOM 4892 C CA . ASP B 1 234 ? -11.008 9.859 2.355 1 72.25 234 ASP B CA 1
ATOM 4893 C C . ASP B 1 234 ? -10.93 10.516 0.981 1 72.25 234 ASP B C 1
ATOM 4895 O O . ASP B 1 234 ? -11.242 11.703 0.836 1 72.25 234 ASP B O 1
ATOM 4899 N N . GLY B 1 235 ? -10.602 9.766 -0.028 1 65.5 235 GLY B N 1
ATOM 4900 C CA . GLY B 1 235 ? -10.609 10.281 -1.386 1 65.5 235 GLY B CA 1
ATOM 4901 C C . GLY B 1 235 ? -9.508 11.297 -1.647 1 65.5 235 GLY B C 1
ATOM 4902 O O . GLY B 1 235 ? -9.547 12.016 -2.648 1 65.5 235 GLY B O 1
ATOM 4903 N N . GLY B 1 236 ? -8.562 11.367 -0.781 1 64.06 236 GLY B N 1
ATOM 4904 C CA . GLY B 1 236 ? -7.449 12.266 -1.033 1 64.06 236 GLY B CA 1
ATOM 4905 C C . GLY B 1 236 ? -7.75 13.703 -0.667 1 64.06 236 GLY B C 1
ATOM 4906 O O . GLY B 1 236 ? -7.242 14.633 -1.302 1 64.06 236 GLY B O 1
ATOM 4907 N N . LYS B 1 237 ? -8.547 14.109 0.205 1 63.44 237 LYS B N 1
ATOM 4908 C CA . LYS B 1 237 ? -8.977 15.453 0.565 1 63.44 237 LYS B CA 1
ATOM 4909 C C . LYS B 1 237 ? -7.824 16.25 1.167 1 63.44 237 LYS B C 1
ATOM 4911 O O . LYS B 1 237 ? -7.727 17.469 0.951 1 63.44 237 LYS B O 1
ATOM 4916 N N . ASN B 1 238 ? -7.062 15.688 1.879 1 63.44 238 ASN B N 1
ATOM 4917 C CA . ASN B 1 238 ? -5.977 16.391 2.547 1 63.44 238 ASN B CA 1
ATOM 4918 C C . ASN B 1 238 ? -4.641 16.172 1.835 1 63.44 238 ASN B C 1
ATOM 4920 O O . ASN B 1 238 ? -3.961 15.18 2.078 1 63.44 238 ASN B O 1
ATOM 4924 N N . THR B 1 239 ? -4.41 17.25 0.982 1 85.25 239 THR B N 1
ATOM 4925 C CA . THR B 1 239 ? -3.275 16.953 0.116 1 85.25 239 THR B CA 1
ATOM 4926 C C . THR B 1 239 ? -2.232 18.078 0.193 1 85.25 239 THR B C 1
ATOM 4928 O O . THR B 1 239 ? -2.494 19.203 -0.219 1 85.25 239 THR B O 1
ATOM 4931 N N . PRO B 1 240 ? -1.088 17.719 0.84 1 93.75 240 PRO B N 1
ATOM 4932 C CA . PRO B 1 240 ? 0.046 18.641 0.778 1 93.75 240 PRO B CA 1
ATOM 4933 C C . PRO B 1 240 ? 0.501 18.922 -0.653 1 93.75 240 PRO B C 1
ATOM 4935 O O . PRO B 1 240 ? 0.02 18.281 -1.594 1 93.75 240 PRO B O 1
ATOM 4938 N N . THR B 1 241 ? 1.295 20.016 -0.755 1 95.94 241 THR B N 1
ATOM 4939 C CA . THR B 1 241 ? 1.74 20.375 -2.098 1 95.94 241 THR B CA 1
ATOM 4940 C C . THR B 1 241 ? 3.264 20.359 -2.182 1 95.94 241 THR B C 1
ATOM 4942 O O . THR B 1 241 ? 3.949 20.578 -1.182 1 95.94 241 THR B O 1
ATOM 4945 N N . PHE B 1 242 ? 3.75 19.969 -3.242 1 97.25 242 PHE B N 1
ATOM 4946 C CA . PHE B 1 242 ? 5.133 20.094 -3.684 1 97.25 242 PHE B CA 1
ATOM 4947 C C . PHE B 1 242 ? 5.246 21.109 -4.812 1 97.25 242 PHE B C 1
ATOM 4949 O O . PHE B 1 242 ? 4.637 20.953 -5.871 1 97.25 242 PHE B O 1
ATOM 4956 N N . ARG B 1 243 ? 6.074 22.172 -4.535 1 96.19 243 ARG B N 1
ATOM 4957 C CA . ARG B 1 243 ? 6.07 23.297 -5.465 1 96.19 243 ARG B CA 1
ATOM 4958 C C . ARG B 1 243 ? 7.488 23.797 -5.715 1 96.19 243 ARG B C 1
ATOM 4960 O O . ARG B 1 243 ? 8.352 23.703 -4.84 1 96.19 243 ARG B O 1
ATOM 4967 N N . ARG B 1 244 ? 7.586 24.422 -6.934 1 96.31 244 ARG B N 1
ATOM 4968 C CA . ARG B 1 244 ? 8.781 25.203 -7.215 1 96.31 244 ARG B CA 1
ATOM 4969 C C . ARG B 1 244 ? 8.602 26.656 -6.785 1 96.31 244 ARG B C 1
ATOM 4971 O O . ARG B 1 244 ? 7.602 27.297 -7.125 1 96.31 244 ARG B O 1
ATOM 4978 N N . TRP B 1 245 ? 9.602 27.094 -6.035 1 96 245 TRP B N 1
ATOM 4979 C CA . TRP B 1 245 ? 9.508 28.438 -5.484 1 96 245 TRP B CA 1
ATOM 4980 C C . TRP B 1 245 ? 9.555 29.484 -6.59 1 96 245 TRP B C 1
ATOM 4982 O O . TRP B 1 245 ? 10.398 29.406 -7.492 1 96 245 TRP B O 1
ATOM 4992 N N . THR B 1 246 ? 8.625 30.406 -6.586 1 94.56 246 THR B N 1
ATOM 4993 C CA . THR B 1 246 ? 8.617 31.625 -7.383 1 94.56 246 THR B CA 1
ATOM 4994 C C . THR B 1 246 ? 8.484 32.844 -6.492 1 94.56 246 THR B C 1
ATOM 4996 O O . THR B 1 246 ? 8.07 32.75 -5.336 1 94.56 246 THR B O 1
ATOM 4999 N N . ASP B 1 247 ? 8.773 33.969 -7.027 1 91.06 247 ASP B N 1
ATOM 5000 C CA . ASP B 1 247 ? 8.781 35.188 -6.223 1 91.06 247 ASP B CA 1
ATOM 5001 C C . ASP B 1 247 ? 7.383 35.5 -5.715 1 91.06 247 ASP B C 1
ATOM 5003 O O . ASP B 1 247 ? 7.23 36.156 -4.672 1 91.06 247 ASP B O 1
ATOM 5007 N N . ASP B 1 248 ? 6.402 35 -6.363 1 90.81 248 ASP B N 1
ATOM 5008 C CA . ASP B 1 248 ? 5.031 35.344 -5.996 1 90.81 248 ASP B CA 1
ATOM 5009 C C . ASP B 1 248 ? 4.387 34.25 -5.168 1 90.81 248 ASP B C 1
ATOM 5011 O O . ASP B 1 248 ? 3.223 34.344 -4.773 1 90.81 248 ASP B O 1
ATOM 5015 N N . LEU B 1 249 ? 5.156 33.219 -4.906 1 90.75 249 LEU B N 1
ATOM 5016 C CA . LEU B 1 249 ? 4.59 32.094 -4.16 1 90.75 249 LEU B CA 1
ATOM 5017 C C . LEU B 1 249 ? 4.469 32.438 -2.678 1 90.75 249 LEU B C 1
ATOM 5019 O O . LEU B 1 249 ? 5.312 33.156 -2.131 1 90.75 249 LEU B O 1
ATOM 5023 N N . TYR B 1 250 ? 3.381 32.031 -2.062 1 90.81 250 TYR B N 1
ATOM 5024 C CA . TYR B 1 250 ? 3.164 32.156 -0.625 1 90.81 250 TYR B CA 1
ATOM 5025 C C . TYR B 1 250 ? 2.713 30.828 -0.021 1 90.81 250 TYR B C 1
ATOM 5027 O O . TYR B 1 250 ? 2.156 29.984 -0.72 1 90.81 250 TYR B O 1
ATOM 5035 N N . TYR B 1 251 ? 3.027 30.688 1.2 1 92.19 251 TYR B N 1
ATOM 5036 C CA . TYR B 1 251 ? 2.615 29.484 1.93 1 92.19 251 TYR B CA 1
ATOM 5037 C C . TYR B 1 251 ? 1.104 29.469 2.125 1 92.19 251 TYR B C 1
ATOM 5039 O O . TYR B 1 251 ? 0.549 30.312 2.828 1 92.19 251 TYR B O 1
ATOM 5047 N N . ALA B 1 252 ? 0.453 28.547 1.446 1 83.94 252 ALA B N 1
ATOM 5048 C CA . ALA B 1 252 ? -1.003 28.469 1.529 1 83.94 252 ALA B CA 1
ATOM 5049 C C . ALA B 1 252 ? -1.482 27.031 1.414 1 83.94 252 ALA B C 1
ATOM 5051 O O . ALA B 1 252 ? -0.783 26.172 0.858 1 83.94 252 ALA B O 1
ATOM 5052 N N . ARG B 1 253 ? -2.689 26.812 1.987 1 77.75 253 ARG B N 1
ATOM 5053 C CA . ARG B 1 253 ? -3.312 25.5 1.904 1 77.75 253 ARG B CA 1
ATOM 5054 C C . ARG B 1 253 ? -4.305 25.438 0.747 1 77.75 253 ARG B C 1
ATOM 5056 O O . ARG B 1 253 ? -4.797 24.359 0.406 1 77.75 253 ARG B O 1
ATOM 5063 N N . ALA B 1 254 ? -4.5 26.438 0.087 1 78 254 ALA B N 1
ATOM 5064 C CA . ALA B 1 254 ? -5.434 26.438 -1.034 1 78 254 ALA B CA 1
ATOM 5065 C C . ALA B 1 254 ? -4.938 25.547 -2.164 1 78 254 ALA B C 1
ATOM 5067 O O . ALA B 1 254 ? -3.766 25.156 -2.193 1 78 254 ALA B O 1
ATOM 5068 N N . GLN B 1 255 ? -5.934 25.109 -2.98 1 85.94 255 GLN B N 1
ATOM 5069 C CA . GLN B 1 255 ? -5.551 24.281 -4.117 1 85.94 255 GLN B CA 1
ATOM 5070 C C . GLN B 1 255 ? -4.566 25 -5.027 1 85.94 255 GLN B C 1
ATOM 5072 O O . GLN B 1 255 ? -4.871 26.078 -5.543 1 85.94 255 GLN B O 1
ATOM 5077 N N . ALA B 1 256 ? -3.467 24.469 -5.137 1 88.12 256 ALA B N 1
ATOM 5078 C CA . ALA B 1 256 ? -2.375 25.094 -5.879 1 88.12 256 ALA B CA 1
ATOM 5079 C C . ALA B 1 256 ? -2.264 24.516 -7.285 1 88.12 256 ALA B C 1
ATOM 5081 O O . ALA B 1 256 ? -1.604 25.094 -8.148 1 88.12 256 ALA B O 1
ATOM 5082 N N . SER B 1 257 ? -2.852 23.375 -7.457 1 91.5 257 SER B N 1
ATOM 5083 C CA . SER B 1 257 ? -2.781 22.656 -8.727 1 91.5 257 SER B CA 1
ATOM 5084 C C . SER B 1 257 ? -3.967 21.719 -8.898 1 91.5 257 SER B C 1
ATOM 5086 O O . SER B 1 257 ? -4.668 21.422 -7.934 1 91.5 257 SER B O 1
ATOM 5088 N N . THR B 1 258 ? -4.219 21.406 -10.109 1 92.69 258 THR B N 1
ATOM 5089 C CA . THR B 1 258 ? -5.262 20.438 -10.398 1 92.69 258 THR B CA 1
ATOM 5090 C C . THR B 1 258 ? -4.656 19.062 -10.703 1 92.69 258 THR B C 1
ATOM 5092 O O . THR B 1 258 ? -5.344 18.172 -11.211 1 92.69 258 THR B O 1
ATOM 5095 N N . VAL B 1 259 ? -3.365 18.984 -10.391 1 94.5 259 VAL B N 1
ATOM 5096 C CA . VAL B 1 259 ? -2.678 17.719 -10.57 1 94.5 259 VAL B CA 1
ATOM 5097 C C . VAL B 1 259 ? -2.441 17.062 -9.219 1 94.5 259 VAL B C 1
ATOM 5099 O O . VAL B 1 259 ? -1.885 17.672 -8.305 1 94.5 259 VAL B O 1
ATOM 5102 N N . LEU B 1 260 ? -2.941 15.875 -9.102 1 94.88 260 LEU B N 1
ATOM 5103 C CA . LEU B 1 260 ? -2.766 15.078 -7.887 1 94.88 260 LEU B CA 1
ATOM 5104 C C . LEU B 1 260 ? -1.828 13.906 -8.141 1 94.88 260 LEU B C 1
ATOM 5106 O O . LEU B 1 260 ? -2.008 13.156 -9.102 1 94.88 260 LEU B O 1
ATOM 5110 N N . PHE B 1 261 ? -0.761 13.828 -7.391 1 96.5 261 PHE B N 1
ATOM 5111 C CA . PHE B 1 261 ? 0.206 12.742 -7.5 1 96.5 261 PHE B CA 1
ATOM 5112 C C . PHE B 1 261 ? -0.168 11.586 -6.574 1 96.5 261 PHE B C 1
ATOM 5114 O O . PHE B 1 261 ? -0.232 11.758 -5.355 1 96.5 261 PHE B O 1
ATOM 5121 N N . ALA B 1 262 ? -0.356 10.391 -7.137 1 95.81 262 ALA B N 1
ATOM 5122 C CA . ALA B 1 262 ? -0.938 9.281 -6.383 1 95.81 262 ALA B CA 1
ATOM 5123 C C . ALA B 1 262 ? 0.03 8.773 -5.32 1 95.81 262 ALA B C 1
ATOM 5125 O O . ALA B 1 262 ? 1.245 8.773 -5.527 1 95.81 262 ALA B O 1
ATOM 5126 N N . ASN B 1 263 ? -0.503 8.289 -4.145 1 95.56 263 ASN B N 1
ATOM 5127 C CA . ASN B 1 263 ? 0.195 7.566 -3.09 1 95.56 263 ASN B CA 1
ATOM 5128 C C . ASN B 1 263 ? 1.565 8.172 -2.805 1 95.56 263 ASN B C 1
ATOM 5130 O O . ASN B 1 263 ? 2.59 7.504 -2.951 1 95.56 263 ASN B O 1
ATOM 5134 N N . ALA B 1 264 ? 1.51 9.375 -2.215 1 97.19 264 ALA B N 1
ATOM 5135 C CA . ALA B 1 264 ? 2.74 10.156 -2.123 1 97.19 264 ALA B CA 1
ATOM 5136 C C . ALA B 1 264 ? 3.221 10.25 -0.679 1 97.19 264 ALA B C 1
ATOM 5138 O O . ALA B 1 264 ? 4.203 10.945 -0.39 1 97.19 264 ALA B O 1
ATOM 5139 N N . GLY B 1 265 ? 2.598 9.609 0.202 1 97 265 GLY B N 1
ATOM 5140 C CA . GLY B 1 265 ? 2.969 9.648 1.607 1 97 265 GLY B CA 1
ATOM 5141 C C . GLY B 1 265 ? 1.842 9.234 2.533 1 97 265 GLY B C 1
ATOM 5142 O O . GLY B 1 265 ? 1.026 8.383 2.182 1 97 265 GLY B O 1
ATOM 5143 N N . TRP B 1 266 ? 1.883 9.75 3.777 1 97.25 266 TRP B N 1
ATOM 5144 C CA . TRP B 1 266 ? 0.93 9.336 4.801 1 97.25 266 TRP B CA 1
ATOM 5145 C C . TRP B 1 266 ? 0.337 10.539 5.52 1 97.25 266 TRP B C 1
ATOM 5147 O O . TRP B 1 266 ? 1.036 11.523 5.773 1 97.25 266 TRP B O 1
ATOM 5157 N N . HIS B 1 267 ? -0.854 10.523 5.754 1 96.75 267 HIS B N 1
ATOM 5158 C CA . HIS B 1 267 ? -1.525 11.43 6.676 1 96.75 267 HIS B CA 1
ATOM 5159 C C . HIS B 1 267 ? -2.113 10.672 7.867 1 96.75 267 HIS B C 1
ATOM 5161 O O . HIS B 1 267 ? -2.957 9.797 7.691 1 96.75 267 HIS B O 1
ATOM 5167 N N . CYS B 1 268 ? -1.636 10.922 9.031 1 96.56 268 CYS B N 1
ATOM 5168 C CA . CYS B 1 268 ? -2.15 10.258 10.227 1 96.56 268 CYS B CA 1
ATOM 5169 C C . CYS B 1 268 ? -2.777 11.266 11.18 1 96.56 268 CYS B C 1
ATOM 5171 O O . CYS B 1 268 ? -2.076 11.875 11.984 1 96.56 268 CYS B O 1
ATOM 5173 N N . SER B 1 269 ? -4.062 11.312 11.148 1 93.75 269 SER B N 1
ATOM 5174 C CA . SER B 1 269 ? -4.805 12.281 11.945 1 93.75 269 SER B CA 1
ATOM 5175 C C . SER B 1 269 ? -5.023 11.773 13.367 1 93.75 269 SER B C 1
ATOM 5177 O O . SER B 1 269 ? -5.336 10.594 13.57 1 93.75 269 SER B O 1
ATOM 5179 N N . PHE B 1 270 ? -4.855 12.641 14.414 1 94.88 270 PHE B N 1
ATOM 5180 C CA . PHE B 1 270 ? -5.016 12.32 15.82 1 94.88 270 PHE B CA 1
ATOM 5181 C C . PHE B 1 270 ? -4.098 11.172 16.219 1 94.88 270 PHE B C 1
ATOM 5183 O O . PHE B 1 270 ? -4.52 10.25 16.922 1 94.88 270 PHE B O 1
ATOM 5190 N N . CYS B 1 271 ? -2.936 11.188 15.719 1 97.31 271 CYS B N 1
ATOM 5191 C CA . CYS B 1 271 ? -1.939 10.172 16.047 1 97.31 271 CYS B CA 1
ATOM 5192 C C . CYS B 1 271 ? -1.02 10.656 17.172 1 97.31 271 CYS B C 1
ATOM 5194 O O . CYS B 1 271 ? 0.08 11.148 16.906 1 97.31 271 CYS B O 1
ATOM 5196 N N . PHE B 1 272 ? -1.523 10.492 18.375 1 97.44 272 PHE B N 1
ATOM 5197 C CA . PHE B 1 272 ? -0.825 11.008 19.547 1 97.44 272 PHE B CA 1
ATOM 5198 C C . PHE B 1 272 ? -0.49 9.883 20.516 1 97.44 272 PHE B C 1
ATOM 5200 O O . PHE B 1 272 ? -1.21 8.883 20.578 1 97.44 272 PHE B O 1
ATOM 5207 N N . ARG B 1 273 ? 0.556 10.125 21.203 1 97.25 273 ARG B N 1
ATOM 5208 C CA . ARG B 1 273 ? 1.039 9.18 22.219 1 97.25 273 ARG B CA 1
ATOM 5209 C C . ARG B 1 273 ? 0.234 9.297 23.5 1 97.25 273 ARG B C 1
ATOM 5211 O O . ARG B 1 273 ? -0.019 8.297 24.172 1 97.25 273 ARG B O 1
ATOM 5218 N N . TYR B 1 274 ? -0.183 10.484 23.797 1 96.75 274 TYR B N 1
ATOM 5219 C CA . TYR B 1 274 ? -0.832 10.75 25.078 1 96.75 274 TYR B CA 1
ATOM 5220 C C . TYR B 1 274 ? -2.27 11.219 24.875 1 96.75 274 TYR B C 1
ATOM 5222 O O . TYR B 1 274 ? -2.557 11.977 23.953 1 96.75 274 TYR B O 1
ATOM 5230 N N . LEU B 1 275 ? -3.186 10.812 25.781 1 96.19 275 LEU B N 1
ATOM 5231 C CA . LEU B 1 275 ? -4.598 11.164 25.688 1 96.19 275 LEU B CA 1
ATOM 5232 C C . LEU B 1 275 ? -4.797 12.672 25.828 1 96.19 275 LEU B C 1
ATOM 5234 O O . LEU B 1 275 ? -5.703 13.242 25.219 1 96.19 275 LEU B O 1
ATOM 5238 N N . GLN B 1 276 ? -3.953 13.273 26.578 1 93.69 276 GLN B N 1
ATOM 5239 C CA . GLN B 1 276 ? -4.074 14.719 26.781 1 93.69 276 GLN B CA 1
ATOM 5240 C C . GLN B 1 276 ? -3.924 15.469 25.469 1 93.69 276 GLN B C 1
ATOM 5242 O O . GLN B 1 276 ? -4.531 16.531 25.266 1 93.69 276 GLN B O 1
ATOM 5247 N N . ASP B 1 277 ? -3.104 14.906 24.562 1 93.44 277 ASP B N 1
ATOM 5248 C CA . ASP B 1 277 ? -2.904 15.562 23.266 1 93.44 277 ASP B CA 1
ATOM 5249 C C . ASP B 1 277 ? -4.16 15.469 22.406 1 93.44 277 ASP B C 1
ATOM 5251 O O . ASP B 1 277 ? -4.426 16.359 21.594 1 93.44 277 ASP B O 1
ATOM 5255 N N . PHE B 1 278 ? -4.941 14.406 22.578 1 93.88 278 PHE B N 1
ATOM 5256 C CA . PHE B 1 278 ? -6.23 14.305 21.906 1 93.88 278 PHE B CA 1
ATOM 5257 C C . PHE B 1 278 ? -7.16 15.43 22.344 1 93.88 278 PHE B C 1
ATOM 5259 O O . PHE B 1 278 ? -7.75 16.125 21.5 1 93.88 278 PHE B O 1
ATOM 5266 N N . VAL B 1 279 ? -7.207 15.586 23.594 1 91.62 279 VAL B N 1
ATOM 5267 C CA . VAL B 1 279 ? -8.062 16.625 24.172 1 91.62 279 VAL B CA 1
ATOM 5268 C C . VAL B 1 279 ? -7.605 18 23.688 1 91.62 279 VAL B C 1
ATOM 5270 O O . VAL B 1 279 ? -8.43 18.828 23.297 1 91.62 279 VAL B O 1
ATOM 5273 N N . PHE B 1 280 ? -6.324 18.188 23.734 1 90 280 PHE B N 1
ATOM 5274 C CA . PHE B 1 280 ? -5.766 19.469 23.297 1 90 280 PHE B CA 1
ATOM 5275 C C . PHE B 1 280 ? -6.168 19.766 21.859 1 90 280 PHE B C 1
ATOM 5277 O O . PHE B 1 280 ? -6.598 20.875 21.547 1 90 280 PHE B O 1
ATOM 5284 N N . LYS B 1 281 ? -5.98 18.828 20.984 1 89.38 281 LYS B N 1
ATOM 5285 C CA . LYS B 1 281 ? -6.332 19.031 19.578 1 89.38 281 LYS B CA 1
ATOM 5286 C C . LYS B 1 281 ? -7.832 19.281 19.422 1 89.38 281 LYS B C 1
ATOM 5288 O O . LYS B 1 281 ? -8.25 20.094 18.594 1 89.38 281 LYS B O 1
ATOM 5293 N N . MET B 1 282 ? -8.617 18.578 20.141 1 86.44 282 MET B N 1
ATOM 5294 C CA . MET B 1 282 ? -10.062 18.75 20.078 1 86.44 282 MET B CA 1
ATOM 5295 C C . MET B 1 282 ? -10.461 20.172 20.453 1 86.44 282 MET B C 1
ATOM 5297 O O . MET B 1 282 ? -11.375 20.734 19.859 1 86.44 282 MET B O 1
ATOM 5301 N N . ASP B 1 283 ? -9.695 20.734 21.297 1 82.94 283 ASP B N 1
ATOM 5302 C CA . ASP B 1 283 ? -10.008 22.062 21.797 1 82.94 283 ASP B CA 1
ATOM 5303 C C . ASP B 1 283 ? -9.406 23.141 20.891 1 82.94 283 ASP B C 1
ATOM 5305 O O . ASP B 1 283 ? -9.961 24.234 20.766 1 82.94 283 ASP B O 1
ATOM 5309 N N . ALA B 1 284 ? -8.273 22.797 20.375 1 78.31 284 ALA B N 1
ATOM 5310 C CA . ALA B 1 284 ? -7.461 23.812 19.688 1 78.31 284 ALA B CA 1
ATOM 5311 C C . ALA B 1 284 ? -7.84 23.891 18.203 1 78.31 284 ALA B C 1
ATOM 5313 O O . ALA B 1 284 ? -7.539 24.891 17.547 1 78.31 284 ALA B O 1
ATOM 5314 N N . TYR B 1 285 ? -8.477 22.828 17.766 1 72.06 285 TYR B N 1
ATOM 5315 C CA . TYR B 1 285 ? -8.711 22.703 16.344 1 72.06 285 TYR B CA 1
ATOM 5316 C C . TYR B 1 285 ? -9.789 23.672 15.867 1 72.06 285 TYR B C 1
ATOM 5318 O O . TYR B 1 285 ? -10.664 24.062 16.641 1 72.06 285 TYR B O 1
ATOM 5326 N N . SER B 1 286 ? -9.609 24.094 14.656 1 67.5 286 SER B N 1
ATOM 5327 C CA . SER B 1 286 ? -10.562 25.016 14.047 1 67.5 286 SER B CA 1
ATOM 5328 C C . SER B 1 286 ? -11.977 24.453 14.086 1 67.5 286 SER B C 1
ATOM 5330 O O . SER B 1 286 ? -12.953 25.203 14 1 67.5 286 SER B O 1
ATOM 5332 N N . HIS B 1 287 ? -12.078 23.172 14.234 1 66.5 287 HIS B N 1
ATOM 5333 C CA . HIS B 1 287 ? -13.375 22.516 14.305 1 66.5 287 HIS B CA 1
ATOM 5334 C C . HIS B 1 287 ? -13.734 22.156 15.742 1 66.5 287 HIS B C 1
ATOM 5336 O O . HIS B 1 287 ? -14.281 21.078 16 1 66.5 287 HIS B O 1
ATOM 5342 N N . SER B 1 288 ? -13.375 22.922 16.656 1 69.81 288 SER B N 1
ATOM 5343 C CA . SER B 1 288 ? -13.633 22.656 18.062 1 69.81 288 SER B CA 1
ATOM 5344 C C . SER B 1 288 ? -15.133 22.609 18.344 1 69.81 288 SER B C 1
ATOM 5346 O O . SER B 1 288 ? -15.555 22.094 19.391 1 69.81 288 SER B O 1
ATOM 5348 N N . ASP B 1 289 ? -15.891 23.047 17.359 1 68.19 289 ASP B N 1
ATOM 5349 C CA . ASP B 1 289 ? -17.344 23.016 17.5 1 68.19 289 ASP B CA 1
ATOM 5350 C C . ASP B 1 289 ? -17.875 21.594 17.469 1 68.19 289 ASP B C 1
ATOM 5352 O O . ASP B 1 289 ? -19.016 21.344 17.844 1 68.19 289 ASP B O 1
ATOM 5356 N N . ARG B 1 290 ? -17.047 20.672 17.172 1 72.56 290 ARG B N 1
ATOM 5357 C CA . ARG B 1 290 ? -17.453 19.281 17.109 1 72.56 290 ARG B CA 1
ATOM 5358 C C . ARG B 1 290 ? -17.531 18.672 18.516 1 72.56 290 ARG B C 1
ATOM 5360 O O . ARG B 1 290 ? -18.125 17.609 18.703 1 72.56 290 ARG B O 1
ATOM 5367 N N . VAL B 1 291 ? -16.922 19.344 19.422 1 74.56 291 VAL B N 1
ATOM 5368 C CA . VAL B 1 291 ? -17 18.891 20.812 1 74.56 291 VAL B CA 1
ATOM 5369 C C . VAL B 1 291 ? -18.344 19.297 21.406 1 74.56 291 VAL B C 1
ATOM 5371 O O . VAL B 1 291 ? -18.469 20.344 22.031 1 74.56 291 VAL B O 1
ATOM 5374 N N . ARG B 1 292 ? -19.312 18.391 21.375 1 76.69 292 ARG B N 1
ATOM 5375 C CA . ARG B 1 292 ? -20.703 18.703 21.719 1 76.69 292 ARG B CA 1
ATOM 5376 C C . ARG B 1 292 ? -20.984 18.406 23.172 1 76.69 292 ARG B C 1
ATOM 5378 O O . ARG B 1 292 ? -21.875 19.016 23.781 1 76.69 292 ARG B O 1
ATOM 5385 N N . TYR B 1 293 ? -20.281 17.406 23.656 1 79 293 TYR B N 1
ATOM 5386 C CA . TYR B 1 293 ? -20.531 16.969 25.016 1 79 293 TYR B CA 1
ATOM 5387 C C . TYR B 1 293 ? -19.234 16.844 25.812 1 79 293 TYR B C 1
ATOM 5389 O O . TYR B 1 293 ? -18.188 16.547 25.234 1 79 293 TYR B O 1
ATOM 5397 N N . SER B 1 294 ? -19.328 17.062 27.109 1 81.06 294 SER B N 1
ATOM 5398 C CA . SER B 1 294 ? -18.141 17.062 27.969 1 81.06 294 SER B CA 1
ATOM 5399 C C . SER B 1 294 ? -17.5 15.688 28.016 1 81.06 294 SER B C 1
ATOM 5401 O O . SER B 1 294 ? -16.281 15.578 28.156 1 81.06 294 SER B O 1
ATOM 5403 N N . TYR B 1 295 ? -18.297 14.695 27.969 1 84.44 295 TYR B N 1
ATOM 5404 C CA . TYR B 1 295 ? -17.75 13.352 28.094 1 84.44 295 TYR B CA 1
ATOM 5405 C C . TYR B 1 295 ? -16.812 13.023 26.938 1 84.44 295 TYR B C 1
ATOM 5407 O O . TYR B 1 295 ? -15.969 12.125 27.047 1 84.44 295 TYR B O 1
ATOM 5415 N N . MET B 1 296 ? -16.922 13.75 25.938 1 86.56 296 MET B N 1
ATOM 5416 C CA . MET B 1 296 ? -16.094 13.484 24.766 1 86.56 296 MET B CA 1
ATOM 5417 C C . MET B 1 296 ? -14.625 13.727 25.062 1 86.56 296 MET B C 1
ATOM 5419 O O . MET B 1 296 ? -13.75 13.188 24.375 1 86.56 296 MET B O 1
ATOM 5423 N N . LYS B 1 297 ? -14.375 14.461 26.094 1 91.25 297 LYS B N 1
ATOM 5424 C CA . LYS B 1 297 ? -12.992 14.742 26.453 1 91.25 297 LYS B CA 1
ATOM 5425 C C . LYS B 1 297 ? -12.531 13.844 27.594 1 91.25 297 LYS B C 1
ATOM 5427 O O . LYS B 1 297 ? -11.406 13.977 28.078 1 91.25 297 LYS B O 1
ATOM 5432 N N . ASP B 1 298 ? -13.375 12.906 28.031 1 92.88 298 ASP B N 1
ATOM 5433 C CA . ASP B 1 298 ? -13.008 11.93 29.047 1 92.88 298 ASP B CA 1
ATOM 5434 C C . ASP B 1 298 ? -11.953 10.953 28.516 1 92.88 298 ASP B C 1
ATOM 5436 O O . ASP B 1 298 ? -12.164 10.305 27.5 1 92.88 298 ASP B O 1
ATOM 5440 N N . PRO B 1 299 ? -10.898 10.805 29.297 1 94.69 299 PRO B N 1
ATOM 5441 C CA . PRO B 1 299 ? -9.82 9.922 28.844 1 94.69 299 PRO B CA 1
ATOM 5442 C C . PRO B 1 299 ? -10.297 8.5 28.562 1 94.69 299 PRO B C 1
ATOM 5444 O O . PRO B 1 299 ? -9.852 7.871 27.594 1 94.69 299 PRO B O 1
ATOM 5447 N N . ALA B 1 300 ? -11.141 8.047 29.391 1 94.56 300 ALA B N 1
ATOM 5448 C CA . ALA B 1 300 ? -11.641 6.691 29.188 1 94.56 300 ALA B CA 1
ATOM 5449 C C . ALA B 1 300 ? -12.422 6.586 27.891 1 94.56 300 ALA B C 1
ATOM 5451 O O . ALA B 1 300 ? -12.312 5.586 27.172 1 94.56 300 ALA B O 1
ATOM 5452 N N . HIS B 1 301 ? -13.188 7.555 27.656 1 92.56 301 HIS B N 1
ATOM 5453 C CA . HIS B 1 301 ? -13.961 7.578 26.422 1 92.56 301 HIS B CA 1
ATOM 5454 C C . HIS B 1 301 ? -13.039 7.641 25.203 1 92.56 301 HIS B C 1
ATOM 5456 O O . HIS B 1 301 ? -13.227 6.891 24.234 1 92.56 301 HIS B O 1
ATOM 5462 N N . ILE B 1 302 ? -12.078 8.484 25.25 1 95.69 302 ILE B N 1
ATOM 5463 C CA . ILE B 1 302 ? -11.148 8.656 24.156 1 95.69 302 ILE B CA 1
ATOM 5464 C C . ILE B 1 302 ? -10.391 7.355 23.906 1 95.69 302 ILE B C 1
ATOM 5466 O O . ILE B 1 302 ? -10.297 6.891 22.766 1 95.69 302 ILE B O 1
ATOM 5470 N N . GLN B 1 303 ? -9.93 6.719 24.969 1 97.19 303 GLN B N 1
ATOM 5471 C CA . GLN B 1 303 ? -9.188 5.469 24.844 1 97.19 303 GLN B CA 1
ATOM 5472 C C . GLN B 1 303 ? -10.023 4.387 24.172 1 97.19 303 GLN B C 1
ATOM 5474 O O . GLN B 1 303 ? -9.547 3.703 23.266 1 97.19 303 GLN B O 1
ATOM 5479 N N . ASP B 1 304 ? -11.242 4.301 24.562 1 94.75 304 ASP B N 1
ATOM 5480 C CA . ASP B 1 304 ? -12.133 3.299 23.984 1 94.75 304 ASP B CA 1
ATOM 5481 C C . ASP B 1 304 ? -12.383 3.578 22.516 1 94.75 304 ASP B C 1
ATOM 5483 O O . ASP B 1 304 ? -12.336 2.664 21.688 1 94.75 304 ASP B O 1
ATOM 5487 N N . ALA B 1 305 ? -12.633 4.793 22.219 1 93 305 ALA B N 1
ATOM 5488 C CA . ALA B 1 305 ? -12.953 5.184 20.844 1 93 305 ALA B CA 1
ATOM 5489 C C . ALA B 1 305 ? -11.789 4.895 19.906 1 93 305 ALA B C 1
ATOM 5491 O O . ALA B 1 305 ? -11.977 4.332 18.828 1 93 305 ALA B O 1
ATOM 5492 N N . ILE B 1 306 ? -10.602 5.195 20.344 1 96.38 306 ILE B N 1
ATOM 5493 C CA . ILE B 1 306 ? -9.469 5.09 19.438 1 96.38 306 ILE B CA 1
ATOM 5494 C C . ILE B 1 306 ? -9.07 3.625 19.266 1 96.38 306 ILE B C 1
ATOM 5496 O O . ILE B 1 306 ? -8.594 3.217 18.203 1 96.38 306 ILE B O 1
ATOM 5500 N N . CYS B 1 307 ? -9.32 2.779 20.266 1 97.38 307 CYS B N 1
ATOM 5501 C CA . CYS B 1 307 ? -9.008 1.359 20.156 1 97.38 307 CYS B CA 1
ATOM 5502 C C . CYS B 1 307 ? -10.039 0.633 19.312 1 97.38 307 CYS B C 1
ATOM 5504 O O . CYS B 1 307 ? -9.742 -0.401 18.703 1 97.38 307 CYS B O 1
ATOM 5506 N N . ASN B 1 308 ? -11.195 1.256 19.188 1 94.62 308 ASN B N 1
ATOM 5507 C CA . ASN B 1 308 ? -12.258 0.604 18.438 1 94.62 308 ASN B CA 1
ATOM 5508 C C . ASN B 1 308 ? -12.438 1.237 17.062 1 94.62 308 ASN B C 1
ATOM 5510 O O . ASN B 1 308 ? -13.258 0.78 16.266 1 94.62 308 ASN B O 1
ATOM 5514 N N . GLY B 1 309 ? -11.68 2.227 16.75 1 95.5 309 GLY B N 1
ATOM 5515 C CA . GLY B 1 309 ? -11.812 2.914 15.477 1 95.5 309 GLY B CA 1
ATOM 5516 C C . GLY B 1 309 ? -13.07 3.748 15.375 1 95.5 309 GLY B C 1
ATOM 5517 O O . GLY B 1 309 ? -13.609 3.945 14.281 1 95.5 309 GLY B O 1
ATOM 5518 N N . GLU B 1 310 ? -13.562 4.176 16.469 1 92.19 310 GLU B N 1
ATOM 5519 C CA . GLU B 1 310 ? -14.797 4.961 16.516 1 92.19 310 GLU B CA 1
ATOM 5520 C C . GLU B 1 310 ? -14.5 6.453 16.391 1 92.19 310 GLU B C 1
ATOM 5522 O O . GLU B 1 310 ? -13.398 6.898 16.703 1 92.19 310 GLU B O 1
ATOM 5527 N N . ASP B 1 311 ? -15.539 7.18 15.891 1 89.31 311 ASP B N 1
ATOM 5528 C CA . ASP B 1 311 ? -15.391 8.633 15.797 1 89.31 311 ASP B CA 1
ATOM 5529 C C . ASP B 1 311 ? -15.391 9.273 17.172 1 89.31 311 ASP B C 1
ATOM 5531 O O . ASP B 1 311 ? -16.266 8.992 18 1 89.31 311 ASP B O 1
ATOM 5535 N N . LEU B 1 312 ? -14.445 10.086 17.391 1 88.44 312 LEU B N 1
ATOM 5536 C CA . LEU B 1 312 ? -14.281 10.719 18.688 1 88.44 312 LEU B CA 1
ATOM 5537 C C . LEU B 1 312 ? -15.469 11.633 19 1 88.44 312 LEU B C 1
ATOM 5539 O O . LEU B 1 312 ? -15.812 11.828 20.172 1 88.44 312 LEU B O 1
ATOM 5543 N N . PHE B 1 313 ? -16.062 12.141 17.938 1 83.56 313 PHE B N 1
ATOM 5544 C CA . PHE B 1 313 ? -17.094 13.148 18.109 1 83.56 313 PHE B CA 1
ATOM 5545 C C . PHE B 1 313 ? -18.484 12.531 17.953 1 83.56 313 PHE B C 1
ATOM 5547 O O . PHE B 1 313 ? -19.5 13.219 18.078 1 83.56 313 PHE B O 1
ATOM 5554 N N . GLY B 1 314 ? -18.5 11.242 17.703 1 77.62 314 GLY B N 1
ATOM 5555 C CA . GLY B 1 314 ? -19.781 10.57 17.516 1 77.62 314 GLY B CA 1
ATOM 5556 C C . GLY B 1 314 ? -20.531 11.039 16.281 1 77.62 314 GLY B C 1
ATOM 5557 O O . GLY B 1 314 ? -21.766 11.016 16.25 1 77.62 314 GLY B O 1
ATOM 5558 N N . MET B 1 315 ? -19.828 11.562 15.352 1 78.19 315 MET B N 1
ATOM 5559 C CA . MET B 1 315 ? -20.438 12.109 14.148 1 78.19 315 MET B CA 1
ATOM 5560 C C . MET B 1 315 ? -20.453 11.078 13.023 1 78.19 315 MET B C 1
ATOM 5562 O O . MET B 1 315 ? -19.656 10.148 13.016 1 78.19 315 MET B O 1
ATOM 5566 N N . PHE B 1 316 ? -21.453 11.219 12.133 1 77.88 316 PHE B N 1
ATOM 5567 C CA . PHE B 1 316 ? -21.453 10.422 10.914 1 77.88 316 PHE B CA 1
ATOM 5568 C C . PHE B 1 316 ? -20.359 10.883 9.961 1 77.88 316 PHE B C 1
ATOM 5570 O O . PHE B 1 316 ? -19.922 12.039 10.008 1 77.88 316 PHE B O 1
ATOM 5577 N N . PRO B 1 317 ? -19.891 9.938 9.18 1 77.94 317 PRO B N 1
ATOM 5578 C CA . PRO B 1 317 ? -18.797 10.305 8.266 1 77.94 317 PRO B CA 1
ATOM 5579 C C . PRO B 1 317 ? -19.234 11.273 7.18 1 77.94 317 PRO B C 1
ATOM 5581 O O . PRO B 1 317 ? -20.391 11.258 6.758 1 77.94 317 PRO B O 1
ATOM 5584 N N . GLU B 1 318 ? -18.266 12.133 6.883 1 74.94 318 GLU B N 1
ATOM 5585 C CA . GLU B 1 318 ? -18.469 12.969 5.703 1 74.94 318 GLU B CA 1
ATOM 5586 C C . GLU B 1 318 ? -18.375 12.148 4.422 1 74.94 318 GLU B C 1
ATOM 5588 O O . GLU B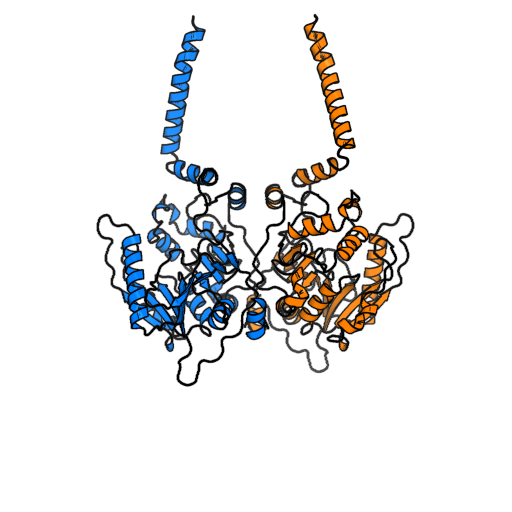 1 318 ? -17.359 11.484 4.18 1 74.94 318 GLU B O 1
ATOM 5593 N N . ALA B 1 319 ? -19.453 12.008 3.67 1 76.75 319 ALA B N 1
ATOM 5594 C CA . ALA B 1 319 ? -19.484 11.273 2.41 1 76.75 319 ALA B CA 1
ATOM 5595 C C . ALA B 1 319 ? -20.281 12.039 1.351 1 76.75 319 ALA B C 1
ATOM 5597 O O . ALA B 1 319 ? -21.203 12.789 1.675 1 76.75 319 ALA B O 1
ATOM 5598 N N . TYR B 1 320 ? -19.875 11.852 0.157 1 77.56 320 TYR B N 1
ATOM 5599 C CA . TYR B 1 320 ? -20.484 12.602 -0.933 1 77.56 320 TYR B CA 1
ATOM 5600 C C . TYR B 1 320 ? -21.312 11.68 -1.83 1 77.56 320 TYR B C 1
ATOM 5602 O O . TYR B 1 320 ? -21.844 12.109 -2.854 1 77.56 320 TYR B O 1
ATOM 5610 N N . SER B 1 321 ? -21.328 10.406 -1.546 1 76.38 321 SER B N 1
ATOM 5611 C CA . SER B 1 321 ? -22.203 9.406 -2.148 1 76.38 321 SER B CA 1
ATOM 5612 C C . SER B 1 321 ? -22.719 8.422 -1.104 1 76.38 321 SER B C 1
ATOM 5614 O O . SER B 1 321 ? -22.078 8.211 -0.073 1 76.38 321 SER B O 1
ATOM 5616 N N . TYR B 1 322 ? -23.844 7.91 -1.387 1 76.75 322 TYR B N 1
ATOM 5617 C CA . TYR B 1 322 ? -24.406 6.965 -0.434 1 76.75 322 TYR B CA 1
ATOM 5618 C C . TYR B 1 322 ? -23.594 5.684 -0.379 1 76.75 322 TYR B C 1
ATOM 5620 O O . TYR B 1 322 ? -23.484 5.055 0.676 1 76.75 322 TYR B O 1
ATOM 5628 N N . ARG B 1 323 ? -23.062 5.344 -1.411 1 75.31 323 ARG B N 1
ATOM 5629 C CA . ARG B 1 323 ? -22.156 4.207 -1.409 1 75.31 323 ARG B CA 1
ATOM 5630 C C . ARG B 1 323 ? -20.984 4.445 -0.459 1 75.31 323 ARG B C 1
ATOM 5632 O O . ARG B 1 323 ? -20.641 3.572 0.342 1 75.31 323 ARG B O 1
ATOM 5639 N N . ASP B 1 324 ? -20.469 5.66 -0.561 1 77 324 ASP B N 1
ATOM 5640 C CA . ASP B 1 324 ? -19.375 6.035 0.325 1 77 324 ASP B CA 1
ATOM 5641 C C . ASP B 1 324 ? -19.828 6.105 1.777 1 77 324 ASP B C 1
ATOM 5643 O O . ASP B 1 324 ? -19.125 5.684 2.688 1 77 324 ASP B O 1
ATOM 5647 N N . LEU B 1 325 ? -21 6.691 1.898 1 77.94 325 LEU B N 1
ATOM 5648 C CA . LEU B 1 325 ? -21.547 6.82 3.244 1 77.94 325 LEU B CA 1
ATOM 5649 C C . LEU B 1 325 ? -21.703 5.453 3.902 1 77.94 325 LEU B C 1
ATOM 5651 O O . LEU B 1 325 ? -21.25 5.246 5.031 1 77.94 325 LEU B O 1
ATOM 5655 N N . ILE B 1 326 ? -22.234 4.531 3.199 1 75.69 326 ILE B N 1
ATOM 5656 C CA . ILE B 1 326 ? -22.484 3.191 3.729 1 75.69 326 ILE B CA 1
ATOM 5657 C C . ILE B 1 326 ? -21.141 2.512 4.031 1 75.69 326 ILE B C 1
ATOM 5659 O O . ILE B 1 326 ? -21 1.854 5.062 1 75.69 326 ILE B O 1
ATOM 5663 N N . HIS B 1 327 ? -20.219 2.736 3.197 1 75.12 327 HIS B N 1
ATOM 5664 C CA . HIS B 1 327 ? -18.891 2.127 3.354 1 75.12 327 HIS B CA 1
ATOM 5665 C C . HIS B 1 327 ? -18.172 2.676 4.582 1 75.12 327 HIS B C 1
ATOM 5667 O O . HIS B 1 327 ? -17.406 1.96 5.23 1 75.12 327 HIS B O 1
ATOM 5673 N N . ARG B 1 328 ? -18.484 3.912 4.918 1 80.31 328 ARG B N 1
ATOM 5674 C CA . ARG B 1 328 ? -17.719 4.582 5.965 1 80.31 328 ARG B CA 1
ATOM 5675 C C . ARG B 1 328 ? -18.469 4.559 7.293 1 80.31 328 ARG B C 1
ATOM 5677 O O . ARG B 1 328 ? -17.953 5.023 8.312 1 80.31 328 ARG B O 1
ATOM 5684 N N . LEU B 1 329 ? -19.641 4 7.199 1 82.06 329 LEU B N 1
ATOM 5685 C CA . LEU B 1 329 ? -20.438 3.957 8.422 1 82.06 329 LEU B CA 1
ATOM 5686 C C . LEU B 1 329 ? -19.828 2.982 9.43 1 82.06 329 LEU B C 1
ATOM 5688 O O . LEU B 1 329 ? -19.391 1.895 9.055 1 82.06 329 LEU B O 1
ATOM 5692 N N . GLY B 1 330 ? -19.859 3.428 10.672 1 83 330 GLY B N 1
ATOM 5693 C CA . GLY B 1 330 ? -19.344 2.578 11.734 1 83 330 GLY B CA 1
ATOM 5694 C C . GLY B 1 330 ? -17.859 2.762 11.984 1 83 330 GLY B C 1
ATOM 5695 O O . GLY B 1 330 ? -17.266 3.729 11.508 1 83 330 GLY B O 1
ATOM 5696 N N . PRO B 1 331 ? -17.312 1.911 12.836 1 91.12 331 PRO B N 1
ATOM 5697 C CA . PRO B 1 331 ? -15.898 2.014 13.164 1 91.12 331 PRO B CA 1
ATOM 5698 C C . PRO B 1 331 ? -14.992 1.742 11.961 1 91.12 331 PRO B C 1
ATOM 5700 O O . PRO B 1 331 ? -15.359 0.973 11.07 1 91.12 331 PRO B O 1
ATOM 5703 N N . ILE B 1 332 ? -13.867 2.43 11.914 1 93 332 ILE B N 1
ATOM 5704 C CA . ILE B 1 332 ? -12.867 2.176 10.883 1 93 332 ILE B CA 1
ATOM 5705 C C . ILE B 1 332 ? -12.312 0.762 11.031 1 93 332 ILE B C 1
ATOM 5707 O O . ILE B 1 332 ? -11.891 0.369 12.125 1 93 332 ILE B O 1
ATOM 5711 N N . PRO B 1 333 ? -12.406 -0.003 9.977 1 90.81 333 PRO B N 1
ATOM 5712 C CA . PRO B 1 333 ? -11.844 -1.354 10.078 1 90.81 333 PRO B CA 1
ATOM 5713 C C . PRO B 1 333 ? -10.336 -1.351 10.328 1 90.81 333 PRO B C 1
ATOM 5715 O O . PRO B 1 333 ? -9.617 -0.538 9.75 1 90.81 333 PRO B O 1
ATOM 5718 N N . LYS B 1 334 ? -9.883 -2.26 11.156 1 94.88 334 LYS B N 1
ATOM 5719 C CA . LYS B 1 334 ? -8.469 -2.406 11.484 1 94.88 334 LYS B CA 1
ATOM 5720 C C . LYS B 1 334 ? -7.715 -3.104 10.359 1 94.88 334 LYS B C 1
ATOM 5722 O O . LYS B 1 334 ? -8.281 -3.934 9.648 1 94.88 334 LYS B O 1
ATOM 5727 N N . THR B 1 335 ? -6.539 -2.725 10.195 1 95.38 335 THR B N 1
ATOM 5728 C CA . THR B 1 335 ? -5.672 -3.424 9.25 1 95.38 335 THR B CA 1
ATOM 5729 C C . THR B 1 335 ? -4.469 -4.031 9.969 1 95.38 335 THR B C 1
ATOM 5731 O O . THR B 1 335 ? -4.066 -3.551 11.031 1 95.38 335 THR B O 1
ATOM 5734 N N . LYS B 1 336 ? -3.959 -5.156 9.43 1 95.88 336 LYS B N 1
ATOM 5735 C CA . LYS B 1 336 ? -2.727 -5.781 9.898 1 95.88 336 LYS B CA 1
ATOM 5736 C C . LYS B 1 336 ? -1.575 -5.52 8.93 1 95.88 336 LYS B C 1
ATOM 5738 O O . LYS B 1 336 ? -0.497 -6.102 9.062 1 95.88 336 LYS B O 1
ATOM 5743 N N . ASN B 1 337 ? -1.81 -4.668 7.953 1 95.88 337 ASN B N 1
ATOM 5744 C CA . ASN B 1 337 ? -0.795 -4.281 6.977 1 95.88 337 ASN B CA 1
ATOM 5745 C C . ASN B 1 337 ? 0.093 -3.158 7.508 1 95.88 337 ASN B C 1
ATOM 5747 O O . ASN B 1 337 ? -0.38 -2.047 7.742 1 95.88 337 ASN B O 1
ATOM 5751 N N . ALA B 1 338 ? 1.343 -3.408 7.727 1 98.06 338 ALA B N 1
ATOM 5752 C CA . ALA B 1 338 ? 2.312 -2.387 8.109 1 98.06 338 ALA B CA 1
ATOM 5753 C C . ALA B 1 338 ? 3.459 -2.311 7.109 1 98.06 338 ALA B C 1
ATOM 5755 O O . ALA B 1 338 ? 4.562 -1.877 7.449 1 98.06 338 ALA B O 1
ATOM 5756 N N . VAL B 1 339 ? 3.189 -2.814 5.906 1 97.81 339 VAL B N 1
ATOM 5757 C CA . VAL B 1 339 ? 4.164 -2.703 4.828 1 97.81 339 VAL B CA 1
ATOM 5758 C C . VAL B 1 339 ? 4.121 -1.297 4.234 1 97.81 339 VAL B C 1
ATOM 5760 O O . VAL B 1 339 ? 3.047 -0.786 3.912 1 97.81 339 VAL B O 1
ATOM 5763 N N . GLY B 1 340 ? 5.246 -0.668 4.145 1 97.12 340 GLY B N 1
ATOM 5764 C CA . GLY B 1 340 ? 5.324 0.626 3.484 1 97.12 340 GLY B CA 1
ATOM 5765 C C . GLY B 1 340 ? 5.055 1.789 4.422 1 97.12 340 GLY B C 1
ATOM 5766 O O . GLY B 1 340 ? 4.875 2.924 3.975 1 97.12 340 GLY B O 1
ATOM 5767 N N . LEU B 1 341 ? 4.988 1.545 5.727 1 98.19 341 LEU B N 1
ATOM 5768 C CA . LEU B 1 341 ? 4.887 2.625 6.699 1 98.19 341 LEU B CA 1
ATOM 5769 C C . LEU B 1 341 ? 6.203 3.393 6.797 1 98.19 341 LEU B C 1
ATOM 5771 O O . LEU B 1 341 ? 7.223 2.955 6.262 1 98.19 341 LEU B O 1
ATOM 5775 N N . PRO B 1 342 ? 6.164 4.613 7.383 1 98.12 342 PRO B N 1
ATOM 5776 C CA . PRO B 1 342 ? 7.434 5.324 7.551 1 98.12 342 PRO B CA 1
ATOM 5777 C C . PRO B 1 342 ? 8.508 4.465 8.203 1 98.12 342 PRO B C 1
ATOM 5779 O O . PRO B 1 342 ? 8.25 3.816 9.227 1 98.12 342 PRO B O 1
ATOM 5782 N N . MET B 1 343 ? 9.641 4.484 7.672 1 97.94 343 MET B N 1
ATOM 5783 C CA . MET B 1 343 ? 10.719 3.586 8.078 1 97.94 343 MET B CA 1
ATOM 5784 C C . MET B 1 343 ? 11.008 3.732 9.57 1 97.94 343 MET B C 1
ATOM 5786 O O . MET B 1 343 ? 11.164 2.734 10.273 1 97.94 343 MET B O 1
ATOM 5790 N N . TRP B 1 344 ? 11.047 4.934 10.07 1 98.06 344 TRP B N 1
ATOM 5791 C CA . TRP B 1 344 ? 11.422 5.215 11.453 1 98.06 344 TRP B CA 1
ATOM 5792 C C . TRP B 1 344 ? 10.43 4.59 12.43 1 98.06 344 TRP B C 1
ATOM 5794 O O . TRP B 1 344 ? 10.805 4.152 13.516 1 98.06 344 TRP B O 1
ATOM 5804 N N . VAL B 1 345 ? 9.164 4.547 12.062 1 98.56 345 VAL B N 1
ATOM 5805 C CA . VAL B 1 345 ? 8.125 3.965 12.906 1 98.56 345 VAL B CA 1
ATOM 5806 C C . VAL B 1 345 ? 8.359 2.461 13.047 1 98.56 345 VAL B C 1
ATOM 5808 O O . VAL B 1 345 ? 8.336 1.927 14.156 1 98.56 345 VAL B O 1
ATOM 5811 N N . VAL B 1 346 ? 8.633 1.791 11.922 1 98 346 VAL B N 1
ATOM 5812 C CA . VAL B 1 346 ? 8.812 0.343 11.922 1 98 346 VAL B CA 1
ATOM 5813 C C . VAL B 1 346 ? 10.133 -0.012 12.602 1 98 346 VAL B C 1
ATOM 5815 O O . VAL B 1 346 ? 10.195 -0.952 13.391 1 98 346 VAL B O 1
ATOM 5818 N N . LYS B 1 347 ? 11.156 0.759 12.25 1 97.62 347 LYS B N 1
ATOM 5819 C CA . LYS B 1 347 ? 12.477 0.552 12.836 1 97.62 347 LYS B CA 1
ATOM 5820 C C . LYS B 1 347 ? 12.414 0.631 14.359 1 97.62 347 LYS B C 1
ATOM 5822 O O . LYS B 1 347 ? 13.102 -0.123 15.055 1 97.62 347 LYS B O 1
ATOM 5827 N N . ASN B 1 348 ? 11.68 1.608 14.852 1 97.88 348 ASN B N 1
ATOM 5828 C CA . ASN B 1 348 ? 11.523 1.829 16.281 1 97.88 348 ASN B CA 1
ATOM 5829 C C . ASN B 1 348 ? 10.141 1.406 16.766 1 97.88 348 ASN B C 1
ATOM 5831 O O . ASN B 1 348 ? 9.461 2.172 17.453 1 97.88 348 ASN B O 1
ATOM 5835 N N . SER B 1 349 ? 9.773 0.214 16.406 1 97 349 SER B N 1
ATOM 5836 C CA . SER B 1 349 ? 8.43 -0.302 16.672 1 97 349 SER B CA 1
ATOM 5837 C C . SER B 1 349 ? 8.102 -0.288 18.156 1 97 349 SER B C 1
ATOM 5839 O O . SER B 1 349 ? 6.949 -0.089 18.531 1 97 349 SER B O 1
ATOM 5841 N N . ASP B 1 350 ? 9.125 -0.511 19.047 1 97.19 350 ASP B N 1
ATOM 5842 C CA . ASP B 1 350 ? 8.883 -0.474 20.484 1 97.19 350 ASP B CA 1
ATOM 5843 C C . ASP B 1 350 ? 8.492 0.93 20.938 1 97.19 350 ASP B C 1
ATOM 5845 O O . ASP B 1 350 ? 7.531 1.099 21.688 1 97.19 350 ASP B O 1
ATOM 5849 N N . LYS B 1 351 ? 9.211 1.913 20.422 1 97.5 351 LYS B N 1
ATOM 5850 C CA . LYS B 1 351 ? 8.969 3.307 20.781 1 97.5 351 LYS B CA 1
ATOM 5851 C C . LYS B 1 351 ? 7.641 3.795 20.234 1 97.5 351 LYS B C 1
ATOM 5853 O O . LYS B 1 351 ? 6.938 4.574 20.875 1 97.5 351 LYS B O 1
ATOM 5858 N N . PHE B 1 352 ? 7.309 3.365 19.062 1 98.25 352 PHE B N 1
ATOM 5859 C CA . PHE B 1 352 ? 6.129 3.881 18.391 1 98.25 352 PHE B CA 1
ATOM 5860 C C . PHE B 1 352 ? 5.031 2.826 18.328 1 98.25 352 PHE B C 1
ATOM 5862 O O . PHE B 1 352 ? 4.219 2.814 17.406 1 98.25 352 PHE B O 1
ATOM 5869 N N . LYS B 1 353 ? 4.977 1.951 19.281 1 97.56 353 LYS B N 1
ATOM 5870 C CA . LYS B 1 353 ? 3.988 0.88 19.359 1 97.56 353 LYS B CA 1
ATOM 5871 C C . LYS B 1 353 ? 2.57 1.436 19.25 1 97.56 353 LYS B C 1
ATOM 5873 O O . LYS B 1 353 ? 1.703 0.824 18.625 1 97.56 353 LYS B O 1
ATOM 5878 N N . PHE B 1 354 ? 2.293 2.598 19.797 1 98.19 354 PHE B N 1
ATOM 5879 C CA . PHE B 1 354 ? 0.965 3.199 19.828 1 98.19 354 PHE B CA 1
ATOM 5880 C C . PHE B 1 354 ? 0.494 3.549 18.422 1 98.19 354 PHE B C 1
ATOM 5882 O O . PHE B 1 354 ? -0.7 3.756 18.188 1 98.19 354 PHE B O 1
ATOM 5889 N N . LEU B 1 355 ? 1.408 3.645 17.422 1 98.5 355 LEU B N 1
ATOM 5890 C CA . LEU B 1 355 ? 1.059 3.982 16.047 1 98.5 355 LEU B CA 1
ATOM 5891 C C . LEU B 1 355 ? 0.867 2.723 15.219 1 98.5 355 LEU B C 1
ATOM 5893 O O . LEU B 1 355 ? 0.471 2.801 14.047 1 98.5 355 LEU B O 1
ATOM 5897 N N . LEU B 1 356 ? 1.139 1.586 15.727 1 98.38 356 LEU B N 1
ATOM 5898 C CA . LEU B 1 356 ? 1.179 0.347 14.961 1 98.38 356 LEU B CA 1
ATOM 5899 C C . LEU B 1 356 ? -0.01 -0.544 15.305 1 98.38 356 LEU B C 1
ATOM 5901 O O . LEU B 1 356 ? -0.63 -0.381 16.359 1 98.38 356 LEU B O 1
ATOM 5905 N N . PRO B 1 357 ? -0.359 -1.489 14.375 1 97.44 357 PRO B N 1
ATOM 5906 C CA . PRO B 1 357 ? -1.478 -2.395 14.648 1 97.44 357 PRO B CA 1
ATOM 5907 C C . PRO B 1 357 ? -1.336 -3.119 15.984 1 97.44 357 PRO B C 1
ATOM 5909 O O . PRO B 1 357 ? -0.286 -3.703 16.266 1 97.44 357 PRO B O 1
ATOM 5912 N N . GLY B 1 358 ? -2.383 -3.012 16.75 1 95.06 358 GLY B N 1
ATOM 5913 C CA . GLY B 1 358 ? -2.393 -3.684 18.047 1 95.06 358 GLY B CA 1
ATOM 5914 C C . GLY B 1 358 ? -1.944 -2.791 19.188 1 95.06 358 GLY B C 1
ATOM 5915 O O . GLY B 1 358 ? -2.025 -3.18 20.359 1 95.06 358 GLY B O 1
ATOM 5916 N N . GLY B 1 359 ? -1.47 -1.572 18.859 1 96.75 359 GLY B N 1
ATOM 5917 C CA . GLY B 1 359 ? -0.929 -0.692 19.891 1 96.75 359 GLY B CA 1
ATOM 5918 C C . GLY B 1 359 ? -1.858 0.454 20.234 1 96.75 359 GLY B C 1
ATOM 5919 O O . GLY B 1 359 ? -1.418 1.597 20.375 1 96.75 359 GLY B O 1
ATOM 5920 N N . CYS B 1 360 ? -3.121 0.251 20.422 1 95.94 360 CYS B N 1
ATOM 5921 C CA . CYS B 1 360 ? -4.102 1.323 20.547 1 95.94 360 CYS B CA 1
ATOM 5922 C C . CYS B 1 360 ? -4.062 1.937 21.938 1 95.94 360 CYS B C 1
ATOM 5924 O O . CYS B 1 360 ? -4.578 3.035 22.156 1 95.94 360 CYS B O 1
ATOM 5926 N N . LYS B 1 361 ? -3.477 1.247 22.969 1 97.06 361 LYS B N 1
ATOM 5927 C CA . LYS B 1 361 ? -3.418 1.777 24.328 1 97.06 361 LYS B CA 1
ATOM 5928 C C . LYS B 1 361 ? -2.383 2.893 24.438 1 97.06 361 LYS B C 1
ATOM 5930 O O . LYS B 1 361 ? -1.207 2.688 24.125 1 97.06 361 LYS B O 1
ATOM 5935 N N . ARG B 1 362 ? -2.832 4.008 24.859 1 97.62 362 ARG B N 1
ATOM 5936 C CA . ARG B 1 362 ? -1.955 5.172 24.938 1 97.62 362 ARG B CA 1
ATOM 5937 C C . ARG B 1 362 ? -1.242 5.219 26.281 1 97.62 362 ARG B C 1
ATOM 5939 O O . ARG B 1 362 ? -1.677 4.582 27.25 1 97.62 362 ARG B O 1
ATOM 5946 N N . GLU B 1 363 ? -0.097 5.91 26.312 1 93.81 363 GLU B N 1
ATOM 5947 C CA . GLU B 1 363 ? 0.747 6.039 27.5 1 93.81 363 GLU B CA 1
ATOM 5948 C C . GLU B 1 363 ? 0.213 7.117 28.438 1 93.81 363 GLU B C 1
ATOM 5950 O O . GLU B 1 363 ? -0.414 8.078 28 1 93.81 363 GLU B O 1
#